Protein AF-A0A6L4AXH1-F1 (afdb_monomer)

Foldseek 3Di:
DDDDPPPPDPDDLVVQLLVLVVQQVVQVVPPPCRQDPPQPDCLQQPDPSLFQRAWDDFWQQWTAHSSRFIFREQCLVVQQQQAGPPDPLLVVLLVVCVVVPQADPDFDCLVVLLQVLLCVQAPFFPGKFKDQAQLLQVVLVQLLLCVVLVAQAEEEEDDRDCDLLVCLQDPPDPDHDCVSHRRYHYDDALCLVRVLVVCVVCQSHYSEYEYACDALDHHDPCRLVSRCVSCVVRPHFYEHEQQNQDLAQARNGPCVVVVPDTQKYKYHRLLLSPGRMIMIGGDPVSCVCSVVSPSDDSSRNRPSSSSSNSSSSVCSVPDRSNVLLLVLLVLLQVLLVVLLVVLVFAWHWTHRSQKIFIFGPAAAPDHRSSLSSLQQSQLRVQRYHDSRIGHGHSSCDPVNSVSSSVSNNRSSNLSSCVNVVNHQAGDDDDDLAKWKWFAWWDQDPQKTKTKIFIQGVLEAFPWKWKAWPVRDIWTWDWAFDVSQCVVCVVRPPSRRGITMTIGGGDADQQTKMWMFTHHPRDTRAIEIEGEHPDDDVTDHIGIGGGPYYHYD

Radius of gyration: 27.5 Å; Cα contacts (8 Å, |Δi|>4): 1139; chains: 1; bounding box: 61×65×76 Å

Mean predicted aligned error: 12.09 Å

Secondary structure (DSSP, 8-state):
------------HHHHHHHHHHHHHHHHHH-TT-SSSS-S-HHHH-STTSS--SEEEEEBTEEEETTS-EEEESSHHHHT-TT-BT-HHHHHHHHHHGGG-S--SS--HHHHHHHHHHHHH-TT-SEEEEESSHHHHHHHHHHHHHHHHT--EEEEES---SSHHHHTT-TT--S--GGGTTSEEE--TT-HHHHHHHHHHTTTTEEEEEE-S-SSSPPPTTHHHHHHHHHHHTTPEEEEE-TTTTTTTSTT-HHHHH----SEEEE-GGGGTTSS-EEEEE-HHHHGGGGGGT---TTTT-HHHHHHHHHHHHHHHHS-HHHHHHHHHHHHHHHHHHHHHHTT--EEEEEETTEEEEEEPPBTTB-HHHHHHHHHHHHHTTTEE-SSEE---TT--HHHHHHHHHHHHHHHHHHHHHHTT---SSPPS---S-EEEEEEEEEETTEEEEEEEEETTSS--SEEEEE-TT--EEEPEEE--HHHHHH-TTSTTGGGGEEEEEEEBPPPTT-EEEEEEEETTEEEEEEEEE--SS--SSPPPEE--TT-EEE-

Nearest PDB structures (foldseek):
  6hbv-assembly1_A  TM=9.194E-01  e=1.498E-34  Sphingopyxis macrogoltabida
  2yku-assembly1_C  TM=8.086E-01  e=1.899E-30  Mesorhizobium sp. LUK
  6iz9-assembly1_B  TM=7.970E-01  e=4.906E-28  Mesorhizobium sp. LUK
  6iz9-assembly1_A  TM=7.857E-01  e=1.750E-28  Mesorhizobium sp. LUK
  4aoa-assembly1_A  TM=7.931E-01  e=9.210E-28  Variovorax paradoxus

Sequence (552 aa):
MTDPEVQRADIDADQEVDAAARLVARSRKVLANGELAMSARPLLFGETGVYPQFICAAEGCRIRDTTGGEYVDWVVGWGTALLGYGRPEIDAAVRQQLSAAPTLSMPHALEVEVAERIVELVPNAEMVGFGKNGSDAVTAAVRLARAVTERDVVLQFGFHGFHDWFAAGDRGIRGLPSAFGGLVHPFRYNDLAGLEALFARYRGRVAAVVMEPFQCELPRDGFLADVKSLAHRHGALLVFDEMITGFRVARGGAQELTGVLPDLACFGKALSNGMPLSAYVGPRELMRSADSVGVDMGCRGETLSLAAARAALDIHAEEPVAERVAEIGRRVRAGLEEEAHREGVPLRLIGHPARLELEFADHGHLTRGAALGLFVQGCLERGVLTNGLVFPTLAHDEAAIDATLRAAREALRIVRRGAEGRSHTLPPPFGPAGLGFLDAAEVTDGQLRLSGWLLPLASPPDEVELLDARGRAYTAELGVREDVARAHPEIAGAERCAWVVAVPGAPEPGESWTLRARRAGRVVFRCRLVGGLRAYPRSMPRELRDGHVVEF

Structure (mmCIF, N/CA/C/O backbone):
data_AF-A0A6L4AXH1-F1
#
_entry.id   AF-A0A6L4AXH1-F1
#
loop_
_atom_site.group_PDB
_atom_site.id
_atom_site.type_symbol
_atom_site.label_atom_id
_atom_site.label_alt_id
_atom_site.label_comp_id
_atom_site.label_asym_id
_atom_site.label_entity_id
_atom_site.label_seq_id
_atom_site.pdbx_PDB_ins_code
_atom_site.Cartn_x
_atom_site.Cartn_y
_atom_site.Cartn_z
_atom_site.occupancy
_atom_site.B_iso_or_equiv
_atom_site.auth_seq_id
_atom_site.auth_comp_id
_atom_site.auth_asym_id
_atom_site.auth_atom_id
_atom_site.pdbx_PDB_model_num
ATOM 1 N N . MET A 1 1 ? -31.542 -24.261 16.317 1.00 32.06 1 MET A N 1
ATOM 2 C CA . MET A 1 1 ? -30.797 -24.674 17.528 1.00 32.06 1 MET A CA 1
ATOM 3 C C . MET A 1 1 ? -29.331 -24.427 17.223 1.00 32.06 1 MET A C 1
ATOM 5 O O . MET A 1 1 ? -28.822 -25.122 16.363 1.00 32.06 1 MET A O 1
ATOM 9 N N . THR A 1 2 ? -28.638 -23.423 17.740 1.00 27.14 2 THR A N 1
ATOM 10 C CA . THR A 1 2 ? -28.815 -22.570 18.927 1.00 27.14 2 THR A CA 1
ATOM 11 C C . THR A 1 2 ? -28.302 -21.163 18.608 1.00 27.14 2 THR A C 1
ATOM 13 O O . THR A 1 2 ? -27.341 -21.009 17.862 1.00 27.14 2 THR A O 1
ATOM 16 N N . ASP A 1 3 ? -28.991 -20.178 19.166 1.00 36.19 3 ASP A N 1
ATOM 17 C CA . ASP A 1 3 ? -28.690 -18.745 19.192 1.00 36.19 3 ASP A CA 1
ATOM 18 C C . ASP A 1 3 ? -27.350 -18.448 19.899 1.00 36.19 3 ASP A C 1
ATOM 20 O O . ASP A 1 3 ? -27.031 -19.146 20.870 1.00 36.19 3 ASP A O 1
ATOM 24 N N . PRO A 1 4 ? -26.584 -17.426 19.476 1.00 32.19 4 PRO A N 1
ATOM 25 C CA . PRO A 1 4 ? -25.759 -16.693 20.418 1.00 32.19 4 PRO A CA 1
ATOM 26 C C . PRO A 1 4 ? -25.973 -15.176 20.295 1.00 32.19 4 PRO A C 1
ATOM 28 O O . PRO A 1 4 ? -25.109 -14.446 19.807 1.00 32.19 4 PRO A O 1
ATOM 31 N N . GLU A 1 5 ? -27.077 -14.679 20.853 1.00 28.47 5 GLU A N 1
ATOM 32 C CA . GLU A 1 5 ? -27.046 -13.442 21.635 1.00 28.47 5 GLU A CA 1
ATOM 33 C C . GLU A 1 5 ? -25.974 -13.584 22.729 1.00 28.47 5 GLU A C 1
ATOM 35 O O . GLU A 1 5 ? -26.205 -14.102 23.824 1.00 28.47 5 GLU A O 1
ATOM 40 N N . VAL A 1 6 ? -24.757 -13.130 22.427 1.00 31.03 6 VAL A N 1
ATOM 41 C CA . VAL A 1 6 ? -23.783 -12.810 23.468 1.00 31.03 6 VAL A CA 1
ATOM 42 C C . VAL A 1 6 ? -24.341 -11.602 24.208 1.00 31.03 6 VAL A C 1
ATOM 44 O O . VAL A 1 6 ? -24.275 -10.472 23.724 1.00 31.03 6 VAL A O 1
ATOM 47 N N . GLN A 1 7 ? -24.935 -11.868 25.371 1.00 27.53 7 GLN A N 1
ATOM 48 C CA . GLN A 1 7 ? -25.269 -10.863 26.370 1.00 27.53 7 GLN A CA 1
ATOM 49 C C . GLN A 1 7 ? -24.066 -9.932 26.550 1.00 27.53 7 GLN A C 1
ATOM 51 O O . GLN A 1 7 ? -23.009 -10.353 27.025 1.00 27.53 7 GLN A O 1
ATOM 56 N N . ARG A 1 8 ? -24.230 -8.664 26.156 1.00 34.38 8 ARG A N 1
ATOM 57 C CA . ARG A 1 8 ? -23.354 -7.573 26.581 1.00 34.38 8 ARG A CA 1
ATOM 58 C C . ARG A 1 8 ? -23.430 -7.516 28.102 1.00 34.38 8 ARG A C 1
ATOM 60 O O . ARG A 1 8 ? -24.405 -7.019 28.655 1.00 34.38 8 ARG A O 1
ATOM 67 N N . ALA A 1 9 ? -22.427 -8.068 28.774 1.00 32.16 9 ALA A N 1
ATOM 68 C CA . ALA A 1 9 ? -22.092 -7.576 30.094 1.00 32.16 9 ALA A CA 1
ATOM 69 C C . ALA A 1 9 ? -21.625 -6.128 29.901 1.00 32.16 9 ALA A C 1
ATOM 71 O O . ALA A 1 9 ? -20.805 -5.876 29.016 1.00 32.16 9 ALA A O 1
ATOM 72 N N . ASP A 1 10 ? -22.174 -5.194 30.674 1.00 34.62 10 ASP A N 1
ATOM 73 C CA . ASP A 1 10 ? -21.629 -3.844 30.809 1.00 34.62 10 ASP A CA 1
ATOM 74 C C . ASP A 1 10 ? -20.214 -3.972 31.394 1.00 34.62 10 ASP A C 1
ATOM 76 O O . ASP A 1 10 ? -20.020 -4.034 32.609 1.00 34.62 10 ASP A O 1
ATOM 80 N N . ILE A 1 11 ? -19.228 -4.131 30.513 1.00 35.22 11 ILE A N 1
ATOM 81 C CA . ILE A 1 11 ? -17.811 -4.094 30.851 1.00 35.22 11 ILE A CA 1
ATOM 82 C C . ILE A 1 11 ? -17.414 -2.623 30.819 1.00 35.22 11 ILE A C 1
ATOM 84 O O . ILE A 1 11 ? -17.660 -1.912 29.846 1.00 35.22 11 ILE A O 1
ATOM 88 N N . ASP A 1 12 ? -16.859 -2.161 31.930 1.00 40.50 12 ASP A N 1
ATOM 89 C CA . ASP A 1 12 ? -16.423 -0.785 32.111 1.00 40.50 12 ASP A CA 1
ATOM 90 C C . ASP A 1 12 ? -15.289 -0.438 31.129 1.00 40.50 12 ASP A C 1
ATOM 92 O O . ASP A 1 12 ? -14.353 -1.219 30.947 1.00 40.50 12 ASP A O 1
ATOM 96 N N . ALA A 1 13 ? -15.341 0.742 30.513 1.00 38.44 13 ALA A N 1
ATOM 97 C CA . ALA A 1 13 ? -14.350 1.173 29.524 1.00 38.44 13 ALA A CA 1
ATOM 98 C C . ALA A 1 13 ? -12.944 1.341 30.127 1.00 38.44 13 ALA A C 1
ATOM 100 O O . ALA A 1 13 ? -11.944 1.189 29.422 1.00 38.44 13 ALA A O 1
ATOM 101 N N . ASP A 1 14 ? -12.859 1.566 31.441 1.00 34.81 14 ASP A N 1
ATOM 102 C CA . ASP A 1 14 ? -11.594 1.588 32.179 1.00 34.81 14 ASP A CA 1
ATOM 103 C C . ASP A 1 14 ? -10.897 0.214 32.159 1.00 34.81 14 ASP A C 1
ATOM 105 O O . ASP A 1 14 ? -9.667 0.135 32.111 1.00 34.81 14 ASP A O 1
ATOM 109 N N . GLN A 1 15 ? -11.660 -0.887 32.107 1.00 38.12 15 GLN A N 1
ATOM 110 C CA . GLN A 1 15 ? -11.104 -2.238 31.963 1.00 38.12 15 GLN A CA 1
ATOM 111 C C . GLN A 1 15 ? -10.577 -2.506 30.543 1.00 38.12 15 GLN A C 1
ATOM 113 O O . GLN A 1 15 ? -9.644 -3.296 30.374 1.00 38.12 15 GLN A O 1
ATOM 118 N N . GLU A 1 16 ? -11.136 -1.848 29.525 1.00 44.25 16 GLU A N 1
ATOM 119 C CA . GLU A 1 16 ? -10.749 -2.020 28.120 1.00 44.25 16 GLU A CA 1
ATOM 120 C C . GLU A 1 16 ? -9.464 -1.248 27.765 1.00 44.25 16 GLU A C 1
ATOM 122 O O . GLU A 1 16 ? -8.559 -1.806 27.135 1.00 44.25 16 GLU A O 1
ATOM 127 N N . VAL A 1 17 ? -9.311 -0.006 28.241 1.00 47.16 17 VAL A N 1
ATOM 128 C CA . VAL A 1 17 ? -8.066 0.778 28.086 1.00 47.16 17 VAL A CA 1
ATOM 129 C C . VAL A 1 17 ? -6.894 0.099 28.808 1.00 47.16 17 VAL A C 1
ATOM 131 O O . VAL A 1 17 ? -5.802 -0.044 28.243 1.00 47.16 17 VAL A O 1
ATOM 134 N N . ASP A 1 18 ? -7.133 -0.412 30.019 1.00 47.97 18 ASP A N 1
ATOM 135 C CA . ASP A 1 18 ? -6.175 -1.235 30.764 1.00 47.97 18 ASP A CA 1
ATOM 136 C C . ASP A 1 18 ? -5.826 -2.529 29.992 1.00 47.97 18 ASP A C 1
ATOM 138 O O . ASP A 1 18 ? -4.665 -2.946 29.944 1.00 47.97 18 ASP A O 1
ATOM 142 N N . ALA A 1 19 ? -6.776 -3.141 29.273 1.00 56.34 19 ALA A N 1
ATOM 143 C CA . ALA A 1 19 ? -6.507 -4.310 28.432 1.00 56.34 19 ALA A CA 1
ATOM 144 C C . ALA A 1 19 ? -5.551 -4.010 27.259 1.00 56.34 19 ALA A C 1
ATOM 146 O O . ALA A 1 19 ? -4.622 -4.794 27.021 1.00 56.34 19 ALA A O 1
ATOM 147 N N . ALA A 1 20 ? -5.706 -2.879 26.562 1.00 60.47 20 ALA A N 1
ATOM 148 C CA . ALA A 1 20 ? -4.784 -2.476 25.496 1.00 60.47 20 ALA A CA 1
ATOM 149 C C . ALA A 1 20 ? -3.380 -2.167 26.041 1.00 60.47 20 ALA A C 1
ATOM 151 O O . ALA A 1 20 ? -2.394 -2.701 25.529 1.00 60.47 20 ALA A O 1
ATOM 152 N N . ALA A 1 21 ? -3.270 -1.402 27.132 1.00 59.47 21 ALA A N 1
ATOM 153 C CA . ALA A 1 21 ? -1.988 -1.120 27.788 1.00 59.47 21 ALA A CA 1
ATOM 154 C C . ALA A 1 21 ? -1.286 -2.399 28.298 1.00 59.47 21 ALA A C 1
ATOM 156 O O . ALA A 1 21 ? -0.059 -2.538 28.230 1.00 59.47 21 ALA A O 1
ATOM 157 N N . ARG A 1 22 ? -2.049 -3.403 28.743 1.00 64.06 22 ARG A N 1
ATOM 158 C CA . ARG A 1 22 ? -1.508 -4.730 29.079 1.00 64.06 22 ARG A CA 1
ATOM 159 C C . ARG A 1 22 ? -0.996 -5.477 27.846 1.00 64.06 22 ARG A C 1
ATOM 161 O O . ARG A 1 22 ? 0.024 -6.162 27.952 1.00 64.06 22 ARG A O 1
ATOM 168 N N . LEU A 1 23 ? -1.663 -5.378 26.693 1.00 66.12 23 LEU A N 1
ATOM 169 C CA . LEU A 1 23 ? -1.200 -5.990 25.438 1.00 66.12 23 LEU A CA 1
ATOM 170 C C . LEU A 1 23 ? 0.100 -5.349 24.937 1.00 66.12 23 LEU A C 1
ATOM 172 O O . LEU A 1 23 ? 1.029 -6.080 24.604 1.00 66.12 23 LEU A O 1
ATOM 176 N N . VAL A 1 24 ? 0.208 -4.022 24.997 1.00 68.00 24 VAL A N 1
ATOM 177 C CA . VAL A 1 24 ? 1.437 -3.233 24.771 1.00 68.00 24 VAL A CA 1
ATOM 178 C C . VAL A 1 24 ? 2.580 -3.788 25.620 1.00 68.00 24 VAL A C 1
ATOM 180 O O . VAL A 1 24 ? 3.571 -4.306 25.100 1.00 68.00 24 VAL A O 1
ATOM 183 N N . ALA A 1 25 ? 2.404 -3.802 26.944 1.00 64.88 25 ALA A N 1
ATOM 184 C CA . ALA A 1 25 ? 3.426 -4.267 27.877 1.00 64.88 25 ALA A CA 1
ATOM 185 C C . ALA A 1 25 ? 3.818 -5.739 27.656 1.00 64.88 25 ALA A C 1
ATOM 187 O O . ALA A 1 25 ? 4.986 -6.104 27.803 1.00 64.88 25 ALA A O 1
ATOM 188 N N . ARG A 1 26 ? 2.860 -6.602 27.295 1.00 69.44 26 ARG A N 1
ATOM 189 C CA . ARG A 1 26 ? 3.127 -8.006 26.942 1.00 69.44 26 ARG A CA 1
ATOM 190 C C . ARG A 1 26 ? 3.891 -8.119 25.628 1.00 69.44 26 ARG A C 1
ATOM 192 O O . ARG A 1 26 ? 4.842 -8.891 25.566 1.00 69.44 26 ARG A O 1
ATOM 199 N N . SER A 1 27 ? 3.510 -7.353 24.610 1.00 73.00 27 SER A N 1
ATOM 200 C CA . SER A 1 27 ? 4.124 -7.392 23.282 1.00 73.00 27 SER A CA 1
ATOM 201 C C . SER A 1 27 ? 5.603 -7.009 23.336 1.00 73.00 27 SER A C 1
ATOM 203 O O . SER A 1 27 ? 6.430 -7.733 22.794 1.00 73.00 27 SER A O 1
ATOM 205 N N . ARG A 1 28 ? 5.972 -5.983 24.114 1.00 70.88 28 ARG A N 1
ATOM 206 C CA . ARG A 1 28 ? 7.371 -5.564 24.328 1.00 70.88 28 ARG A CA 1
ATOM 207 C C . ARG A 1 28 ? 8.247 -6.648 24.953 1.00 70.88 28 ARG A C 1
ATOM 209 O O . ARG A 1 28 ? 9.461 -6.619 24.789 1.00 70.88 28 ARG A O 1
ATOM 216 N N . LYS A 1 29 ? 7.647 -7.602 25.672 1.00 74.44 29 LYS A N 1
ATOM 217 C CA . LYS A 1 29 ? 8.361 -8.740 26.268 1.00 74.44 29 LYS A CA 1
ATOM 218 C C . LYS A 1 29 ? 8.570 -9.895 25.291 1.00 74.44 29 LYS A C 1
ATOM 220 O O . LYS A 1 29 ? 9.479 -10.687 25.511 1.00 74.44 29 LYS A O 1
ATOM 225 N N . VAL A 1 30 ? 7.713 -10.037 24.275 1.00 80.44 30 VAL A N 1
ATOM 226 C CA . VAL A 1 30 ? 7.656 -11.253 23.439 1.00 80.44 30 VAL A CA 1
ATOM 227 C C . VAL A 1 30 ? 7.880 -11.009 21.945 1.00 80.44 30 VAL A C 1
ATOM 229 O O . VAL A 1 30 ? 8.194 -11.954 21.229 1.00 80.44 30 VAL A O 1
ATOM 232 N N . LEU A 1 31 ? 7.746 -9.772 21.457 1.00 75.88 31 LEU A N 1
ATOM 233 C CA . LEU A 1 31 ? 7.949 -9.398 20.057 1.00 75.88 31 LEU A CA 1
ATOM 234 C C . LEU A 1 31 ? 9.267 -8.637 19.899 1.00 75.88 31 LEU A C 1
ATOM 236 O O . LEU A 1 31 ? 9.481 -7.612 20.540 1.00 75.88 31 LEU A O 1
ATOM 240 N N . ALA A 1 32 ? 10.127 -9.101 18.987 1.00 72.75 32 ALA A N 1
ATOM 241 C CA . ALA A 1 32 ? 11.454 -8.520 18.745 1.00 72.75 32 ALA A CA 1
ATOM 242 C C . ALA A 1 32 ? 11.425 -7.039 18.311 1.00 72.75 32 ALA A C 1
ATOM 244 O O . ALA A 1 32 ? 12.394 -6.321 18.532 1.00 72.75 32 ALA A O 1
ATOM 245 N N . ASN A 1 33 ? 10.305 -6.587 17.735 1.00 64.88 33 ASN A N 1
ATOM 246 C CA . ASN A 1 33 ? 10.079 -5.202 17.312 1.00 64.88 33 ASN A CA 1
ATOM 247 C C . ASN A 1 33 ? 9.011 -4.477 18.162 1.00 64.88 33 ASN A C 1
ATOM 249 O O . ASN A 1 33 ? 8.572 -3.402 17.770 1.00 64.88 33 ASN A O 1
ATOM 253 N N . GLY A 1 34 ? 8.575 -5.049 19.295 1.00 61.81 34 GLY A N 1
ATOM 254 C CA . GLY A 1 34 ? 7.508 -4.477 20.130 1.00 61.81 34 GLY A CA 1
ATOM 255 C C . GLY A 1 34 ? 6.162 -4.337 19.400 1.00 61.81 34 GLY A C 1
ATOM 256 O O . GLY A 1 34 ? 5.722 -5.272 18.729 1.00 61.81 34 GLY A O 1
ATOM 257 N N . GLU A 1 35 ? 5.517 -3.174 19.545 1.00 56.28 35 GLU A N 1
ATOM 258 C CA . GLU A 1 35 ? 4.278 -2.777 18.854 1.00 56.28 35 GLU A CA 1
ATOM 259 C C . GLU A 1 35 ? 4.598 -2.224 17.456 1.00 56.28 35 GLU A C 1
ATOM 261 O O . GLU A 1 35 ? 5.183 -1.155 17.341 1.00 56.28 35 GLU A O 1
ATOM 266 N N . LEU A 1 36 ? 4.187 -2.952 16.409 1.00 52.25 36 LEU A N 1
ATOM 267 C CA . LEU A 1 36 ? 4.199 -2.573 14.985 1.00 52.25 36 LEU A CA 1
ATOM 268 C C . LEU A 1 36 ? 5.540 -2.104 14.364 1.00 52.25 36 LEU A C 1
ATOM 270 O O . LEU A 1 36 ? 6.203 -1.149 14.751 1.00 52.25 36 LEU A O 1
ATOM 274 N N . ALA A 1 37 ? 5.893 -2.779 13.268 1.00 44.47 37 ALA A N 1
ATOM 275 C CA . ALA A 1 37 ? 7.079 -2.555 12.450 1.00 44.47 37 ALA A CA 1
ATOM 276 C C . ALA A 1 37 ? 7.252 -1.094 11.997 1.00 44.47 37 ALA A C 1
ATOM 278 O O . ALA A 1 37 ? 6.402 -0.610 11.260 1.00 44.47 37 ALA A O 1
ATOM 279 N N . MET A 1 38 ? 8.372 -0.455 12.381 1.00 39.22 38 MET A N 1
ATOM 280 C CA . MET A 1 38 ? 9.102 0.712 11.809 1.00 39.22 38 MET A CA 1
ATOM 281 C C . MET A 1 38 ? 8.344 1.951 11.264 1.00 39.22 38 MET A C 1
ATOM 283 O O . MET A 1 38 ? 8.973 2.960 10.951 1.00 39.22 38 MET A O 1
ATOM 287 N N . SER A 1 39 ? 7.024 1.922 11.149 1.00 41.91 39 SER A N 1
ATOM 288 C CA . SER A 1 39 ? 6.204 2.805 10.313 1.00 41.91 39 SER A CA 1
ATOM 289 C C . SER A 1 39 ? 5.085 3.499 11.096 1.00 41.91 39 SER A C 1
ATOM 291 O O . SER A 1 39 ? 4.583 4.533 10.658 1.00 41.91 39 SER A O 1
ATOM 293 N N . ALA A 1 40 ? 4.775 3.022 12.306 1.00 48.44 40 ALA A N 1
ATOM 294 C CA . ALA A 1 40 ? 4.001 3.753 13.304 1.00 48.44 40 ALA A CA 1
ATOM 295 C C . ALA A 1 40 ? 4.926 4.751 14.018 1.00 48.44 40 ALA A C 1
ATOM 297 O O . ALA A 1 40 ? 5.398 4.526 15.130 1.00 48.44 40 ALA A O 1
ATOM 298 N N . ARG A 1 41 ? 5.287 5.837 13.323 1.00 53.69 41 ARG A N 1
ATOM 299 C CA . ARG A 1 41 ? 6.127 6.891 13.904 1.00 53.69 41 ARG A CA 1
ATOM 300 C C . ARG A 1 41 ? 5.459 7.439 15.176 1.00 53.69 41 ARG A C 1
ATOM 302 O O . ARG A 1 41 ? 4.331 7.920 15.072 1.00 53.69 41 ARG A O 1
ATOM 309 N N . PRO A 1 42 ? 6.182 7.542 16.305 1.00 43.09 42 PRO A N 1
ATOM 310 C CA . PRO A 1 42 ? 5.697 8.252 17.493 1.00 43.09 42 PRO A CA 1
ATOM 311 C C . PRO A 1 42 ? 5.306 9.712 17.203 1.00 43.09 42 PRO A C 1
ATOM 313 O O . PRO A 1 42 ? 4.414 10.261 17.833 1.00 43.09 42 PRO A O 1
ATOM 316 N N . LEU A 1 43 ? 5.930 10.336 16.191 1.00 45.28 43 LEU A N 1
ATOM 317 C CA . LEU A 1 43 ? 5.608 11.697 15.734 1.00 45.28 43 LEU A CA 1
ATOM 318 C C . LEU A 1 43 ? 4.184 11.850 15.181 1.00 45.28 43 LEU A C 1
ATOM 320 O O . LEU A 1 43 ? 3.639 12.949 15.222 1.00 45.28 43 LEU A O 1
ATOM 324 N N . LEU A 1 44 ? 3.618 10.787 14.605 1.00 56.03 44 LEU A N 1
ATOM 325 C CA . LEU A 1 44 ? 2.299 10.846 13.973 1.00 56.03 44 LEU A CA 1
ATOM 326 C C . LEU A 1 44 ? 1.184 10.541 14.971 1.00 56.03 44 LEU A C 1
ATOM 328 O O . LEU A 1 44 ? 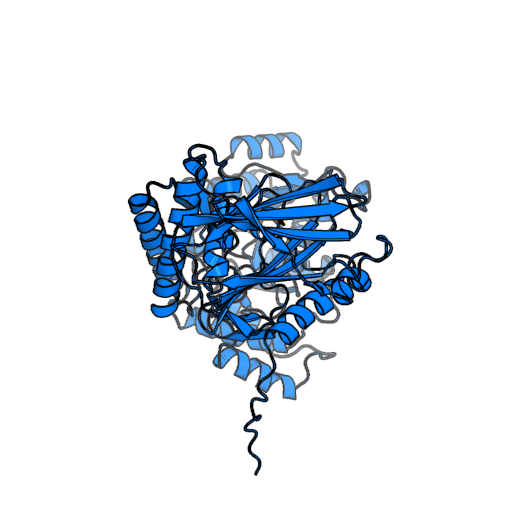0.103 11.098 14.838 1.00 56.03 44 LEU A O 1
ATOM 332 N N . PHE A 1 45 ? 1.456 9.697 15.967 1.00 55.62 45 PHE A N 1
ATOM 333 C CA . PHE A 1 45 ? 0.420 9.091 16.805 1.00 55.62 45 PHE A CA 1
ATOM 334 C C . PHE A 1 45 ? 0.579 9.332 18.317 1.00 55.62 45 PHE A C 1
ATOM 336 O O . PHE A 1 45 ? -0.333 8.998 19.065 1.00 55.62 45 PHE A O 1
ATOM 343 N N . GLY A 1 46 ? 1.686 9.931 18.774 1.00 49.72 46 GLY A N 1
ATOM 344 C CA . GLY A 1 46 ? 1.981 10.113 20.202 1.00 49.72 46 GLY A CA 1
ATOM 345 C C . GLY A 1 46 ? 2.532 8.849 20.883 1.00 49.72 46 GLY A C 1
ATOM 346 O O . GLY A 1 46 ? 2.792 7.838 20.226 1.00 49.72 46 GLY A O 1
ATOM 347 N N . GLU A 1 47 ? 2.758 8.911 22.202 1.00 44.75 47 GLU A N 1
ATOM 348 C CA . GLU A 1 47 ? 3.067 7.721 23.013 1.00 44.75 47 GLU A CA 1
ATOM 349 C C . GLU A 1 47 ? 1.790 6.950 23.400 1.00 44.75 47 GLU A C 1
ATOM 351 O O . GLU A 1 47 ? 0.677 7.454 23.285 1.00 44.75 47 GLU A O 1
ATOM 356 N N . THR A 1 48 ? 1.991 5.691 23.797 1.00 46.72 48 THR A N 1
ATOM 357 C CA . THR A 1 48 ? 1.025 4.667 24.244 1.00 46.72 48 THR A CA 1
ATOM 358 C C . THR A 1 48 ? -0.378 5.154 24.627 1.00 46.72 48 THR A C 1
ATOM 360 O O . THR A 1 48 ? -0.528 6.010 25.492 1.00 46.72 48 THR A O 1
ATOM 363 N N . GLY A 1 49 ? -1.411 4.513 24.074 1.00 45.12 49 GLY A N 1
ATOM 364 C CA . GLY A 1 49 ? -2.817 4.714 24.466 1.00 45.12 49 GLY A CA 1
ATOM 365 C C . GLY A 1 49 ? -3.579 5.777 23.673 1.00 45.12 49 GLY A C 1
ATOM 366 O O . GLY A 1 49 ? -4.795 5.839 23.784 1.00 45.12 49 GLY A O 1
ATOM 367 N N . VAL A 1 50 ? -2.894 6.578 22.850 1.00 50.28 50 VAL A N 1
ATOM 368 C CA . VAL A 1 50 ? -3.499 7.697 22.094 1.00 50.28 50 VAL A CA 1
ATOM 369 C C . VAL A 1 50 ? -3.969 7.286 20.687 1.00 50.28 50 VAL A C 1
ATOM 371 O O . VAL A 1 50 ? -4.693 8.021 20.019 1.00 50.28 50 VAL A O 1
ATOM 374 N N . TYR A 1 51 ? -3.597 6.089 20.234 1.00 61.72 51 TYR A N 1
ATOM 375 C CA . TYR A 1 51 ? -3.949 5.533 18.927 1.00 61.72 51 TYR A CA 1
ATOM 376 C C . TYR A 1 51 ? -4.390 4.071 19.055 1.00 61.72 51 TYR A C 1
ATOM 378 O O . TYR A 1 51 ? -4.043 3.440 20.053 1.00 61.72 51 TYR A O 1
ATOM 386 N N . PRO A 1 52 ? -5.127 3.499 18.082 1.00 65.88 52 PRO A N 1
ATOM 387 C CA . PRO A 1 52 ? -5.533 2.103 18.142 1.00 65.88 52 PRO A CA 1
ATOM 388 C C . PRO A 1 52 ? -4.290 1.208 18.076 1.00 65.88 52 PRO A C 1
ATOM 390 O O . PRO A 1 52 ? -3.679 1.030 17.023 1.00 65.88 52 PRO A O 1
ATOM 393 N N . GLN A 1 53 ? -3.885 0.671 19.230 1.00 70.00 53 GLN A N 1
ATOM 394 C CA . GLN A 1 53 ? -2.638 -0.098 19.363 1.00 70.00 53 GLN A CA 1
ATOM 395 C C . GLN A 1 53 ? -2.798 -1.535 18.860 1.00 70.00 53 GLN A C 1
ATOM 397 O O . GLN A 1 53 ? -1.857 -2.127 18.334 1.00 70.00 53 GLN A O 1
ATOM 402 N N . PHE A 1 54 ? -4.002 -2.092 18.998 1.00 76.75 54 PHE A N 1
ATOM 403 C CA . PHE A 1 54 ? -4.340 -3.439 18.557 1.00 76.75 54 PHE A CA 1
ATOM 404 C C . PHE A 1 54 ? -5.715 -3.428 17.903 1.00 76.75 54 PHE A C 1
ATOM 406 O O . PHE A 1 54 ? -6.691 -3.005 18.514 1.00 76.75 54 PHE A O 1
ATOM 413 N N . ILE A 1 55 ? -5.792 -3.921 16.670 1.00 85.69 55 ILE A N 1
ATOM 414 C CA . ILE A 1 55 ? -7.045 -4.064 15.925 1.00 85.69 55 ILE A CA 1
ATOM 415 C C . ILE A 1 55 ? -7.621 -5.454 16.184 1.00 85.69 55 ILE A C 1
ATOM 417 O O . ILE A 1 55 ? -6.895 -6.444 16.096 1.00 85.69 55 ILE A O 1
ATOM 421 N N . CYS A 1 56 ? -8.911 -5.532 16.510 1.00 87.06 56 CYS A N 1
ATOM 422 C CA . CYS A 1 56 ? -9.607 -6.797 16.757 1.00 87.06 56 CYS A CA 1
ATOM 423 C C . CYS A 1 56 ? -10.574 -7.189 15.632 1.00 87.06 56 CYS A C 1
ATOM 425 O O . CYS A 1 56 ? -10.869 -8.373 15.476 1.00 87.06 56 CYS A O 1
ATOM 427 N N . ALA A 1 57 ? -11.059 -6.225 14.846 1.00 92.50 57 ALA A N 1
ATOM 428 C CA . ALA A 1 57 ? -11.967 -6.474 13.731 1.00 92.50 57 ALA A CA 1
ATOM 429 C C . ALA A 1 57 ? -11.821 -5.412 12.636 1.00 92.50 57 ALA A C 1
ATOM 431 O O . ALA A 1 57 ? -11.400 -4.285 12.902 1.00 92.50 57 ALA A O 1
ATOM 432 N N . ALA A 1 58 ? -12.201 -5.772 11.412 1.00 95.19 58 ALA A N 1
ATOM 433 C CA . ALA A 1 58 ? -12.262 -4.866 10.276 1.00 95.19 58 ALA A CA 1
ATOM 434 C C . ALA A 1 58 ? -13.367 -5.306 9.306 1.00 95.19 58 ALA A C 1
ATOM 436 O O . ALA A 1 58 ? -13.512 -6.499 9.044 1.00 95.19 58 ALA A O 1
ATOM 437 N N . GLU A 1 59 ? -14.123 -4.352 8.770 1.00 96.25 59 GLU A N 1
ATOM 438 C CA . GLU A 1 59 ? -15.199 -4.584 7.802 1.00 96.25 59 GLU A CA 1
ATOM 439 C C . GLU A 1 59 ? -15.323 -3.374 6.871 1.00 96.25 59 GLU A C 1
ATOM 441 O O . GLU A 1 59 ? -15.343 -2.223 7.315 1.00 96.25 59 GLU A O 1
ATOM 446 N N . GLY A 1 60 ? -15.376 -3.616 5.560 1.00 97.06 60 GLY A N 1
ATOM 447 C CA . GLY A 1 60 ? -15.429 -2.556 4.561 1.00 97.06 60 GLY A CA 1
ATOM 448 C C . GLY A 1 60 ? -14.208 -1.635 4.641 1.00 97.06 60 GLY A C 1
ATOM 449 O O . GLY A 1 60 ? -13.091 -2.044 4.335 1.00 97.06 60 GLY A O 1
ATOM 450 N N . CYS A 1 61 ? -14.413 -0.377 5.028 1.00 97.12 61 CYS A N 1
ATOM 451 C CA . CYS A 1 61 ? -13.347 0.605 5.263 1.00 97.12 61 CYS A CA 1
ATOM 452 C C . CYS A 1 61 ? -13.165 0.953 6.748 1.00 97.12 61 CYS A C 1
ATOM 454 O O . CYS A 1 61 ? -12.532 1.955 7.074 1.00 97.12 61 CYS A O 1
ATOM 456 N N . ARG A 1 62 ? -13.755 0.172 7.658 1.00 97.31 62 ARG A N 1
ATOM 457 C CA . ARG A 1 62 ? -13.733 0.445 9.094 1.00 97.31 62 ARG A CA 1
ATOM 458 C C . ARG A 1 62 ? -12.938 -0.607 9.840 1.00 97.31 62 ARG A C 1
ATOM 460 O O . ARG A 1 62 ? -12.967 -1.786 9.493 1.00 97.31 62 ARG A O 1
ATOM 467 N N . ILE A 1 63 ? -12.265 -0.170 10.892 1.00 94.50 63 ILE A N 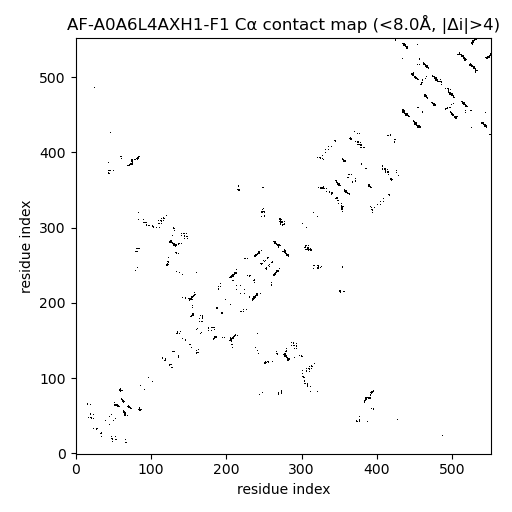1
ATOM 468 C CA . ILE A 1 63 ? -11.561 -1.035 11.835 1.00 94.50 63 ILE A CA 1
ATOM 469 C C . ILE A 1 63 ? -12.060 -0.762 13.247 1.00 94.50 63 ILE A C 1
ATOM 471 O O . ILE A 1 63 ? -12.458 0.361 13.566 1.00 94.50 63 ILE A O 1
ATOM 475 N N . ARG A 1 64 ? -12.005 -1.789 14.090 1.00 90.62 64 ARG A N 1
ATOM 476 C CA . ARG A 1 64 ? -12.287 -1.692 15.517 1.00 90.62 64 ARG A CA 1
ATOM 477 C C . ARG A 1 64 ? -11.092 -2.171 16.318 1.00 90.62 64 ARG A C 1
ATOM 479 O O . ARG A 1 64 ? -10.564 -3.259 16.066 1.00 90.62 64 ARG A O 1
ATOM 486 N N . ASP A 1 65 ? -10.668 -1.364 17.276 1.00 83.94 65 ASP A N 1
ATOM 487 C CA . ASP A 1 65 ? -9.575 -1.714 18.173 1.00 83.94 65 ASP A CA 1
ATOM 488 C C . ASP A 1 65 ? -10.034 -2.583 19.353 1.00 83.94 65 ASP A C 1
ATOM 490 O O . ASP A 1 65 ? -11.216 -2.882 19.522 1.00 83.94 65 ASP A O 1
ATOM 494 N N . THR A 1 66 ? -9.087 -3.056 20.159 1.00 75.00 66 THR A N 1
ATOM 495 C CA . THR A 1 66 ? -9.377 -3.864 21.355 1.00 75.00 66 THR A CA 1
ATOM 496 C C . THR A 1 66 ? -10.022 -3.079 22.502 1.00 75.00 66 THR A C 1
ATOM 498 O O . THR A 1 66 ? -10.350 -3.691 23.512 1.00 75.00 66 THR A O 1
ATOM 501 N N . THR A 1 67 ? -10.177 -1.759 22.370 1.00 71.31 67 THR A N 1
ATOM 502 C CA . THR A 1 67 ? -10.867 -0.872 23.324 1.00 71.31 67 THR A CA 1
ATOM 503 C C . THR A 1 67 ? -12.259 -0.449 22.851 1.00 71.31 67 THR A C 1
ATOM 505 O O . 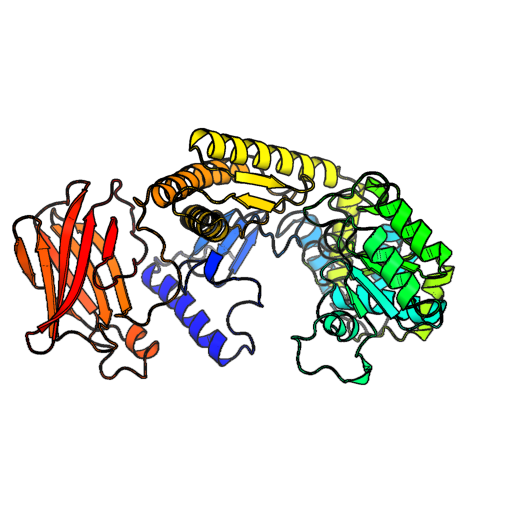THR A 1 67 ? -12.849 0.485 23.382 1.00 71.31 67 THR A O 1
ATOM 508 N N . GLY A 1 68 ? -12.767 -1.095 21.796 1.00 78.12 68 GLY A N 1
ATOM 509 C CA . GLY A 1 68 ? -14.070 -0.784 21.214 1.00 78.12 68 GLY A CA 1
ATOM 510 C C . GLY A 1 68 ? -14.094 0.473 20.337 1.00 78.12 68 GLY A C 1
ATOM 511 O O . GLY A 1 68 ? -15.148 0.797 19.790 1.00 78.12 68 GLY A O 1
ATOM 512 N N . GLY A 1 69 ? -12.960 1.154 20.150 1.00 82.56 69 GLY A N 1
ATOM 513 C CA . GLY A 1 69 ? -12.833 2.321 19.286 1.00 82.56 69 GLY A CA 1
ATOM 514 C C . GLY A 1 69 ? -13.016 1.940 17.821 1.00 82.56 69 GLY A C 1
ATOM 515 O O . GLY A 1 69 ? -12.399 0.987 17.343 1.00 82.56 69 GLY A O 1
ATOM 516 N N . GLU A 1 70 ? -13.859 2.681 17.102 1.00 89.56 70 GLU A N 1
ATOM 517 C CA . GLU A 1 70 ? -14.140 2.455 15.682 1.00 89.56 70 GLU A CA 1
ATOM 518 C C . GLU A 1 70 ? -13.588 3.590 14.821 1.00 89.56 70 GLU A C 1
ATOM 520 O O . GLU A 1 70 ? -13.789 4.772 15.109 1.00 89.56 70 GLU A O 1
ATOM 525 N N . TYR A 1 71 ? -12.922 3.222 13.727 1.00 93.75 71 TYR A N 1
ATOM 526 C CA . TYR A 1 71 ? -12.216 4.167 12.870 1.00 93.75 71 TYR A CA 1
ATOM 527 C C . TYR A 1 71 ? -12.526 3.920 11.399 1.00 93.75 71 TYR A C 1
ATOM 529 O O . TYR A 1 71 ? -12.507 2.776 10.948 1.00 93.75 71 TYR A O 1
ATOM 537 N N . VAL A 1 72 ? -12.758 4.990 10.634 1.00 98.12 72 VAL A N 1
ATOM 538 C CA . VAL A 1 72 ? -12.598 4.955 9.171 1.00 98.12 72 VAL A CA 1
ATOM 539 C C . VAL A 1 72 ? -11.104 4.841 8.882 1.00 98.12 72 VAL A C 1
ATOM 541 O O . VAL A 1 72 ? -10.332 5.690 9.322 1.00 98.12 72 VAL A O 1
ATOM 544 N N . ASP A 1 73 ? -10.692 3.794 8.179 1.00 96.69 73 ASP A N 1
ATOM 545 C CA . ASP A 1 73 ? -9.292 3.466 7.930 1.00 96.69 73 ASP A CA 1
ATOM 546 C C . ASP A 1 73 ? -8.871 3.855 6.511 1.00 96.69 73 ASP A C 1
ATOM 548 O O . ASP A 1 73 ? -9.191 3.164 5.548 1.00 96.69 73 ASP A O 1
ATOM 552 N N . TRP A 1 74 ? -8.086 4.928 6.392 1.00 97.19 74 TRP A N 1
ATOM 553 C CA . TRP A 1 74 ? -7.479 5.353 5.126 1.00 97.19 74 TRP A CA 1
ATOM 554 C C . TRP A 1 74 ? -6.079 4.770 4.892 1.00 97.19 74 TRP A C 1
ATOM 556 O O . TRP A 1 74 ? -5.490 5.000 3.834 1.00 97.19 74 TRP A O 1
ATOM 566 N N . VAL A 1 75 ? -5.526 4.022 5.854 1.00 93.19 75 VAL A N 1
ATOM 567 C CA . VAL A 1 75 ? -4.241 3.313 5.722 1.00 93.19 75 VAL A CA 1
ATOM 568 C C . VAL A 1 75 ? -4.454 1.950 5.063 1.00 93.19 75 VAL A C 1
ATOM 570 O O . VAL A 1 75 ? -3.634 1.523 4.245 1.00 93.19 75 VAL A O 1
ATOM 573 N N . VAL A 1 76 ? -5.562 1.282 5.393 1.00 93.38 76 VAL A N 1
ATOM 574 C CA . VAL A 1 76 ? -6.062 0.052 4.759 1.00 93.38 76 VAL A CA 1
ATOM 575 C C . VAL A 1 76 ? -4.987 -1.038 4.687 1.00 93.38 76 VAL A C 1
ATOM 577 O O . VAL A 1 76 ? -4.641 -1.542 3.612 1.00 93.38 76 VAL A O 1
ATOM 580 N N . GLY A 1 77 ? -4.346 -1.322 5.823 1.00 88.31 77 GLY A N 1
ATOM 581 C CA . GLY A 1 77 ? -3.260 -2.300 5.896 1.00 88.31 77 GLY A CA 1
ATOM 582 C C . GLY A 1 77 ? -2.132 -2.010 4.898 1.00 88.31 77 GLY A C 1
ATOM 583 O O . GLY A 1 77 ? -1.646 -2.934 4.249 1.00 88.31 77 GLY A O 1
ATOM 584 N N . TRP A 1 78 ? -1.767 -0.735 4.722 1.00 91.44 78 TRP A N 1
ATOM 585 C CA . TRP A 1 78 ? -0.813 -0.249 3.711 1.00 91.44 78 TRP A CA 1
ATOM 586 C C . TRP A 1 78 ? -1.279 -0.453 2.262 1.00 91.44 78 TRP A C 1
ATOM 588 O O . TRP A 1 78 ? -0.491 -0.796 1.374 1.00 91.44 78 TRP A O 1
ATOM 598 N N . GLY A 1 79 ? -2.575 -0.242 2.026 1.00 93.06 79 GLY A N 1
ATOM 599 C CA . GLY A 1 79 ? -3.216 -0.371 0.719 1.00 93.06 79 GLY A CA 1
ATOM 600 C C . GLY A 1 79 ? -3.397 -1.816 0.243 1.00 93.06 79 GLY A C 1
ATOM 601 O O . GLY A 1 79 ? -3.467 -2.041 -0.968 1.00 93.06 79 GLY A O 1
ATOM 602 N N . THR A 1 80 ? -3.443 -2.789 1.156 1.00 94.94 80 THR A N 1
ATOM 603 C CA . THR A 1 80 ? -3.611 -4.218 0.832 1.00 94.94 80 THR A CA 1
ATOM 604 C C . THR A 1 8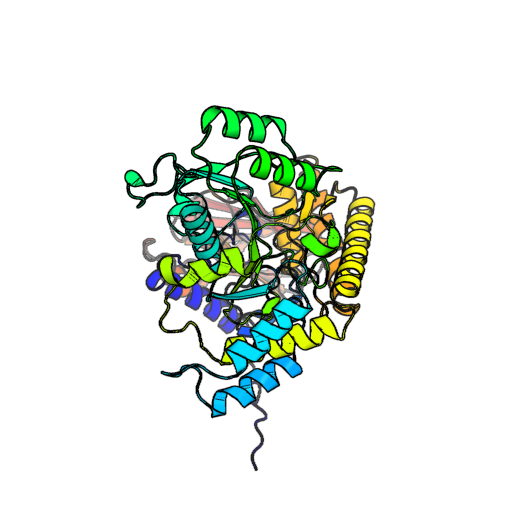0 ? -5.047 -4.575 0.462 1.00 94.94 80 THR A C 1
ATOM 606 O O . THR A 1 80 ? -5.251 -5.273 -0.528 1.00 94.94 80 THR A O 1
ATOM 609 N N . ALA A 1 81 ? -6.037 -4.056 1.192 1.00 96.31 81 ALA A N 1
ATOM 610 C CA . ALA A 1 81 ? -7.452 -4.360 0.969 1.00 96.31 81 ALA A CA 1
ATOM 611 C C . ALA A 1 81 ? -8.136 -3.335 0.037 1.00 96.31 81 ALA A C 1
ATOM 613 O O . ALA A 1 81 ? -9.019 -2.580 0.447 1.00 96.31 81 ALA A O 1
ATOM 614 N N . LEU A 1 82 ? -7.714 -3.272 -1.232 1.00 98.06 82 LEU A N 1
ATOM 615 C CA . LEU A 1 82 ? -8.260 -2.351 -2.249 1.00 98.06 82 LEU A CA 1
ATOM 616 C C . LEU A 1 82 ? -9.787 -2.469 -2.439 1.00 98.06 82 LEU A C 1
ATOM 618 O O . LEU A 1 82 ? -10.457 -1.478 -2.738 1.00 98.06 82 LEU A O 1
ATOM 622 N N . LEU A 1 83 ? -10.338 -3.664 -2.244 1.00 98.44 83 LEU A N 1
ATOM 623 C CA . LEU A 1 83 ? -11.763 -3.972 -2.367 1.00 98.44 83 LEU A CA 1
ATOM 624 C C . LEU A 1 83 ? -12.514 -3.839 -1.028 1.00 98.44 83 LEU A C 1
ATOM 626 O O . LEU A 1 83 ? -13.717 -4.078 -0.982 1.00 98.44 83 LEU A O 1
ATOM 630 N N . GLY A 1 84 ? -11.823 -3.433 0.045 1.00 97.69 84 GLY A N 1
ATOM 631 C CA . GLY A 1 84 ? -12.342 -3.383 1.412 1.00 97.69 84 GLY A CA 1
ATOM 632 C C .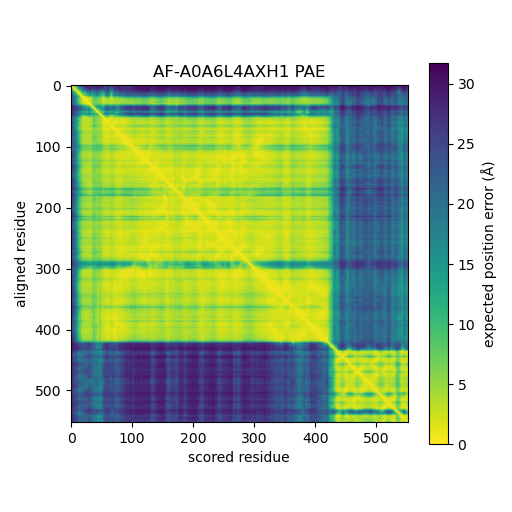 GLY A 1 84 ? -12.088 -4.665 2.208 1.00 97.69 84 GLY A C 1
ATOM 633 O O . GLY A 1 84 ? -11.814 -5.729 1.649 1.00 97.69 84 GLY A O 1
ATOM 634 N N . TYR A 1 85 ? -12.155 -4.551 3.532 1.00 97.62 85 TYR A N 1
ATOM 635 C CA . TYR A 1 85 ? -12.030 -5.658 4.475 1.00 97.62 85 TYR A CA 1
ATOM 636 C C . TYR A 1 85 ? -13.281 -6.544 4.475 1.00 97.62 85 TYR A C 1
ATOM 638 O O . TYR A 1 85 ? -14.400 -6.036 4.403 1.00 97.62 85 TYR A O 1
ATOM 646 N N . GLY A 1 86 ? -13.094 -7.862 4.601 1.00 94.94 86 GLY A N 1
ATOM 647 C CA . GLY A 1 86 ? -14.195 -8.819 4.775 1.00 94.94 86 GLY A CA 1
ATOM 648 C C . GLY A 1 86 ? -15.161 -8.890 3.591 1.00 94.94 86 GLY A C 1
ATOM 649 O O . GLY A 1 86 ? -16.355 -9.112 3.783 1.00 94.94 86 GLY A O 1
ATOM 650 N N . ARG A 1 87 ? -14.675 -8.648 2.365 1.00 95.88 87 ARG A N 1
ATOM 651 C CA . ARG A 1 87 ? -15.527 -8.668 1.173 1.00 95.88 87 ARG A CA 1
ATOM 652 C C . ARG A 1 87 ? -16.156 -10.070 0.988 1.00 95.88 87 ARG A C 1
ATOM 654 O O . ARG A 1 87 ? -15.396 -11.033 0.851 1.00 95.88 87 ARG A O 1
ATOM 661 N N . PRO A 1 88 ? -17.501 -10.207 0.947 1.00 97.19 88 PRO A N 1
ATOM 662 C CA . PRO A 1 88 ? -18.173 -11.508 1.029 1.00 97.19 88 PRO A CA 1
ATOM 663 C C . PRO A 1 88 ? -17.751 -12.530 -0.027 1.00 97.19 88 PRO A C 1
ATOM 665 O O . PRO A 1 88 ? -17.616 -13.710 0.288 1.00 97.19 88 PRO A O 1
ATOM 668 N N . GLU A 1 89 ? -17.525 -12.095 -1.266 1.00 98.06 89 GLU A N 1
ATOM 669 C CA . GLU A 1 89 ? -17.133 -12.963 -2.379 1.00 98.06 89 GLU A CA 1
ATOM 670 C C . GLU A 1 89 ? -15.751 -13.596 -2.144 1.00 98.06 89 GLU A C 1
ATOM 672 O O . GLU A 1 89 ? -15.539 -14.777 -2.424 1.00 98.06 89 GLU A O 1
ATOM 677 N N . ILE A 1 90 ? -14.829 -12.830 -1.558 1.00 98.19 90 ILE A N 1
ATOM 678 C CA . ILE A 1 90 ? -13.461 -13.268 -1.253 1.00 98.19 90 ILE A CA 1
ATOM 679 C C . ILE A 1 90 ? -13.467 -14.183 -0.027 1.00 98.19 90 ILE A C 1
ATOM 681 O O . ILE A 1 90 ? -12.887 -15.270 -0.056 1.00 98.19 90 ILE A O 1
ATOM 685 N N . ASP A 1 91 ? -14.180 -13.786 1.027 1.00 97.12 91 ASP A N 1
ATOM 686 C CA . ASP A 1 91 ? -14.376 -14.595 2.232 1.00 97.12 91 ASP A CA 1
ATOM 687 C C . ASP A 1 91 ? -14.990 -15.962 1.903 1.00 97.12 91 ASP A C 1
ATOM 689 O O . ASP A 1 91 ? -14.551 -16.990 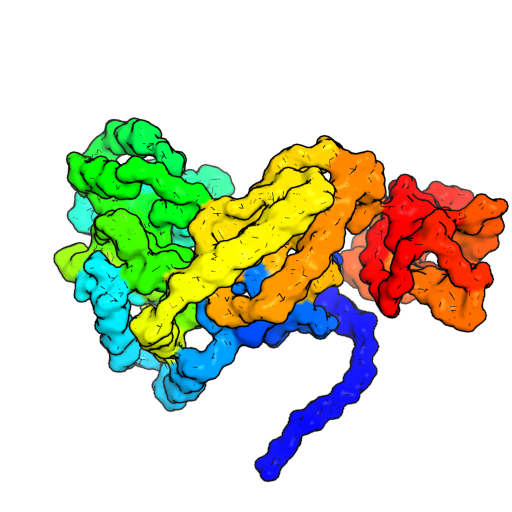2.425 1.00 97.12 91 ASP A O 1
ATOM 693 N N . ALA A 1 92 ? -15.997 -15.990 1.027 1.00 98.06 92 ALA A N 1
ATOM 694 C CA . ALA A 1 92 ? -16.643 -17.219 0.587 1.00 98.06 92 ALA A CA 1
ATOM 695 C C . ALA A 1 92 ? -15.666 -18.136 -0.163 1.00 98.06 92 ALA A C 1
ATOM 697 O O . ALA A 1 92 ? -15.608 -19.327 0.149 1.00 98.06 92 ALA A O 1
ATOM 698 N N . ALA A 1 93 ? -14.859 -17.589 -1.080 1.00 98.12 93 ALA A N 1
ATOM 699 C CA . ALA A 1 93 ? -13.850 -18.353 -1.814 1.00 98.12 93 ALA A CA 1
ATOM 700 C C . ALA A 1 93 ? -12.817 -18.991 -0.869 1.00 98.12 93 ALA A C 1
ATOM 702 O O . ALA A 1 93 ? -12.521 -20.184 -0.974 1.00 98.12 93 ALA A O 1
ATOM 703 N N . VAL A 1 94 ? -12.327 -18.232 0.116 1.00 98.06 94 VAL A N 1
ATOM 704 C CA . VAL A 1 94 ? -11.394 -18.741 1.135 1.00 98.06 94 VAL A CA 1
ATOM 705 C C . VAL A 1 94 ? -12.045 -19.831 1.989 1.00 98.06 94 VAL A 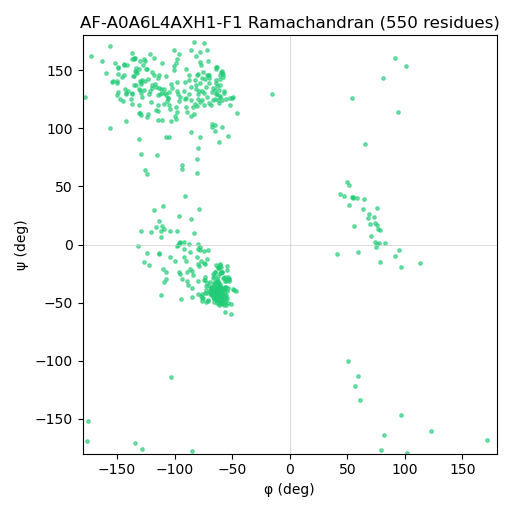C 1
ATOM 707 O O . VAL A 1 94 ? -11.461 -20.900 2.182 1.00 98.06 94 VAL A O 1
ATOM 710 N N . ARG A 1 95 ? -13.270 -19.603 2.484 1.00 97.31 95 ARG A N 1
ATOM 711 C CA . ARG A 1 95 ? -13.999 -20.581 3.312 1.00 97.31 95 ARG A CA 1
ATOM 712 C C . ARG A 1 95 ? -14.282 -21.875 2.561 1.00 97.31 95 ARG A C 1
ATOM 714 O O . ARG A 1 95 ? -14.168 -22.949 3.146 1.00 97.31 95 ARG A O 1
ATOM 721 N N . GLN A 1 96 ? -14.621 -21.784 1.280 1.00 96.75 96 GLN A N 1
ATOM 722 C CA . GLN A 1 96 ? -14.809 -22.954 0.433 1.00 96.75 96 GLN A CA 1
ATOM 723 C C . GLN A 1 96 ? -13.496 -23.735 0.280 1.00 96.75 96 GLN A C 1
ATOM 725 O O . GLN A 1 96 ? -13.486 -24.956 0.461 1.00 96.75 96 GLN A O 1
ATOM 730 N N . GLN A 1 97 ? -12.384 -23.041 0.020 1.00 97.31 97 GLN A N 1
ATOM 731 C CA . GLN A 1 97 ? -11.080 -23.675 -0.184 1.00 97.31 97 GLN A CA 1
ATOM 732 C C . GLN A 1 97 ? -10.529 -24.354 1.079 1.00 97.31 97 GLN A C 1
ATOM 734 O O . GLN A 1 97 ? -9.836 -25.366 0.968 1.00 97.31 97 GLN A O 1
ATOM 739 N N . LEU A 1 98 ? -10.880 -23.878 2.281 1.00 95.75 98 LEU A N 1
ATOM 740 C CA . LEU A 1 98 ? -10.472 -24.513 3.545 1.00 95.75 98 LEU A CA 1
ATOM 741 C C . LEU A 1 98 ? -10.822 -26.009 3.616 1.00 95.75 98 LEU A C 1
ATOM 743 O O . LEU A 1 98 ? -10.107 -26.765 4.273 1.00 95.75 98 LEU A O 1
ATOM 747 N N . SER A 1 99 ? -11.872 -26.452 2.917 1.00 92.88 99 SER A N 1
ATOM 748 C CA . SER A 1 99 ? -12.266 -27.866 2.866 1.00 92.88 99 SER A CA 1
ATOM 749 C C . SER A 1 99 ? -11.236 -28.786 2.189 1.00 92.88 99 SER A C 1
ATOM 751 O O . SER A 1 99 ? -11.205 -29.977 2.494 1.00 92.88 99 SER A O 1
ATOM 753 N N . ALA A 1 100 ? -10.372 -28.250 1.318 1.00 89.06 100 ALA A N 1
ATOM 754 C CA . ALA A 1 100 ? -9.352 -28.996 0.574 1.00 89.06 100 ALA A CA 1
ATOM 755 C C . ALA A 1 100 ? -7.948 -28.955 1.213 1.00 89.06 100 ALA A C 1
ATOM 757 O O . ALA A 1 100 ? -7.036 -29.601 0.705 1.00 89.06 100 ALA A O 1
ATOM 758 N N . ALA A 1 101 ? -7.802 -28.256 2.344 1.00 91.25 101 ALA A N 1
ATOM 759 C CA . ALA A 1 101 ? -6.564 -27.923 3.055 1.00 91.25 101 ALA A CA 1
ATOM 760 C C . ALA A 1 101 ? -5.777 -26.708 2.501 1.00 91.25 101 ALA A C 1
ATOM 762 O O . ALA A 1 101 ? -5.679 -26.518 1.286 1.00 91.25 101 ALA A O 1
ATOM 763 N N . PRO A 1 102 ? -5.158 -25.894 3.387 1.00 92.62 102 PRO A N 1
ATOM 764 C CA . PRO A 1 102 ? -4.379 -24.720 2.978 1.00 92.62 102 PRO A CA 1
ATOM 765 C C . PRO A 1 102 ? -3.102 -25.064 2.206 1.00 92.62 102 PRO A C 1
ATOM 767 O O . PRO A 1 102 ? -2.731 -24.354 1.278 1.00 92.62 102 PRO A O 1
ATOM 770 N N . THR A 1 103 ? -2.411 -26.143 2.574 1.00 93.25 103 THR A N 1
ATOM 771 C CA . THR A 1 103 ? -1.141 -26.552 1.962 1.00 93.25 103 THR A CA 1
ATOM 772 C C . THR A 1 103 ? -1.189 -28.008 1.532 1.00 93.25 103 THR A C 1
ATOM 774 O O . THR A 1 103 ? -1.755 -28.862 2.214 1.00 93.25 103 THR A O 1
ATOM 777 N N . LEU A 1 104 ? -0.581 -28.283 0.379 1.00 91.06 104 LEU A N 1
ATOM 778 C CA . LEU A 1 104 ? -0.595 -29.584 -0.279 1.00 91.06 104 LEU A CA 1
ATOM 779 C C . LEU A 1 104 ? 0.822 -29.949 -0.725 1.00 91.06 104 LEU A C 1
ATOM 781 O O . LEU A 1 104 ? 1.643 -29.078 -1.003 1.00 91.06 104 LEU A O 1
ATOM 785 N N . SER A 1 105 ? 1.111 -31.249 -0.809 1.00 90.81 105 SER A N 1
ATOM 786 C CA . SER A 1 105 ? 2.399 -31.744 -1.319 1.00 90.81 105 SER A CA 1
ATOM 787 C C . SER A 1 105 ? 2.505 -31.692 -2.846 1.00 90.81 105 SER A C 1
ATOM 789 O O . SER A 1 105 ? 3.597 -31.851 -3.379 1.00 90.81 105 SER A O 1
ATOM 791 N N . MET A 1 106 ? 1.378 -31.501 -3.538 1.00 91.88 106 MET A N 1
ATOM 792 C CA . MET A 1 106 ? 1.273 -31.414 -4.994 1.00 91.88 106 MET A CA 1
ATOM 793 C C . MET A 1 106 ? 0.516 -30.137 -5.384 1.00 91.88 106 MET A C 1
ATOM 795 O O . MET A 1 106 ? -0.294 -29.670 -4.578 1.00 91.88 106 MET A O 1
ATOM 799 N N . PRO A 1 107 ? 0.742 -29.597 -6.597 1.00 91.06 107 PRO A N 1
ATOM 800 C CA . PRO A 1 107 ? 0.085 -28.373 -7.041 1.00 91.06 107 PRO A CA 1
ATOM 801 C C . PRO A 1 107 ? -1.442 -28.464 -7.030 1.00 91.06 107 PRO A C 1
ATOM 803 O O . PRO A 1 107 ? -2.016 -29.517 -7.324 1.00 91.06 107 PRO A O 1
ATOM 806 N N . HIS A 1 108 ? -2.096 -27.342 -6.742 1.00 95.50 108 HIS A N 1
ATOM 807 C CA . HIS A 1 108 ? -3.550 -27.203 -6.845 1.00 95.50 108 HIS A CA 1
ATOM 808 C C . HIS A 1 108 ? -3.930 -26.483 -8.146 1.00 95.50 108 HIS A C 1
ATOM 810 O O . HIS A 1 108 ? -3.203 -25.608 -8.609 1.00 95.50 108 HIS A O 1
ATOM 816 N N . ALA A 1 109 ? -5.106 -26.783 -8.711 1.00 96.38 109 ALA A N 1
ATOM 817 C CA . ALA A 1 109 ? -5.578 -26.158 -9.956 1.00 96.38 109 ALA A CA 1
ATOM 818 C C . ALA A 1 109 ? -5.642 -24.618 -9.881 1.00 96.38 109 ALA A C 1
ATOM 820 O O . ALA A 1 109 ? -5.363 -23.941 -10.866 1.00 96.38 109 ALA A O 1
ATOM 821 N N . LEU A 1 110 ? -5.914 -24.075 -8.689 1.00 97.56 110 LEU A N 1
ATOM 822 C CA . LEU A 1 110 ? -5.911 -22.632 -8.410 1.00 97.56 110 LEU A CA 1
ATOM 823 C C . LEU A 1 110 ? -4.612 -21.924 -8.827 1.00 97.56 110 LEU A C 1
ATOM 825 O O . LEU A 1 110 ? -4.661 -20.749 -9.168 1.00 97.56 110 LEU A O 1
ATOM 829 N N . GLU A 1 111 ? -3.460 -22.601 -8.809 1.00 96.56 111 GLU A N 1
ATOM 830 C CA . GLU A 1 111 ? -2.203 -22.001 -9.279 1.00 96.56 111 GLU A CA 1
ATOM 831 C C . GLU A 1 111 ? -2.287 -21.624 -10.762 1.00 96.56 111 GLU A C 1
ATOM 833 O O . GLU A 1 111 ? -1.849 -20.543 -11.154 1.00 96.56 111 GLU A O 1
ATOM 838 N N . VAL A 1 112 ? -2.889 -22.497 -11.574 1.00 98.00 112 VAL A N 1
ATOM 839 C CA . VAL A 1 112 ? -3.086 -22.274 -13.010 1.00 98.00 112 VAL A CA 1
ATOM 840 C C . VAL A 1 112 ? -4.169 -21.228 -13.235 1.00 98.00 112 VAL A C 1
ATOM 842 O O . VAL A 1 112 ? -3.925 -20.256 -13.939 1.00 98.00 112 VAL A O 1
ATOM 845 N N . GLU A 1 113 ? -5.321 -21.373 -12.579 1.00 98.31 113 GLU A N 1
ATOM 846 C CA . GLU A 1 113 ? -6.465 -20.468 -12.756 1.00 98.31 113 GLU A CA 1
ATOM 847 C C . GLU A 1 113 ? -6.109 -19.013 -12.408 1.00 98.31 113 GLU A C 1
ATOM 849 O O . GLU A 1 113 ? -6.456 -18.084 -13.135 1.00 98.31 113 GLU A O 1
ATOM 854 N N . VAL A 1 114 ? -5.373 -18.797 -11.310 1.00 98.62 114 VAL A N 1
ATOM 855 C CA . VAL A 1 114 ? -4.909 -17.458 -10.919 1.00 98.62 114 VAL A CA 1
ATOM 856 C C . VAL A 1 114 ? -3.864 -16.934 -11.903 1.00 98.62 114 VAL A C 1
ATOM 858 O O . VAL A 1 114 ? -3.896 -15.754 -12.253 1.00 98.62 114 VAL A O 1
ATOM 861 N N . ALA A 1 115 ? -2.943 -17.782 -12.370 1.00 98.50 115 ALA A N 1
ATOM 862 C CA . ALA A 1 115 ? -1.936 -17.376 -13.346 1.00 98.50 115 ALA A CA 1
ATOM 863 C C . ALA A 1 115 ? -2.567 -16.961 -14.684 1.00 98.50 115 ALA A C 1
ATOM 865 O O . ALA A 1 115 ? -2.181 -15.933 -15.237 1.00 98.50 115 ALA A O 1
ATOM 866 N N . GLU A 1 116 ? -3.556 -17.711 -15.175 1.00 98.62 116 GLU A N 1
ATOM 867 C CA . GLU A 1 116 ? -4.321 -17.379 -16.382 1.00 98.62 116 GLU A CA 1
ATOM 868 C C . GLU A 1 116 ? -5.022 -16.029 -16.230 1.00 98.62 116 GLU A C 1
ATOM 870 O O . GLU A 1 116 ? -4.900 -15.170 -17.100 1.00 98.62 116 GLU A O 1
ATOM 875 N N . ARG A 1 117 ? -5.651 -15.779 -15.076 1.00 98.50 117 ARG A N 1
ATOM 876 C CA . ARG A 1 117 ? -6.324 -14.503 -14.810 1.00 98.50 117 ARG A CA 1
ATOM 877 C C . ARG A 1 117 ? -5.369 -13.311 -14.773 1.00 98.50 117 ARG A C 1
ATOM 879 O O . ARG A 1 117 ? -5.698 -12.235 -15.264 1.00 98.50 117 ARG A O 1
ATOM 886 N N . ILE A 1 118 ? -4.167 -13.494 -14.227 1.00 98.75 118 ILE A N 1
ATOM 887 C CA . ILE A 1 118 ? -3.118 -12.465 -14.257 1.00 98.75 118 ILE A CA 1
ATOM 888 C C . ILE A 1 118 ? -2.650 -12.211 -15.697 1.00 98.75 118 ILE A C 1
ATOM 890 O O . ILE A 1 118 ? -2.503 -11.052 -16.074 1.00 98.75 118 ILE A O 1
ATOM 894 N N . VAL A 1 119 ? -2.442 -13.259 -16.501 1.00 98.69 119 VAL A N 1
ATOM 895 C CA . VAL A 1 119 ? -2.056 -13.144 -17.923 1.00 98.69 119 VAL A CA 1
ATOM 896 C C . VAL A 1 119 ? -3.123 -12.413 -18.742 1.00 98.69 119 VAL A C 1
ATOM 898 O O . VAL A 1 119 ? -2.789 -11.623 -19.618 1.00 98.69 119 VAL A O 1
ATOM 901 N N . GLU A 1 120 ? -4.404 -12.629 -18.444 1.00 98.38 120 GLU A N 1
ATOM 902 C CA . GLU A 1 120 ? -5.508 -11.918 -19.101 1.00 98.38 120 GLU A CA 1
ATOM 903 C C . GLU A 1 120 ? -5.550 -10.422 -18.756 1.00 98.38 120 GLU A C 1
ATOM 905 O O . GLU A 1 120 ? -5.907 -9.605 -19.606 1.00 98.38 120 GLU A O 1
ATOM 910 N N . LEU A 1 121 ? -5.211 -10.055 -17.516 1.00 98.31 121 LEU A N 1
ATOM 911 C CA . LEU A 1 121 ? -5.361 -8.688 -17.007 1.00 98.31 121 LEU A CA 1
ATOM 912 C C . LEU A 1 121 ? -4.103 -7.824 -17.148 1.00 98.31 121 LEU A C 1
ATOM 914 O O . LEU A 1 121 ? -4.216 -6.603 -17.238 1.00 98.31 121 LEU A O 1
ATOM 918 N N . VAL A 1 122 ? -2.908 -8.418 -17.119 1.00 98.62 122 VAL A N 1
ATOM 919 C CA . VAL A 1 122 ? -1.639 -7.682 -17.041 1.00 98.62 122 VAL A CA 1
ATOM 920 C C . VAL A 1 122 ? -0.939 -7.653 -18.408 1.00 98.62 122 VAL A C 1
ATOM 922 O O . VAL A 1 122 ? -0.502 -8.700 -18.883 1.00 98.62 122 VAL A O 1
ATOM 925 N N . PRO A 1 123 ? -0.742 -6.469 -19.025 1.00 98.19 123 PRO A N 1
ATOM 926 C CA . PRO A 1 123 ? -0.301 -6.357 -20.418 1.00 98.19 123 PRO A CA 1
ATOM 927 C C . PRO A 1 123 ? 1.005 -7.075 -20.787 1.00 98.19 123 PRO A C 1
ATOM 929 O O . PRO A 1 123 ? 1.125 -7.573 -21.904 1.00 98.19 123 PRO A O 1
ATOM 932 N N . ASN A 1 124 ? 2.001 -7.109 -19.895 1.00 97.31 124 ASN A N 1
ATOM 933 C CA . ASN A 1 124 ? 3.296 -7.746 -20.162 1.00 97.31 124 ASN A CA 1
ATOM 934 C C . ASN A 1 124 ? 3.409 -9.200 -19.660 1.00 97.31 124 ASN A C 1
ATOM 936 O O . ASN A 1 124 ? 4.490 -9.790 -19.748 1.00 97.31 124 ASN A O 1
ATOM 940 N N . ALA A 1 125 ? 2.345 -9.769 -19.088 1.00 98.31 125 ALA A N 1
ATOM 941 C CA . ALA A 1 125 ? 2.387 -11.083 -18.462 1.00 98.31 125 ALA A CA 1
ATOM 942 C C . ALA A 1 125 ? 2.084 -12.200 -19.473 1.00 98.31 125 ALA A C 1
ATOM 944 O O . ALA A 1 125 ? 0.962 -12.341 -19.936 1.00 98.31 125 ALA A O 1
ATOM 945 N N . GLU A 1 126 ? 3.064 -13.060 -19.760 1.00 98.50 126 GLU A N 1
ATOM 946 C CA . GLU A 1 126 ? 2.846 -14.317 -20.505 1.00 98.50 126 GLU A CA 1
ATOM 947 C C . GLU A 1 126 ? 3.013 -15.564 -19.624 1.00 98.50 126 GLU A C 1
ATOM 949 O O . GLU A 1 126 ? 2.568 -16.667 -19.965 1.00 98.50 126 GLU A O 1
ATOM 954 N N . MET A 1 127 ? 3.722 -15.401 -18.507 1.00 97.75 127 MET A N 1
ATOM 955 C CA . MET A 1 127 ? 3.935 -16.394 -17.463 1.00 97.75 127 MET A CA 1
ATOM 956 C C . MET A 1 127 ? 3.970 -15.701 -16.104 1.00 97.75 127 MET A C 1
ATOM 958 O O . MET A 1 127 ? 4.339 -14.529 -15.996 1.00 97.75 127 MET A O 1
ATOM 962 N N . VAL A 1 128 ? 3.636 -16.463 -15.065 1.00 97.19 128 VAL A N 1
ATOM 963 C CA . VAL A 1 128 ? 3.547 -15.997 -13.682 1.00 97.19 128 VAL A CA 1
ATOM 964 C C . VAL A 1 128 ? 4.348 -16.934 -12.788 1.00 97.19 128 VAL A C 1
ATOM 966 O O . VAL A 1 128 ? 4.282 -18.152 -12.943 1.00 97.19 128 VAL A O 1
ATOM 969 N N . GLY A 1 129 ? 5.090 -16.367 -11.844 1.00 95.25 129 GLY A N 1
ATOM 970 C CA . GLY A 1 129 ? 5.587 -17.085 -10.677 1.00 95.25 129 GLY A CA 1
ATOM 971 C C . GLY A 1 129 ? 5.051 -16.453 -9.398 1.00 95.25 129 GLY A C 1
ATOM 972 O O . GLY A 1 129 ? 4.815 -15.247 -9.351 1.00 95.25 129 GLY A O 1
ATOM 973 N N . PHE A 1 130 ? 4.851 -17.265 -8.360 1.00 95.44 130 PHE A N 1
ATOM 974 C CA . PHE A 1 130 ? 4.239 -16.833 -7.102 1.00 95.44 130 PHE A CA 1
ATOM 975 C C . PHE A 1 130 ? 5.250 -16.730 -5.957 1.00 95.44 130 PHE A C 1
ATOM 977 O O . PHE A 1 130 ? 6.164 -17.547 -5.830 1.00 95.44 130 PHE A O 1
ATOM 984 N N . GLY A 1 131 ? 5.030 -15.745 -5.091 1.00 94.19 131 GLY A N 1
ATOM 985 C CA . GLY A 1 131 ? 5.641 -15.594 -3.774 1.00 94.19 131 GLY A CA 1
ATOM 986 C C . GLY A 1 131 ? 4.564 -15.387 -2.706 1.00 94.19 131 GLY A C 1
ATOM 987 O O . GLY A 1 131 ? 3.365 -15.454 -2.994 1.00 94.19 131 GLY A O 1
ATOM 988 N N . LYS A 1 132 ? 4.966 -15.142 -1.456 1.00 92.75 132 LYS A N 1
ATOM 989 C CA . LYS A 1 132 ? 4.013 -14.855 -0.369 1.00 92.75 132 LYS A CA 1
ATOM 990 C C . LYS A 1 132 ? 4.032 -13.402 0.061 1.00 92.75 132 LYS A C 1
ATOM 992 O O . LYS A 1 132 ? 2.990 -12.853 0.416 1.00 92.75 132 LYS A O 1
ATOM 997 N N . ASN A 1 133 ? 5.180 -12.753 -0.076 1.00 91.44 133 ASN A N 1
ATOM 998 C CA . ASN A 1 133 ? 5.364 -11.353 0.248 1.00 91.44 133 ASN A CA 1
ATOM 999 C C . ASN A 1 133 ? 5.955 -10.608 -0.953 1.00 91.44 133 ASN A C 1
ATOM 1001 O O . ASN A 1 133 ? 6.573 -11.202 -1.838 1.00 91.44 133 ASN A O 1
ATOM 1005 N N . GLY A 1 134 ? 5.803 -9.282 -0.981 1.00 93.81 134 GLY A N 1
ATOM 1006 C CA . GLY A 1 134 ? 6.339 -8.474 -2.079 1.00 93.81 134 GLY A CA 1
ATOM 1007 C C . GLY A 1 134 ? 7.855 -8.611 -2.252 1.00 93.81 134 GLY A C 1
ATOM 1008 O O . GLY A 1 134 ? 8.333 -8.748 -3.375 1.00 93.81 134 GLY A O 1
ATOM 1009 N N . SER A 1 135 ? 8.592 -8.697 -1.137 1.00 93.62 135 SER A N 1
ATOM 1010 C CA . SER A 1 135 ? 10.039 -8.946 -1.131 1.00 93.62 135 SER A CA 1
ATOM 1011 C C . SER A 1 135 ? 10.425 -10.204 -1.920 1.00 93.62 135 SER A C 1
ATOM 1013 O O . SER A 1 135 ? 11.452 -10.198 -2.593 1.00 93.62 135 SER A O 1
ATOM 1015 N N . ASP A 1 136 ? 9.613 -11.268 -1.868 1.00 93.00 136 ASP A N 1
ATOM 1016 C CA . ASP A 1 136 ? 9.888 -12.532 -2.563 1.00 93.00 136 ASP A CA 1
ATOM 1017 C C . ASP A 1 136 ? 9.837 -12.337 -4.078 1.00 93.00 136 ASP A C 1
ATOM 1019 O O . ASP A 1 136 ? 10.774 -12.705 -4.786 1.00 93.00 136 ASP A O 1
ATOM 1023 N N . ALA A 1 137 ? 8.762 -11.707 -4.565 1.00 95.69 137 ALA A N 1
ATOM 1024 C CA . ALA A 1 137 ? 8.536 -11.481 -5.988 1.00 95.69 137 ALA A CA 1
ATOM 1025 C C . ALA A 1 137 ? 9.607 -10.564 -6.589 1.00 95.69 137 ALA A C 1
ATOM 1027 O O . ALA A 1 137 ? 10.178 -10.888 -7.630 1.00 95.69 137 ALA A O 1
ATOM 1028 N N . VAL A 1 138 ? 9.958 -9.467 -5.908 1.00 97.38 138 VAL A N 1
ATOM 1029 C CA . VAL A 1 138 ? 10.998 -8.563 -6.421 1.00 97.38 138 VAL A CA 1
ATOM 1030 C C . VAL A 1 138 ? 12.382 -9.212 -6.339 1.00 97.38 138 VAL A C 1
ATOM 1032 O O . VAL A 1 138 ? 13.185 -9.063 -7.257 1.00 97.38 138 VAL A O 1
ATOM 1035 N N . THR A 1 139 ? 12.671 -10.009 -5.302 1.00 95.94 139 THR A N 1
ATOM 1036 C CA . THR A 1 139 ? 13.904 -10.815 -5.267 1.00 95.94 139 THR A CA 1
ATOM 1037 C C . THR A 1 139 ? 13.961 -11.820 -6.415 1.00 95.94 139 THR A C 1
ATOM 1039 O O . THR A 1 139 ? 15.015 -11.948 -7.040 1.00 95.94 139 THR A O 1
ATOM 1042 N N . ALA A 1 140 ? 12.857 -12.502 -6.728 1.00 95.69 140 ALA A N 1
ATOM 1043 C CA . ALA A 1 140 ? 12.775 -13.407 -7.869 1.00 95.69 140 ALA A CA 1
ATOM 1044 C C . ALA A 1 140 ? 13.048 -12.670 -9.188 1.00 95.69 140 ALA A C 1
ATOM 1046 O O . ALA A 1 140 ? 13.907 -13.103 -9.956 1.00 95.69 140 ALA A O 1
ATOM 1047 N N . ALA A 1 141 ? 12.414 -11.514 -9.406 1.00 97.38 141 ALA A N 1
ATOM 1048 C CA . ALA A 1 141 ? 12.630 -10.693 -10.596 1.00 97.38 141 ALA A CA 1
ATOM 1049 C C . ALA A 1 141 ? 14.081 -10.195 -10.717 1.00 97.38 141 ALA A C 1
ATOM 1051 O O . ALA A 1 141 ? 14.670 -10.256 -11.795 1.00 97.38 141 ALA A O 1
ATOM 1052 N N . VAL A 1 142 ? 14.706 -9.776 -9.610 1.00 97.38 142 VAL A N 1
ATOM 1053 C CA . VAL A 1 142 ? 16.127 -9.389 -9.588 1.00 97.38 142 VAL A CA 1
ATOM 1054 C C . VAL A 1 142 ? 17.028 -10.572 -9.930 1.00 97.38 142 VAL A C 1
ATOM 1056 O O . VAL A 1 142 ? 17.941 -10.425 -10.741 1.00 97.38 142 VAL A O 1
ATOM 1059 N N . ARG A 1 143 ? 16.793 -11.754 -9.347 1.00 96.06 143 ARG A N 1
ATOM 1060 C CA . ARG A 1 143 ? 17.581 -12.955 -9.670 1.00 96.06 143 ARG A CA 1
ATOM 1061 C C . ARG A 1 143 ? 17.419 -13.345 -11.135 1.00 96.06 143 ARG A C 1
ATOM 1063 O O . ARG A 1 143 ? 18.418 -13.665 -11.772 1.00 96.06 143 ARG A O 1
ATOM 1070 N N . LEU A 1 144 ? 16.202 -13.258 -11.668 1.00 96.38 144 LEU A N 1
ATOM 1071 C CA . LEU A 1 144 ? 15.915 -13.523 -13.073 1.00 96.38 144 LEU A CA 1
ATOM 1072 C C . LEU A 1 144 ? 16.666 -12.555 -13.987 1.00 96.38 144 LEU A C 1
ATOM 1074 O O . LEU A 1 144 ? 17.347 -12.989 -14.912 1.00 96.38 144 LEU A O 1
ATOM 1078 N N . ALA A 1 145 ? 16.629 -11.258 -13.680 1.00 97.62 145 ALA A N 1
ATOM 1079 C CA . ALA A 1 145 ? 17.357 -10.259 -14.449 1.00 97.62 145 ALA A CA 1
ATOM 1080 C C . ALA A 1 145 ? 18.871 -10.497 -14.431 1.00 97.62 145 ALA A C 1
ATOM 1082 O O . ALA A 1 145 ? 19.517 -10.405 -15.474 1.00 97.62 145 ALA A O 1
ATOM 1083 N N . ARG A 1 146 ? 19.446 -10.862 -13.279 1.00 96.88 146 ARG A N 1
ATOM 1084 C CA . ARG A 1 146 ? 20.868 -11.227 -13.177 1.00 96.88 146 ARG A CA 1
ATOM 1085 C C . ARG A 1 146 ? 21.205 -12.482 -13.977 1.00 96.88 146 ARG A C 1
ATOM 1087 O O . ARG A 1 146 ? 22.229 -12.498 -14.647 1.00 96.88 146 ARG A O 1
ATOM 1094 N N . ALA A 1 147 ? 20.351 -13.503 -13.934 1.00 95.44 147 ALA A N 1
ATOM 1095 C CA . ALA A 1 147 ? 20.558 -14.743 -14.679 1.00 95.44 147 ALA A CA 1
ATOM 1096 C C . ALA A 1 147 ? 20.481 -14.533 -16.197 1.00 95.44 147 ALA A C 1
ATOM 1098 O O . ALA A 1 147 ? 21.297 -15.081 -16.925 1.00 95.44 147 ALA A O 1
ATOM 1099 N N . VAL A 1 148 ? 19.539 -13.713 -16.670 1.00 95.44 148 VAL A N 1
ATOM 1100 C CA . VAL A 1 148 ? 19.371 -13.422 -18.102 1.00 95.44 148 VAL A CA 1
ATOM 1101 C C . VAL A 1 148 ? 20.497 -12.536 -18.633 1.00 95.44 148 VAL A C 1
ATOM 1103 O O . VAL A 1 148 ? 20.979 -12.741 -19.742 1.00 95.44 148 VAL A O 1
ATOM 1106 N N . THR A 1 149 ? 20.903 -11.526 -17.862 1.00 97.06 149 THR A N 1
ATOM 1107 C CA . THR A 1 149 ? 21.900 -10.540 -18.313 1.00 97.06 149 THR A CA 1
ATOM 1108 C C . THR A 1 149 ? 23.341 -10.918 -17.983 1.00 97.06 149 THR A C 1
ATOM 1110 O O . THR A 1 149 ? 24.252 -10.279 -18.510 1.00 97.06 149 THR A O 1
ATOM 1113 N N . GLU A 1 150 ? 23.544 -11.906 -17.106 1.00 96.50 150 GLU A N 1
ATOM 1114 C CA . GLU A 1 150 ? 24.837 -12.315 -16.534 1.00 96.50 150 GLU A CA 1
ATOM 1115 C C . GLU A 1 150 ? 25.592 -11.151 -15.867 1.00 96.50 150 GLU A C 1
ATOM 1117 O O . GLU A 1 150 ? 26.803 -10.971 -16.012 1.00 96.50 150 GLU A O 1
ATOM 1122 N N . ARG A 1 151 ? 24.849 -10.307 -15.144 1.00 98.00 151 ARG A N 1
ATOM 1123 C CA . ARG A 1 151 ? 25.344 -9.078 -14.506 1.00 98.00 151 ARG A CA 1
ATOM 1124 C C . ARG A 1 151 ? 24.842 -8.958 -13.075 1.00 98.00 151 ARG A C 1
ATOM 1126 O O . ARG A 1 151 ? 23.821 -9.536 -12.724 1.00 98.00 151 ARG A O 1
ATOM 1133 N N . ASP A 1 152 ? 25.513 -8.141 -12.263 1.00 97.06 152 ASP A N 1
ATOM 1134 C CA . ASP A 1 152 ? 25.239 -8.083 -10.819 1.00 97.06 152 ASP A CA 1
ATOM 1135 C C . ASP A 1 152 ? 24.554 -6.797 -10.345 1.00 97.06 152 ASP A C 1
ATOM 1137 O O . ASP A 1 152 ? 23.808 -6.824 -9.357 1.00 97.06 152 ASP A O 1
ATOM 1141 N N . VAL A 1 153 ? 24.830 -5.661 -10.997 1.00 98.50 153 VAL A N 1
ATOM 1142 C CA . VAL A 1 153 ? 24.461 -4.342 -10.469 1.00 98.50 153 VAL A CA 1
ATOM 1143 C C . VAL A 1 153 ? 22.982 -4.052 -10.712 1.00 98.50 153 VAL A C 1
ATOM 1145 O O . VAL A 1 153 ? 22.495 -4.194 -11.831 1.00 98.50 153 VAL A O 1
ATOM 1148 N N . VAL A 1 154 ? 22.284 -3.590 -9.678 1.00 98.69 154 VAL A N 1
ATOM 1149 C CA . VAL A 1 154 ? 20.895 -3.126 -9.753 1.00 98.69 154 VAL A CA 1
ATOM 1150 C C . VAL A 1 154 ? 20.848 -1.631 -9.458 1.00 98.69 154 VAL A C 1
ATOM 1152 O O . VAL A 1 154 ? 21.390 -1.167 -8.454 1.00 98.69 154 VAL A O 1
ATOM 1155 N N . LEU A 1 155 ? 20.201 -0.870 -10.334 1.00 98.69 155 LEU A N 1
ATOM 1156 C CA . LEU A 1 155 ? 19.864 0.530 -10.085 1.00 98.69 155 LEU A CA 1
ATOM 1157 C C . LEU A 1 155 ? 18.420 0.566 -9.592 1.00 98.69 155 LEU A C 1
ATOM 1159 O O . LEU A 1 155 ? 17.576 -0.074 -10.213 1.00 98.69 155 LEU A O 1
ATOM 1163 N N . GLN A 1 156 ? 18.134 1.246 -8.480 1.00 97.88 156 GLN A N 1
ATOM 1164 C CA . GLN A 1 156 ? 16.806 1.149 -7.866 1.00 97.88 156 GLN A CA 1
ATOM 1165 C C . GLN A 1 156 ? 16.166 2.485 -7.484 1.00 97.88 156 GLN A C 1
ATOM 1167 O O . GLN A 1 156 ? 16.866 3.425 -7.104 1.00 97.88 156 GLN A O 1
ATOM 1172 N N . PHE A 1 157 ? 14.837 2.546 -7.571 1.00 97.69 157 PHE A N 1
ATOM 1173 C CA . PHE A 1 157 ? 14.030 3.618 -6.996 1.00 97.69 157 PHE A CA 1
ATOM 1174 C C . PHE A 1 157 ? 12.774 3.062 -6.311 1.00 97.69 157 PHE A C 1
ATOM 1176 O O . PHE A 1 157 ? 11.903 2.494 -6.966 1.00 97.69 157 PHE A O 1
ATOM 1183 N N . GLY A 1 158 ? 12.634 3.335 -5.014 1.00 95.38 158 GLY A N 1
ATOM 1184 C CA . GLY A 1 158 ? 11.446 2.998 -4.232 1.00 95.38 158 GLY A CA 1
ATOM 1185 C C . GLY A 1 158 ? 11.768 2.115 -3.030 1.00 95.38 158 GLY A C 1
ATOM 1186 O O . GLY A 1 158 ? 12.904 2.073 -2.549 1.00 95.38 158 GLY A O 1
ATOM 1187 N N . PHE A 1 159 ? 10.744 1.441 -2.516 1.00 94.88 159 PHE A N 1
ATOM 1188 C CA . PHE A 1 159 ? 10.829 0.470 -1.435 1.00 94.88 159 PHE A CA 1
ATOM 1189 C C . PHE A 1 159 ? 10.462 -0.928 -1.936 1.00 94.88 159 PHE A C 1
ATOM 1191 O O . PHE A 1 159 ? 9.309 -1.195 -2.261 1.00 94.88 159 PHE A O 1
ATOM 1198 N N . HIS A 1 160 ? 11.434 -1.842 -1.909 1.00 96.56 160 HIS A N 1
ATOM 1199 C CA . HIS A 1 160 ? 11.296 -3.188 -2.477 1.00 96.56 160 HIS A CA 1
ATOM 1200 C C . HIS A 1 160 ? 11.436 -4.303 -1.427 1.00 96.56 160 HIS A C 1
ATOM 1202 O O . HIS A 1 160 ? 11.908 -5.406 -1.717 1.00 96.56 160 HIS A O 1
ATOM 1208 N N . GLY A 1 161 ? 11.048 -4.013 -0.180 1.00 91.94 161 GLY A N 1
ATOM 1209 C CA . GLY A 1 161 ? 11.093 -4.963 0.930 1.00 91.94 161 GLY A CA 1
ATOM 1210 C C . GLY A 1 161 ? 12.347 -4.841 1.796 1.00 91.94 161 GLY A C 1
ATOM 1211 O O . GLY A 1 161 ? 12.846 -3.746 2.027 1.00 91.94 161 GLY A O 1
ATOM 1212 N N . PHE A 1 162 ? 12.829 -5.966 2.331 1.00 90.44 162 PHE A N 1
ATOM 1213 C CA . PHE A 1 162 ? 13.933 -5.985 3.308 1.00 90.44 162 PHE A CA 1
ATOM 1214 C C . PHE A 1 162 ? 15.048 -6.995 2.994 1.00 90.44 162 PHE A C 1
ATOM 1216 O O . PHE A 1 162 ? 16.015 -7.079 3.746 1.00 90.44 162 PHE A O 1
ATOM 1223 N N . HIS A 1 163 ? 14.925 -7.775 1.914 1.00 93.38 163 HIS A N 1
ATOM 1224 C CA . HIS A 1 163 ? 15.920 -8.787 1.555 1.00 93.38 163 HIS A CA 1
ATOM 1225 C C . HIS A 1 163 ? 17.282 -8.162 1.227 1.00 93.38 163 HIS A C 1
ATOM 1227 O O . HIS A 1 163 ? 17.351 -7.037 0.728 1.00 93.38 163 HIS A O 1
ATOM 1233 N N . ASP A 1 164 ? 18.354 -8.931 1.439 1.00 93.75 164 ASP A N 1
ATOM 1234 C CA . ASP A 1 164 ? 19.749 -8.478 1.361 1.00 93.75 164 ASP A CA 1
ATOM 1235 C C . ASP A 1 164 ? 20.085 -7.692 0.093 1.00 93.75 164 ASP A C 1
ATOM 1237 O O . ASP A 1 164 ? 20.813 -6.704 0.160 1.00 93.75 164 ASP A O 1
ATOM 1241 N N . TRP A 1 165 ? 19.531 -8.088 -1.062 1.00 93.75 165 TRP A N 1
ATOM 1242 C CA . TRP A 1 165 ? 19.767 -7.369 -2.315 1.00 93.75 165 TRP A CA 1
ATOM 1243 C C . TRP A 1 165 ? 19.318 -5.903 -2.211 1.00 93.75 165 TRP A C 1
ATOM 1245 O O . TRP A 1 165 ? 20.078 -5.022 -2.587 1.00 93.75 165 TRP A O 1
ATOM 1255 N N . PHE A 1 166 ? 18.125 -5.629 -1.675 1.00 95.19 166 PHE A N 1
ATOM 1256 C CA . PHE A 1 166 ? 17.591 -4.273 -1.558 1.00 95.19 166 PHE A CA 1
ATOM 1257 C C . PHE A 1 166 ? 18.257 -3.529 -0.403 1.00 95.19 166 PHE A C 1
ATOM 1259 O O . PHE A 1 166 ? 18.698 -2.391 -0.566 1.00 95.19 166 PHE A O 1
ATOM 1266 N N . ALA A 1 167 ? 18.399 -4.206 0.740 1.00 92.88 167 ALA A N 1
ATOM 1267 C CA . ALA A 1 167 ? 19.028 -3.654 1.933 1.00 92.88 167 ALA A CA 1
ATOM 1268 C C . ALA A 1 167 ? 20.476 -3.191 1.675 1.00 92.88 167 ALA A C 1
ATOM 1270 O O . ALA A 1 167 ? 20.923 -2.216 2.271 1.00 92.88 167 ALA A O 1
ATOM 1271 N N . ALA A 1 168 ? 21.187 -3.811 0.725 1.00 92.38 168 ALA A N 1
ATOM 1272 C CA . ALA A 1 168 ? 22.524 -3.394 0.295 1.00 92.38 168 ALA A CA 1
ATOM 1273 C C . ALA A 1 168 ? 22.600 -1.971 -0.294 1.00 92.38 168 ALA A C 1
ATOM 1275 O O . ALA A 1 168 ? 23.696 -1.413 -0.398 1.00 92.38 168 ALA A O 1
ATOM 1276 N N . GLY A 1 169 ? 21.463 -1.379 -0.676 1.00 87.94 169 GLY A N 1
ATOM 1277 C CA . GLY A 1 169 ? 21.372 0.018 -1.098 1.00 87.94 169 GLY A CA 1
ATOM 1278 C C . GLY A 1 169 ? 21.471 1.029 0.054 1.00 87.94 169 GLY A C 1
ATOM 1279 O O . GLY A 1 169 ? 21.738 2.203 -0.207 1.00 87.94 169 GLY A O 1
ATOM 1280 N N . ASP A 1 170 ? 21.301 0.596 1.309 1.00 85.88 170 ASP A N 1
ATOM 1281 C CA . ASP A 1 170 ? 21.360 1.441 2.505 1.00 85.88 170 ASP A CA 1
ATOM 1282 C C . ASP A 1 170 ? 22.531 1.045 3.420 1.00 85.88 170 ASP A C 1
ATOM 1284 O O . ASP A 1 170 ? 22.580 -0.034 4.010 1.00 85.88 170 ASP A O 1
ATOM 1288 N N . ARG A 1 171 ? 23.485 1.969 3.587 1.00 79.44 171 ARG A N 1
ATOM 1289 C CA . ARG A 1 171 ? 24.677 1.768 4.429 1.00 79.44 171 ARG A CA 1
ATOM 1290 C C . ARG A 1 171 ? 24.381 1.779 5.932 1.00 79.44 171 ARG A C 1
ATOM 1292 O O . ARG A 1 171 ? 25.267 1.434 6.710 1.00 79.44 171 ARG A O 1
ATOM 1299 N N . GLY A 1 172 ? 23.190 2.210 6.345 1.00 84.56 172 GLY A N 1
ATOM 1300 C CA . GLY A 1 172 ? 22.750 2.201 7.739 1.00 84.56 172 GLY A CA 1
ATOM 1301 C C . GLY A 1 172 ? 22.290 0.827 8.232 1.00 84.56 172 GLY A C 1
ATOM 1302 O O . GLY A 1 172 ? 22.250 0.598 9.443 1.00 84.56 172 GLY A O 1
ATOM 1303 N N . ILE A 1 173 ? 21.972 -0.102 7.324 1.00 85.81 173 ILE A N 1
ATOM 1304 C CA . ILE A 1 173 ? 21.487 -1.439 7.677 1.00 85.81 173 ILE A CA 1
ATOM 1305 C C . ILE A 1 173 ? 22.663 -2.341 8.077 1.00 85.81 173 ILE A C 1
ATOM 1307 O O . ILE A 1 173 ? 23.665 -2.463 7.373 1.00 85.81 173 ILE A O 1
ATOM 1311 N N . ARG A 1 174 ? 22.538 -2.997 9.235 1.00 88.19 174 ARG A N 1
ATOM 1312 C CA . ARG A 1 174 ? 23.526 -3.953 9.767 1.00 88.19 174 ARG A CA 1
ATOM 1313 C C . ARG A 1 174 ? 23.114 -5.394 9.459 1.00 88.19 174 ARG A C 1
ATOM 1315 O O . ARG A 1 174 ? 21.940 -5.667 9.253 1.00 88.19 174 ARG A O 1
ATOM 1322 N N . GLY A 1 175 ? 24.078 -6.316 9.499 1.00 90.12 175 GLY A N 1
ATOM 1323 C CA . GLY A 1 175 ? 23.848 -7.755 9.292 1.00 90.12 175 GLY A CA 1
ATOM 1324 C C . GLY A 1 175 ? 24.066 -8.239 7.856 1.00 90.12 175 GLY A C 1
ATOM 1325 O O . GLY A 1 175 ? 24.039 -9.441 7.619 1.00 90.12 175 GLY A O 1
ATOM 1326 N N . LEU A 1 176 ? 24.348 -7.327 6.921 1.00 91.56 176 LEU A N 1
ATOM 1327 C CA . LEU A 1 176 ? 24.625 -7.657 5.525 1.00 91.56 176 LEU A CA 1
ATOM 1328 C C . LEU A 1 176 ? 26.082 -8.109 5.329 1.00 91.56 176 LEU A C 1
ATOM 1330 O O . LEU A 1 176 ? 27.001 -7.423 5.793 1.00 91.56 176 LEU A O 1
ATOM 1334 N N . PRO A 1 177 ? 26.331 -9.210 4.598 1.00 90.12 177 PRO A N 1
ATOM 1335 C CA . PRO A 1 177 ? 27.678 -9.578 4.182 1.00 90.12 177 PRO A CA 1
ATOM 1336 C C . PRO A 1 177 ? 28.316 -8.500 3.297 1.00 90.12 177 PRO A C 1
ATOM 1338 O O . PRO A 1 177 ? 27.672 -7.939 2.410 1.00 90.12 177 PRO A O 1
ATOM 1341 N N . SER A 1 178 ? 29.622 -8.267 3.461 1.00 88.25 178 SER A N 1
ATOM 1342 C CA . SER A 1 178 ? 30.372 -7.290 2.652 1.00 88.25 178 SER A CA 1
ATOM 1343 C C . SER A 1 178 ? 30.331 -7.582 1.148 1.00 88.25 178 SER A C 1
ATOM 1345 O O . SER A 1 178 ? 30.467 -6.660 0.347 1.00 88.25 178 SER A O 1
ATOM 1347 N N . ALA A 1 179 ? 30.088 -8.841 0.766 1.00 89.94 179 ALA A N 1
ATOM 1348 C CA . ALA A 1 179 ? 29.924 -9.281 -0.617 1.00 89.94 179 ALA A CA 1
ATOM 1349 C C . ALA A 1 179 ? 28.760 -8.591 -1.353 1.00 89.94 179 ALA A C 1
ATOM 1351 O O . ALA A 1 179 ? 28.808 -8.467 -2.573 1.00 89.94 179 ALA A O 1
ATOM 1352 N N . PHE A 1 180 ? 27.742 -8.099 -0.638 1.00 88.81 180 PHE A N 1
ATOM 1353 C CA . PHE A 1 180 ? 26.651 -7.327 -1.241 1.00 88.81 180 PHE A CA 1
ATOM 1354 C C . PHE A 1 180 ? 27.017 -5.854 -1.493 1.00 88.81 180 PHE A C 1
ATOM 1356 O O . PHE A 1 180 ? 26.293 -5.131 -2.185 1.00 88.81 180 PHE A O 1
ATOM 1363 N N . GLY A 1 181 ? 28.148 -5.393 -0.953 1.00 86.00 181 GLY A N 1
ATOM 1364 C CA . GLY A 1 181 ? 28.593 -4.011 -1.048 1.00 86.00 181 GLY A CA 1
ATOM 1365 C C . GLY A 1 181 ? 28.773 -3.548 -2.494 1.00 86.00 181 GLY A C 1
ATOM 1366 O O . GLY A 1 181 ? 29.537 -4.122 -3.265 1.00 86.00 181 GLY A O 1
ATOM 1367 N N . GLY A 1 182 ? 28.093 -2.459 -2.859 1.00 89.56 182 GLY A N 1
ATOM 1368 C CA . GLY A 1 182 ? 28.224 -1.843 -4.180 1.00 89.56 182 GLY A CA 1
ATOM 1369 C C . GLY A 1 182 ? 27.495 -2.575 -5.310 1.00 89.56 182 GLY A C 1
ATOM 1370 O O . GLY A 1 182 ? 27.733 -2.245 -6.474 1.00 89.56 182 GLY A O 1
ATOM 1371 N N . LEU A 1 183 ? 26.608 -3.523 -4.993 1.00 95.75 183 LEU A N 1
ATOM 1372 C CA . LEU A 1 183 ? 25.757 -4.189 -5.982 1.00 95.75 183 LEU A CA 1
ATOM 1373 C C . LEU A 1 183 ? 24.451 -3.442 -6.259 1.00 95.75 183 LEU A C 1
ATOM 1375 O O . LEU A 1 183 ? 23.861 -3.655 -7.313 1.00 95.75 183 LEU A O 1
ATOM 1379 N N . VAL A 1 184 ? 23.999 -2.572 -5.355 1.00 97.19 184 VAL A N 1
ATOM 1380 C CA . VAL A 1 184 ? 22.729 -1.848 -5.500 1.00 97.19 184 VAL A CA 1
ATOM 1381 C C . VAL A 1 184 ? 22.935 -0.359 -5.287 1.00 97.19 184 VAL A C 1
ATOM 1383 O O . VAL A 1 184 ? 23.570 0.044 -4.313 1.00 97.19 184 VAL A O 1
ATOM 1386 N N . HIS A 1 185 ? 22.417 0.455 -6.212 1.00 97.19 185 HIS A N 1
ATOM 1387 C CA . HIS A 1 185 ? 22.590 1.910 -6.197 1.00 97.19 185 HIS A CA 1
ATOM 1388 C C . HIS A 1 185 ? 21.249 2.619 -6.380 1.00 97.19 185 HIS A C 1
ATOM 1390 O O . HIS A 1 185 ? 20.606 2.425 -7.414 1.00 97.19 185 HIS A O 1
ATOM 1396 N N . PRO A 1 186 ? 20.816 3.447 -5.413 1.00 96.44 186 PRO A N 1
ATOM 1397 C CA . PRO A 1 186 ? 19.613 4.243 -5.576 1.00 96.44 186 PRO A CA 1
ATOM 1398 C C . PRO A 1 186 ? 19.821 5.358 -6.608 1.00 96.44 186 PRO A C 1
ATOM 1400 O O . PRO A 1 186 ? 20.899 5.956 -6.677 1.00 96.44 186 PRO A O 1
ATOM 1403 N N . PHE A 1 187 ? 18.772 5.686 -7.358 1.00 96.88 187 PHE A N 1
ATOM 1404 C CA . PHE A 1 187 ? 18.695 6.901 -8.173 1.00 96.88 187 PHE A CA 1
ATOM 1405 C C . PHE A 1 187 ? 17.494 7.758 -7.756 1.00 96.88 187 PHE A C 1
ATOM 1407 O O . PHE A 1 187 ? 16.612 7.312 -7.021 1.00 96.88 187 PHE A O 1
ATOM 1414 N N . ARG A 1 188 ? 17.484 9.027 -8.173 1.00 97.00 188 ARG A N 1
ATOM 1415 C CA . ARG A 1 188 ? 16.381 9.949 -7.877 1.00 97.00 188 ARG A CA 1
ATOM 1416 C C . ARG A 1 188 ? 15.281 9.794 -8.924 1.00 97.00 188 ARG A C 1
ATOM 1418 O O . ARG A 1 188 ? 15.563 9.737 -10.117 1.00 97.00 188 ARG A O 1
ATOM 1425 N N . TYR A 1 189 ? 14.030 9.750 -8.479 1.00 97.44 189 TYR A N 1
ATOM 1426 C CA . TYR A 1 189 ? 12.886 9.747 -9.389 1.00 97.44 189 TYR A CA 1
ATOM 1427 C C . TYR A 1 189 ? 12.867 11.008 -10.255 1.00 97.44 189 TYR A C 1
ATOM 1429 O O . TYR A 1 189 ? 13.330 12.061 -9.816 1.00 97.44 189 TYR A O 1
ATOM 1437 N N . ASN A 1 190 ? 12.352 10.903 -11.482 1.00 97.25 190 ASN A N 1
ATOM 1438 C CA . ASN A 1 190 ? 12.317 11.999 -12.457 1.00 97.25 190 ASN A CA 1
ATOM 1439 C C . ASN A 1 190 ? 13.694 12.641 -12.784 1.00 97.25 190 ASN A C 1
ATOM 1441 O O . ASN A 1 190 ? 13.740 13.721 -13.381 1.00 97.25 190 ASN A O 1
ATOM 1445 N N . ASP A 1 191 ? 14.812 11.986 -12.438 1.00 97.31 191 ASP A N 1
ATOM 1446 C CA . ASP A 1 191 ? 16.189 12.421 -12.716 1.00 97.31 191 ASP A CA 1
ATOM 1447 C C . ASP A 1 191 ? 16.889 11.447 -13.677 1.00 97.31 191 ASP A C 1
ATOM 1449 O O . ASP A 1 191 ? 17.702 10.600 -13.289 1.00 97.31 191 ASP A O 1
ATOM 1453 N N . LEU A 1 192 ? 16.549 11.562 -14.964 1.00 97.94 192 LEU A N 1
ATOM 1454 C CA . LEU A 1 192 ? 17.127 10.718 -16.012 1.00 97.94 192 LEU A CA 1
ATOM 1455 C C . LEU A 1 192 ? 18.648 10.910 -16.131 1.00 97.94 192 LEU A C 1
ATOM 1457 O O . LEU A 1 192 ? 19.370 9.932 -16.290 1.00 97.94 192 LEU A O 1
ATOM 1461 N N . ALA A 1 193 ? 19.149 12.139 -15.981 1.00 98.19 193 ALA A N 1
ATOM 1462 C CA . ALA A 1 193 ? 20.582 12.432 -16.047 1.00 98.19 193 ALA A CA 1
ATOM 1463 C C . ALA A 1 193 ? 21.362 11.742 -14.913 1.00 98.19 193 ALA A C 1
ATOM 1465 O O . ALA A 1 193 ? 22.446 11.194 -15.132 1.00 98.19 193 ALA A O 1
ATOM 1466 N N . GLY A 1 194 ? 20.796 11.715 -13.701 1.00 98.31 194 GLY A N 1
ATOM 1467 C CA . GLY A 1 194 ? 21.341 10.948 -12.583 1.00 98.31 194 GLY A CA 1
ATOM 1468 C C . GLY A 1 194 ? 21.402 9.446 -12.875 1.00 98.31 194 GLY A C 1
ATOM 1469 O O . GLY A 1 194 ? 22.411 8.798 -12.578 1.00 98.31 194 GLY A O 1
ATOM 1470 N N . LEU A 1 195 ? 20.364 8.893 -13.511 1.00 98.56 195 LEU A N 1
ATOM 1471 C CA . LEU A 1 195 ? 20.345 7.491 -13.933 1.00 98.56 195 LEU A CA 1
ATOM 1472 C C . LEU A 1 195 ? 21.386 7.201 -15.033 1.00 98.56 195 LEU A C 1
ATOM 1474 O O . LEU A 1 195 ? 22.117 6.213 -14.942 1.00 98.56 195 LEU A O 1
ATOM 1478 N N . GLU A 1 196 ? 21.526 8.078 -16.029 1.00 98.62 196 GLU A N 1
ATOM 1479 C CA . GLU A 1 196 ? 22.552 7.980 -17.079 1.00 98.62 196 GLU A CA 1
ATOM 1480 C C . GLU A 1 196 ? 23.973 7.973 -16.499 1.00 98.62 196 GLU A C 1
ATOM 1482 O O . GLU A 1 196 ? 24.811 7.154 -16.892 1.00 98.62 196 GLU A O 1
ATOM 1487 N N . ALA A 1 197 ? 24.241 8.826 -15.508 1.00 98.69 197 ALA A N 1
ATOM 1488 C CA . ALA A 1 197 ? 25.529 8.861 -14.821 1.00 98.69 197 ALA A CA 1
ATOM 1489 C C . ALA A 1 197 ? 25.847 7.535 -14.103 1.00 98.69 197 ALA A C 1
ATOM 1491 O O . ALA A 1 197 ? 27.002 7.093 -14.091 1.00 98.69 197 ALA A O 1
ATOM 1492 N N . LEU A 1 198 ? 24.839 6.861 -13.537 1.00 98.62 198 LEU A N 1
ATOM 1493 C CA . LEU A 1 198 ? 25.007 5.539 -12.926 1.00 98.62 198 LEU A CA 1
ATOM 1494 C C . LEU A 1 198 ? 25.301 4.460 -13.974 1.00 98.62 198 LEU A C 1
ATOM 1496 O O . LEU A 1 198 ? 26.217 3.660 -13.771 1.00 98.62 198 LEU A O 1
ATOM 1500 N N . PHE A 1 199 ? 24.610 4.465 -15.115 1.00 98.69 199 PHE A N 1
ATOM 1501 C CA . PHE A 1 199 ? 24.932 3.559 -16.223 1.00 98.69 199 PHE A CA 1
ATOM 1502 C C . PHE A 1 199 ? 26.354 3.763 -16.752 1.00 98.69 199 PHE A C 1
ATOM 1504 O O . PHE A 1 199 ? 27.051 2.783 -17.024 1.00 98.69 199 PHE A O 1
ATOM 1511 N N . ALA A 1 200 ? 26.820 5.011 -16.850 1.00 98.44 200 ALA A N 1
ATOM 1512 C CA . ALA A 1 200 ? 28.198 5.312 -17.228 1.00 98.44 200 ALA A CA 1
ATOM 1513 C C . ALA A 1 200 ? 29.201 4.775 -16.193 1.00 98.44 200 ALA A C 1
ATOM 1515 O O . ALA A 1 200 ? 30.200 4.150 -16.557 1.00 98.44 200 ALA A O 1
ATOM 1516 N N . ARG A 1 201 ? 28.914 4.959 -14.899 1.00 98.38 201 ARG A N 1
ATOM 1517 C CA . ARG A 1 201 ? 29.756 4.483 -13.792 1.00 98.38 201 ARG A CA 1
ATOM 1518 C C . ARG A 1 201 ? 29.845 2.956 -13.716 1.00 98.38 201 ARG A C 1
ATOM 1520 O O . ARG A 1 201 ? 30.910 2.429 -13.403 1.00 98.38 201 ARG A O 1
ATOM 1527 N N . TYR A 1 202 ? 28.750 2.252 -13.993 1.00 98.12 202 TYR A N 1
ATOM 1528 C CA . TYR A 1 202 ? 28.644 0.789 -13.913 1.00 98.12 202 TYR A CA 1
ATOM 1529 C C . TYR A 1 202 ? 28.515 0.135 -15.296 1.00 98.12 202 TYR A C 1
ATOM 1531 O O . TYR A 1 202 ? 27.844 -0.888 -15.454 1.00 98.12 202 TYR A O 1
ATOM 1539 N N . ARG A 1 203 ? 29.159 0.723 -16.311 1.00 97.81 203 ARG A N 1
ATOM 1540 C CA . ARG A 1 203 ? 29.049 0.305 -17.715 1.00 97.81 203 ARG A CA 1
ATOM 1541 C C . ARG A 1 203 ? 29.268 -1.200 -17.886 1.00 97.81 203 ARG A C 1
ATOM 1543 O O . ARG A 1 203 ? 30.285 -1.739 -17.459 1.00 97.81 203 ARG A O 1
ATOM 1550 N N . GLY A 1 204 ? 28.310 -1.865 -18.534 1.00 97.31 204 GLY A N 1
ATOM 1551 C CA . GLY A 1 204 ? 28.354 -3.305 -18.816 1.00 97.31 204 GLY A CA 1
ATOM 1552 C C . GLY A 1 204 ? 28.107 -4.212 -17.606 1.00 97.31 204 GLY A C 1
ATOM 1553 O O . GLY A 1 204 ? 28.157 -5.424 -17.758 1.00 97.31 204 GLY A O 1
ATOM 1554 N N . ARG A 1 205 ? 27.831 -3.652 -16.420 1.00 98.44 205 ARG A N 1
ATOM 1555 C CA . ARG A 1 205 ? 27.613 -4.411 -15.176 1.00 98.44 205 ARG A CA 1
ATOM 1556 C C . ARG A 1 205 ? 26.190 -4.328 -14.633 1.00 98.44 205 ARG A C 1
ATOM 1558 O O . ARG A 1 205 ? 25.889 -5.021 -13.667 1.00 98.44 205 ARG A O 1
ATOM 1565 N N . VAL A 1 206 ? 25.343 -3.470 -15.205 1.00 98.81 206 VAL A N 1
ATOM 1566 C CA . VAL A 1 206 ? 23.953 -3.283 -14.767 1.00 98.81 206 VAL A CA 1
ATOM 1567 C C . VAL A 1 206 ? 23.076 -4.391 -15.338 1.00 98.81 206 VAL A C 1
ATOM 1569 O O . VAL A 1 206 ? 22.978 -4.532 -16.557 1.00 98.81 206 VAL A O 1
ATOM 1572 N N . ALA A 1 207 ? 22.460 -5.157 -14.442 1.00 98.75 207 ALA A N 1
ATOM 1573 C CA . ALA A 1 207 ? 21.495 -6.204 -14.746 1.00 98.75 207 ALA A CA 1
ATOM 1574 C C . ALA A 1 207 ? 20.085 -5.641 -14.912 1.00 98.75 207 ALA A C 1
ATOM 1576 O O . ALA A 1 207 ? 19.383 -5.990 -15.856 1.00 98.75 207 ALA A O 1
ATOM 1577 N N . ALA A 1 208 ? 19.678 -4.753 -14.001 1.00 98.81 208 ALA A N 1
ATOM 1578 C CA . ALA A 1 208 ? 18.332 -4.204 -14.000 1.00 98.81 208 ALA A CA 1
ATOM 1579 C C . ALA A 1 208 ? 18.250 -2.781 -13.448 1.00 98.81 208 ALA A C 1
ATOM 1581 O O . ALA A 1 208 ? 19.022 -2.388 -12.567 1.00 98.81 208 ALA A O 1
ATOM 1582 N N . VAL A 1 209 ? 17.248 -2.056 -13.938 1.00 98.88 209 VAL A N 1
ATOM 1583 C CA . VAL A 1 209 ? 16.623 -0.929 -13.250 1.00 98.88 209 VAL A CA 1
ATOM 1584 C C . VAL A 1 209 ? 15.356 -1.462 -12.588 1.00 98.88 209 VAL A C 1
ATOM 1586 O O . VAL A 1 209 ? 14.444 -1.898 -13.283 1.00 98.88 209 VAL A O 1
ATOM 1589 N N . VAL A 1 210 ? 15.307 -1.466 -11.258 1.00 98.88 210 VAL A N 1
ATOM 1590 C CA . VAL A 1 210 ? 14.135 -1.894 -10.480 1.00 98.88 210 VAL A CA 1
ATOM 1591 C C . VAL A 1 210 ? 13.478 -0.657 -9.900 1.00 98.88 210 VAL A C 1
ATOM 1593 O O . VAL A 1 210 ? 14.145 0.117 -9.219 1.00 98.88 210 VAL A O 1
ATOM 1596 N N . MET A 1 211 ? 12.199 -0.429 -10.168 1.00 98.62 211 MET A N 1
ATOM 1597 C CA . MET A 1 211 ? 11.550 0.768 -9.649 1.00 98.62 211 MET A CA 1
ATOM 1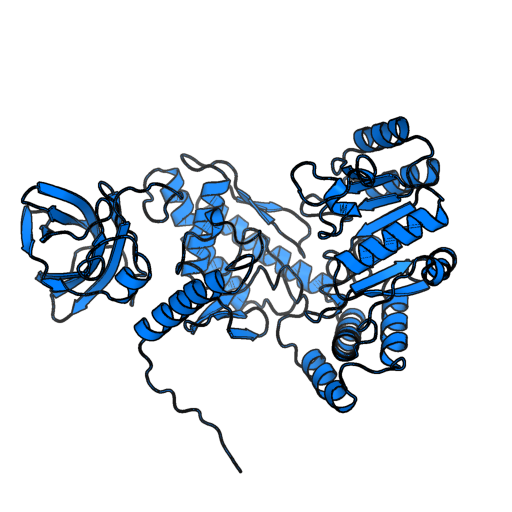598 C C . MET A 1 211 ? 10.068 0.590 -9.375 1.00 98.62 211 MET A C 1
ATOM 1600 O O . MET A 1 211 ? 9.370 -0.094 -10.118 1.00 98.62 211 MET A O 1
ATOM 1604 N N . GLU A 1 212 ? 9.571 1.277 -8.350 1.00 98.44 212 GLU A N 1
ATOM 1605 C CA . GLU A 1 212 ? 8.150 1.610 -8.299 1.00 98.44 212 GLU A CA 1
ATOM 1606 C C . GLU A 1 212 ? 7.844 2.528 -9.499 1.00 98.44 212 GLU A C 1
ATOM 1608 O O . GLU A 1 212 ? 8.557 3.524 -9.681 1.00 98.44 212 GLU A O 1
ATOM 1613 N N . PRO A 1 213 ? 6.813 2.243 -10.323 1.00 97.44 213 PRO A N 1
ATOM 1614 C CA . PRO A 1 213 ? 6.476 3.081 -11.472 1.00 97.44 213 PRO A CA 1
ATOM 1615 C C . PRO A 1 213 ? 6.263 4.534 -11.072 1.00 97.44 213 PRO A C 1
ATOM 1617 O O . PRO A 1 213 ? 6.706 5.431 -11.780 1.00 97.44 213 PRO A O 1
ATOM 1620 N N . PHE A 1 214 ? 5.615 4.755 -9.927 1.00 96.12 214 PHE A N 1
ATOM 1621 C CA . PHE A 1 214 ? 5.520 6.030 -9.229 1.00 96.12 214 PHE A CA 1
ATOM 1622 C C . PHE A 1 214 ? 5.075 5.820 -7.783 1.00 96.12 214 PHE A C 1
ATOM 1624 O O . PHE A 1 214 ? 4.417 4.834 -7.451 1.00 96.12 214 PHE A O 1
ATOM 1631 N N . GLN A 1 215 ? 5.391 6.800 -6.938 1.00 92.50 215 GLN A N 1
ATOM 1632 C CA . GLN A 1 215 ? 4.871 6.900 -5.579 1.00 92.50 215 GLN A CA 1
ATOM 1633 C C . GLN A 1 215 ? 3.761 7.965 -5.526 1.00 92.50 215 GLN A C 1
ATOM 1635 O O . GLN A 1 215 ? 2.674 7.758 -6.061 1.00 92.50 215 GLN A O 1
ATOM 1640 N N . CYS A 1 216 ? 3.976 9.072 -4.810 1.00 88.62 216 CYS A N 1
ATOM 1641 C CA . CYS A 1 216 ? 3.056 10.215 -4.785 1.00 88.62 216 CYS A CA 1
ATOM 1642 C C . CYS A 1 216 ? 3.488 11.301 -5.777 1.00 88.62 216 CYS A C 1
ATOM 1644 O O . CYS A 1 216 ? 2.668 12.080 -6.255 1.00 88.62 216 CYS A O 1
ATOM 1646 N N . GLU A 1 217 ? 4.772 11.341 -6.129 1.00 92.69 217 GLU A N 1
ATOM 1647 C CA . GLU A 1 217 ? 5.237 12.085 -7.291 1.00 92.69 217 GLU A CA 1
ATOM 1648 C C . GLU A 1 217 ? 4.929 11.269 -8.553 1.00 92.69 217 GLU A C 1
ATOM 1650 O O . GLU A 1 217 ? 5.333 10.111 -8.658 1.00 92.69 217 GLU A O 1
ATOM 1655 N N . LEU A 1 218 ? 4.178 11.862 -9.483 1.00 92.81 218 LEU A N 1
ATOM 1656 C CA . LEU A 1 218 ? 3.854 11.257 -10.776 1.00 92.81 218 LEU A CA 1
ATOM 1657 C C . LEU A 1 218 ? 5.054 11.356 -11.738 1.00 92.81 218 LEU A C 1
ATOM 1659 O O . LEU A 1 218 ? 5.881 12.266 -11.592 1.00 92.81 218 LEU A O 1
ATOM 1663 N N . PRO A 1 219 ? 5.171 10.449 -12.726 1.00 94.00 219 PRO A N 1
ATOM 1664 C CA . PRO A 1 219 ? 6.244 10.530 -13.706 1.00 94.00 219 PRO A CA 1
ATOM 1665 C C . PRO A 1 219 ? 6.091 11.807 -14.533 1.00 94.00 219 PRO A C 1
ATOM 1667 O O . PRO A 1 219 ? 4.986 12.159 -14.947 1.00 94.00 219 PRO A O 1
ATOM 1670 N N . ARG A 1 220 ? 7.207 12.487 -14.807 1.00 95.12 220 ARG A N 1
ATOM 1671 C CA . ARG A 1 220 ? 7.237 13.518 -15.851 1.00 95.12 220 ARG A CA 1
ATOM 1672 C C . ARG A 1 220 ? 6.975 12.879 -17.210 1.00 95.12 220 ARG A C 1
ATOM 1674 O O . ARG A 1 220 ? 7.309 11.712 -17.422 1.00 95.12 220 ARG A O 1
ATOM 1681 N N . ASP A 1 221 ? 6.430 13.662 -18.133 1.00 93.19 221 ASP A N 1
ATOM 1682 C CA . ASP A 1 221 ? 6.163 13.218 -19.500 1.00 93.19 221 ASP A CA 1
ATOM 1683 C C . ASP A 1 221 ? 7.401 12.540 -20.106 1.00 93.19 221 ASP A C 1
ATOM 1685 O O . ASP A 1 221 ? 8.507 13.078 -20.064 1.00 93.19 221 ASP A O 1
ATOM 1689 N N . GLY A 1 222 ? 7.216 11.324 -20.624 1.00 94.94 222 GLY A N 1
ATOM 1690 C CA . GLY A 1 222 ? 8.279 10.523 -21.238 1.00 94.94 222 GLY A CA 1
ATOM 1691 C C . GLY A 1 222 ? 9.226 9.804 -20.269 1.00 94.94 222 GLY A C 1
ATOM 1692 O O . GLY A 1 222 ? 9.868 8.845 -20.686 1.00 94.94 222 GLY A O 1
ATOM 1693 N N . PHE A 1 223 ? 9.261 10.154 -18.977 1.00 98.31 223 PHE A N 1
ATOM 1694 C CA . PHE A 1 223 ? 10.274 9.651 -18.037 1.00 98.31 223 PHE A CA 1
ATOM 1695 C C . PHE A 1 223 ? 10.372 8.118 -17.992 1.00 98.31 223 PHE A C 1
ATOM 1697 O O . PHE A 1 223 ? 11.460 7.567 -18.141 1.00 98.31 223 PHE A O 1
ATOM 1704 N N . LEU A 1 224 ? 9.251 7.406 -17.833 1.00 98.50 224 LEU A N 1
ATOM 1705 C CA . LEU A 1 224 ? 9.265 5.936 -17.765 1.00 98.50 224 LEU A CA 1
ATOM 1706 C C . LEU A 1 224 ? 9.694 5.289 -19.091 1.00 98.50 224 LEU A C 1
ATOM 1708 O O . LEU A 1 224 ? 10.411 4.286 -19.088 1.00 98.50 224 LEU A O 1
ATOM 1712 N N . ALA A 1 225 ? 9.299 5.875 -20.225 1.00 98.56 225 ALA A N 1
ATOM 1713 C CA . ALA A 1 225 ? 9.703 5.406 -21.548 1.00 98.56 225 ALA A CA 1
ATOM 1714 C C . ALA A 1 225 ? 11.206 5.633 -21.789 1.00 98.56 225 ALA A C 1
ATOM 1716 O O . ALA A 1 225 ? 11.888 4.772 -22.355 1.00 98.56 225 ALA A O 1
ATOM 1717 N N . ASP A 1 226 ? 11.739 6.754 -21.302 1.00 98.69 226 ASP A N 1
ATOM 1718 C CA . ASP A 1 226 ? 13.161 7.074 -21.358 1.00 98.69 226 ASP A CA 1
ATOM 1719 C C . ASP A 1 226 ? 13.989 6.154 -20.459 1.00 98.69 226 ASP A C 1
ATOM 1721 O O . ASP A 1 226 ? 15.036 5.669 -20.892 1.00 98.69 226 ASP A O 1
ATOM 1725 N N . VAL A 1 227 ? 13.508 5.839 -19.250 1.00 98.75 227 VAL A N 1
ATOM 1726 C CA . VAL A 1 227 ? 14.138 4.852 -18.355 1.00 98.75 227 VAL A CA 1
ATOM 1727 C C . VAL A 1 227 ? 14.213 3.484 -19.031 1.00 98.75 227 VAL A C 1
ATOM 1729 O O . VAL A 1 227 ? 15.289 2.883 -19.059 1.00 98.75 227 VAL A O 1
ATOM 1732 N N . LYS A 1 228 ? 13.107 3.010 -19.625 1.00 98.69 228 LYS A N 1
ATOM 1733 C CA . LYS A 1 228 ? 13.086 1.747 -20.381 1.00 98.69 228 LYS A CA 1
ATOM 1734 C C . LYS A 1 228 ? 14.111 1.766 -21.513 1.00 98.69 228 LYS A C 1
ATOM 1736 O O . LYS A 1 228 ? 14.954 0.876 -21.614 1.00 98.69 228 LYS A O 1
ATOM 1741 N N . SER A 1 229 ? 14.067 2.811 -22.335 1.00 98.75 229 SER A N 1
ATOM 1742 C CA . SER A 1 229 ? 14.969 2.970 -23.475 1.00 98.75 229 SER A CA 1
ATOM 1743 C C . SER A 1 229 ? 16.432 3.000 -23.035 1.00 98.75 229 SER A C 1
ATOM 1745 O O . SER A 1 229 ? 17.286 2.390 -23.675 1.00 98.75 229 SER A O 1
ATOM 1747 N N . LEU A 1 230 ? 16.738 3.685 -21.932 1.00 98.69 230 LEU A N 1
ATOM 1748 C CA . LEU A 1 230 ? 18.078 3.750 -21.364 1.00 98.69 230 LEU A CA 1
ATOM 1749 C C . LEU A 1 230 ? 18.544 2.382 -20.852 1.00 98.69 230 LEU A C 1
ATOM 1751 O O . LEU A 1 230 ? 19.649 1.964 -21.195 1.00 98.69 230 LEU A O 1
ATOM 1755 N N . ALA A 1 231 ? 17.707 1.663 -20.099 1.00 98.75 231 ALA A N 1
ATOM 1756 C CA . ALA A 1 231 ? 18.023 0.316 -19.627 1.00 98.75 231 ALA A CA 1
ATOM 1757 C C . ALA A 1 231 ? 18.367 -0.616 -20.800 1.00 98.75 231 ALA A C 1
ATOM 1759 O O . ALA A 1 231 ? 19.448 -1.214 -20.824 1.00 98.75 231 ALA A O 1
ATOM 1760 N N . HIS A 1 232 ? 17.519 -0.637 -21.832 1.00 98.62 232 HIS A N 1
ATOM 1761 C CA . HIS A 1 232 ? 17.702 -1.470 -23.023 1.00 98.62 232 HIS A CA 1
ATOM 1762 C C . HIS A 1 232 ? 18.949 -1.095 -23.829 1.00 98.62 232 HIS A C 1
ATOM 1764 O O . HIS A 1 232 ? 19.703 -1.985 -24.221 1.00 98.62 232 HIS A O 1
ATOM 1770 N N . ARG A 1 233 ? 19.252 0.203 -24.006 1.00 98.50 233 ARG A N 1
ATOM 1771 C CA . ARG A 1 233 ? 20.503 0.654 -24.659 1.00 98.50 233 ARG A CA 1
ATOM 1772 C C . ARG A 1 233 ? 21.758 0.120 -23.969 1.00 98.50 233 ARG A C 1
ATOM 1774 O O . ARG A 1 233 ? 22.788 -0.056 -24.619 1.00 98.50 233 ARG A O 1
ATOM 1781 N N . HIS A 1 234 ? 21.685 -0.131 -22.666 1.00 98.56 234 HIS A N 1
ATOM 1782 C CA . HIS A 1 234 ? 22.778 -0.702 -21.890 1.00 98.56 234 HIS A CA 1
ATOM 1783 C C . HIS A 1 234 ? 22.671 -2.223 -21.707 1.00 98.56 234 HIS A C 1
ATOM 1785 O O . HIS A 1 234 ? 23.560 -2.807 -21.088 1.00 98.56 234 HIS A O 1
ATOM 1791 N N . GLY A 1 235 ? 21.649 -2.886 -22.259 1.00 98.25 235 GLY A N 1
ATOM 1792 C CA . GLY A 1 235 ? 21.401 -4.323 -22.106 1.00 98.25 235 GLY A CA 1
ATOM 1793 C C . GLY A 1 235 ? 20.988 -4.731 -20.688 1.00 98.25 235 GLY A C 1
ATOM 1794 O O . GLY A 1 235 ? 21.307 -5.837 -20.264 1.00 98.25 235 GLY A O 1
ATOM 1795 N N . ALA A 1 236 ? 20.384 -3.813 -19.933 1.00 98.81 236 ALA A N 1
ATOM 1796 C CA . ALA A 1 236 ? 19.757 -4.079 -18.643 1.00 98.81 236 ALA A CA 1
ATOM 1797 C C . ALA A 1 236 ? 18.240 -4.228 -18.820 1.00 98.81 236 ALA A C 1
ATOM 1799 O O . ALA A 1 236 ? 17.673 -3.672 -19.761 1.00 98.81 236 ALA A O 1
ATOM 1800 N N . LEU A 1 237 ? 17.591 -4.931 -17.893 1.00 98.75 237 LEU A N 1
ATOM 1801 C CA . LEU A 1 237 ? 16.135 -5.065 -17.860 1.00 98.75 237 LEU A CA 1
ATOM 1802 C C . LEU A 1 237 ? 15.481 -3.953 -17.031 1.00 98.75 237 LEU A C 1
ATOM 1804 O O . LEU A 1 237 ? 16.061 -3.466 -16.061 1.00 98.75 237 LEU A O 1
ATOM 1808 N N . LEU A 1 238 ? 14.255 -3.581 -17.372 1.00 98.88 238 LEU A N 1
ATOM 1809 C CA . LEU A 1 238 ? 13.377 -2.762 -16.547 1.00 98.88 238 LEU A CA 1
ATOM 1810 C C . LEU A 1 238 ? 12.422 -3.663 -15.760 1.00 98.88 238 LEU A C 1
ATOM 1812 O O . LEU A 1 238 ? 11.657 -4.429 -16.345 1.00 98.88 238 LEU A O 1
ATOM 1816 N N . VAL A 1 239 ? 12.434 -3.530 -14.437 1.00 98.88 239 VAL A N 1
ATOM 1817 C CA . VAL A 1 239 ? 11.517 -4.222 -13.529 1.00 98.88 239 VAL A CA 1
ATOM 1818 C C . VAL A 1 239 ? 10.624 -3.198 -12.843 1.00 98.88 239 VAL A C 1
ATOM 1820 O O . VAL A 1 239 ? 11.125 -2.332 -12.123 1.00 98.88 239 VAL A O 1
ATOM 1823 N N . PHE A 1 240 ? 9.310 -3.313 -13.027 1.00 98.88 240 PHE A N 1
ATOM 1824 C CA . PHE A 1 240 ? 8.355 -2.539 -12.239 1.00 98.88 240 PHE A CA 1
ATOM 1825 C C . PHE A 1 240 ? 7.939 -3.284 -10.975 1.00 98.88 240 PHE A C 1
ATOM 1827 O O . PHE A 1 240 ? 7.450 -4.412 -11.015 1.00 98.88 240 PHE A O 1
ATOM 1834 N N . ASP A 1 241 ? 8.101 -2.616 -9.840 1.00 98.75 241 ASP A N 1
ATOM 1835 C CA . ASP A 1 241 ? 7.460 -2.988 -8.589 1.00 98.75 241 ASP A CA 1
ATOM 1836 C C . ASP A 1 241 ? 6.058 -2.365 -8.551 1.00 98.75 241 ASP A C 1
ATOM 1838 O O . ASP A 1 241 ? 5.872 -1.198 -8.209 1.00 98.75 241 ASP A O 1
ATOM 1842 N N . GLU A 1 242 ? 5.061 -3.158 -8.931 1.00 98.56 242 GLU A N 1
ATOM 1843 C CA . GLU A 1 242 ? 3.651 -2.780 -8.974 1.00 98.56 242 GLU A CA 1
ATOM 1844 C C . GLU A 1 242 ? 2.901 -3.212 -7.701 1.00 98.56 242 GLU A C 1
ATOM 1846 O O . GLU A 1 242 ? 1.677 -3.355 -7.704 1.00 98.56 242 GLU A O 1
ATOM 1851 N N . MET A 1 243 ? 3.598 -3.377 -6.568 1.00 97.75 243 MET A N 1
ATOM 1852 C CA . MET A 1 243 ? 2.986 -3.810 -5.304 1.00 97.75 243 MET A CA 1
ATOM 1853 C C . MET A 1 243 ? 1.918 -2.851 -4.774 1.00 97.75 243 MET A C 1
ATOM 1855 O O . MET A 1 243 ? 1.160 -3.229 -3.884 1.00 97.75 243 MET A O 1
ATOM 1859 N N . ILE A 1 244 ? 1.899 -1.588 -5.203 1.00 97.25 244 ILE A N 1
ATOM 1860 C CA . ILE A 1 244 ? 0.826 -0.638 -4.871 1.00 97.25 244 ILE A CA 1
ATOM 1861 C C . ILE A 1 244 ? 0.000 -0.286 -6.106 1.00 97.25 244 ILE A C 1
ATOM 1863 O O . ILE A 1 244 ? -1.219 -0.187 -5.999 1.00 97.25 244 ILE A O 1
ATOM 1867 N N . THR A 1 245 ? 0.650 -0.037 -7.244 1.00 98.31 245 THR A N 1
ATOM 1868 C CA . THR A 1 245 ? -0.008 0.456 -8.459 1.00 98.31 245 THR A CA 1
ATOM 1869 C C . THR A 1 245 ? -0.836 -0.620 -9.162 1.00 98.31 245 THR A C 1
ATOM 1871 O O . THR A 1 245 ? -1.879 -0.292 -9.733 1.00 98.31 245 THR A O 1
ATOM 1874 N N . GLY A 1 246 ? -0.434 -1.889 -9.065 1.00 98.12 246 GLY A N 1
ATOM 1875 C CA . GLY A 1 246 ? -1.111 -3.025 -9.686 1.00 98.12 246 GLY A CA 1
ATOM 1876 C C . GLY A 1 246 ? -2.573 -3.145 -9.264 1.00 98.12 246 GLY A C 1
ATOM 1877 O O . GLY A 1 246 ? -2.887 -3.037 -8.077 1.00 98.12 246 GLY A O 1
ATOM 1878 N N . PHE A 1 247 ? -3.466 -3.321 -10.243 1.00 98.38 247 PHE A N 1
ATOM 1879 C CA . PHE A 1 247 ? -4.932 -3.387 -10.097 1.00 98.38 247 PHE A CA 1
ATOM 1880 C C . PHE A 1 247 ? -5.608 -2.144 -9.475 1.00 98.38 247 PHE A C 1
ATOM 1882 O O . PHE A 1 247 ? -6.835 -2.053 -9.428 1.00 98.38 247 PHE A O 1
ATOM 1889 N N . ARG A 1 248 ? -4.822 -1.173 -8.991 1.00 98.12 248 ARG A N 1
ATOM 1890 C CA . ARG A 1 248 ? -5.275 0.020 -8.264 1.00 98.12 248 ARG A CA 1
ATOM 1891 C C . ARG A 1 248 ? -5.454 1.223 -9.172 1.00 98.12 248 ARG A C 1
ATOM 1893 O O . ARG A 1 248 ? -6.427 1.957 -9.025 1.00 98.12 248 ARG A O 1
ATOM 1900 N N . VAL A 1 249 ? -4.468 1.488 -10.027 1.00 98.12 249 VAL A N 1
ATOM 1901 C CA . VAL A 1 249 ? -4.440 2.708 -10.857 1.00 98.12 249 VAL A CA 1
ATOM 1902 C C . VAL A 1 249 ? -5.019 2.475 -12.251 1.00 98.12 249 VAL A C 1
ATOM 1904 O O . VAL A 1 249 ? -5.545 3.402 -12.853 1.00 98.12 249 VAL A O 1
ATOM 1907 N N . ALA A 1 250 ? -4.960 1.228 -12.709 1.00 98.00 250 ALA A N 1
ATOM 1908 C CA . ALA A 1 250 ? -5.671 0.648 -13.842 1.00 98.00 250 ALA A CA 1
ATOM 1909 C C . ALA A 1 250 ? -5.750 -0.872 -13.605 1.00 98.00 250 ALA A C 1
ATOM 1911 O O . ALA A 1 250 ? -5.087 -1.381 -12.689 1.00 98.00 250 ALA A O 1
ATOM 1912 N N . ARG A 1 251 ? -6.527 -1.601 -14.414 1.00 95.81 251 ARG A N 1
ATOM 1913 C CA . ARG A 1 251 ? -6.695 -3.060 -14.264 1.00 95.81 251 ARG A CA 1
ATOM 1914 C C . ARG A 1 251 ? -5.354 -3.789 -14.373 1.00 95.81 251 ARG A C 1
ATOM 1916 O O . ARG A 1 251 ? -4.976 -4.506 -13.455 1.00 95.81 251 ARG A O 1
ATOM 1923 N N . GLY A 1 252 ? -4.586 -3.492 -15.411 1.00 97.50 252 GLY A N 1
ATOM 1924 C CA . GLY A 1 252 ? -3.234 -3.987 -15.651 1.00 97.50 252 GLY A CA 1
ATOM 1925 C C . GLY A 1 252 ? -2.125 -3.225 -14.922 1.00 97.50 252 GLY A C 1
ATOM 1926 O O . GLY A 1 252 ? -0.953 -3.446 -15.213 1.00 97.50 252 GLY A O 1
ATOM 1927 N N . GLY A 1 253 ? -2.457 -2.326 -13.988 1.00 98.12 253 GLY A N 1
ATOM 1928 C CA . GLY A 1 253 ? -1.484 -1.537 -13.227 1.00 98.12 253 GLY A CA 1
ATOM 1929 C C . GLY A 1 253 ? -0.949 -0.299 -13.955 1.00 98.12 253 GLY A C 1
ATOM 1930 O O . GLY A 1 253 ? -1.520 0.197 -14.926 1.00 98.12 253 GLY A O 1
ATOM 1931 N N . ALA A 1 254 ? 0.159 0.245 -13.461 1.00 97.88 254 ALA A N 1
ATOM 1932 C CA . ALA A 1 254 ? 0.804 1.434 -14.005 1.00 97.88 254 ALA A CA 1
ATOM 1933 C C . ALA A 1 254 ? 1.280 1.233 -15.446 1.00 97.88 254 ALA A C 1
ATOM 1935 O O . ALA A 1 254 ? 1.277 2.193 -16.215 1.00 97.88 254 ALA A O 1
ATOM 1936 N N . GLN A 1 255 ? 1.666 0.016 -15.834 1.00 97.94 255 GLN A N 1
ATOM 1937 C CA . GLN A 1 255 ? 2.027 -0.275 -17.223 1.00 97.94 255 GLN A CA 1
ATOM 1938 C C . GLN A 1 255 ? 0.860 -0.062 -18.204 1.00 97.94 255 GLN A C 1
ATOM 1940 O O . GLN A 1 255 ? 1.082 0.459 -19.295 1.00 97.94 255 GLN A O 1
ATOM 1945 N N . GLU A 1 256 ? -0.381 -0.372 -17.809 1.00 98.12 256 GLU A N 1
ATOM 1946 C CA . GLU A 1 256 ? -1.574 -0.056 -18.607 1.00 98.12 256 GLU A CA 1
ATOM 1947 C C . GLU A 1 256 ? -1.838 1.453 -18.595 1.00 98.12 256 GLU A C 1
ATOM 1949 O O . GLU A 1 256 ? -1.986 2.062 -19.651 1.00 98.12 256 GLU A O 1
ATOM 1954 N N . LEU A 1 257 ? -1.816 2.071 -17.407 1.00 97.56 257 LEU A N 1
ATOM 1955 C CA . LEU A 1 257 ? -2.071 3.506 -17.243 1.00 97.56 257 LEU A CA 1
ATOM 1956 C C . LEU A 1 257 ? -1.113 4.379 -18.071 1.00 97.56 257 LEU A C 1
ATOM 1958 O O . LEU A 1 257 ? -1.510 5.413 -18.601 1.00 97.56 257 LEU A O 1
ATOM 1962 N N . THR A 1 258 ? 0.162 3.995 -18.130 1.00 97.00 258 THR A N 1
ATOM 1963 C CA . THR A 1 258 ? 1.234 4.799 -18.740 1.00 97.00 258 THR A CA 1
ATOM 1964 C C . THR A 1 258 ? 1.595 4.353 -20.154 1.00 97.00 258 THR A C 1
ATOM 1966 O O . THR A 1 258 ? 2.306 5.073 -20.854 1.00 97.00 258 THR A O 1
ATOM 1969 N N . GLY A 1 259 ? 1.152 3.166 -20.577 1.00 97.62 259 GLY A N 1
ATOM 1970 C CA . GLY A 1 259 ? 1.545 2.545 -21.844 1.00 97.62 259 GLY A CA 1
ATOM 1971 C C . GLY A 1 259 ? 2.999 2.053 -21.892 1.00 97.62 259 GLY A C 1
ATOM 1972 O O . GLY A 1 259 ? 3.469 1.646 -22.955 1.00 97.62 259 GLY A O 1
ATOM 1973 N N . VAL A 1 260 ? 3.737 2.083 -20.774 1.00 98.44 260 VAL A N 1
ATOM 1974 C CA . VAL A 1 260 ? 5.127 1.609 -20.701 1.00 98.44 260 VAL A CA 1
ATOM 1975 C C . VAL A 1 260 ? 5.163 0.201 -20.123 1.00 98.44 260 VAL A C 1
ATOM 1977 O O . VAL A 1 260 ? 4.981 0.001 -18.927 1.00 98.44 260 VAL A O 1
ATOM 1980 N N . LEU A 1 261 ? 5.455 -0.780 -20.977 1.00 98.38 261 LEU A N 1
ATOM 1981 C CA . LEU A 1 261 ? 5.602 -2.178 -20.566 1.00 98.38 261 LEU A CA 1
ATOM 1982 C C . LEU A 1 261 ? 7.012 -2.434 -20.004 1.00 98.38 261 LEU A C 1
ATOM 1984 O O . LEU A 1 261 ? 7.975 -2.227 -20.749 1.00 98.38 261 LEU A O 1
ATOM 1988 N N . PRO A 1 262 ? 7.181 -2.890 -18.753 1.00 98.69 262 PRO A N 1
ATOM 1989 C CA . PRO A 1 262 ? 8.478 -3.319 -18.237 1.00 98.69 262 PRO A CA 1
ATOM 1990 C C . PRO A 1 262 ? 8.826 -4.728 -18.751 1.00 98.69 262 PRO A C 1
ATOM 1992 O O . PRO A 1 262 ? 7.957 -5.452 -19.243 1.00 98.69 262 PRO A O 1
ATOM 1995 N N . ASP A 1 263 ? 10.086 -5.141 -18.616 1.00 98.75 263 ASP A N 1
ATOM 1996 C CA . ASP A 1 263 ? 10.507 -6.507 -18.964 1.00 98.75 263 ASP A CA 1
ATOM 1997 C C . ASP A 1 263 ? 9.992 -7.519 -17.932 1.00 98.75 263 ASP A C 1
ATOM 1999 O O . ASP A 1 263 ? 9.601 -8.627 -18.283 1.00 98.75 263 ASP A O 1
ATOM 2003 N N . LEU A 1 264 ? 9.945 -7.122 -16.657 1.00 98.75 264 LEU A N 1
ATOM 2004 C CA . LEU A 1 264 ? 9.319 -7.881 -15.574 1.00 98.75 264 LEU A CA 1
ATOM 2005 C C . LEU A 1 264 ? 8.463 -6.950 -14.714 1.00 98.75 264 LEU A C 1
ATOM 2007 O O . LEU A 1 264 ? 8.794 -5.779 -14.534 1.00 98.75 264 LEU A O 1
ATOM 2011 N N . ALA A 1 265 ? 7.386 -7.468 -14.136 1.00 98.81 265 ALA A N 1
ATOM 2012 C CA . ALA A 1 265 ? 6.570 -6.731 -13.175 1.00 98.81 265 ALA A CA 1
ATOM 2013 C C . ALA A 1 265 ? 6.257 -7.585 -11.943 1.00 98.81 265 ALA A C 1
ATOM 2015 O O . ALA A 1 265 ? 6.155 -8.806 -12.038 1.00 98.81 265 ALA A O 1
ATOM 2016 N N . CYS A 1 266 ? 6.128 -6.948 -10.780 1.00 98.75 266 CYS A N 1
ATOM 2017 C CA . CYS A 1 266 ? 5.847 -7.621 -9.512 1.00 98.75 266 CYS A CA 1
ATOM 2018 C C . CYS A 1 266 ? 4.554 -7.091 -8.887 1.00 98.75 266 CYS A C 1
ATOM 2020 O O . CYS A 1 266 ? 4.393 -5.886 -8.742 1.00 98.75 266 CYS A O 1
ATOM 2022 N N . PHE A 1 267 ? 3.671 -7.986 -8.456 1.00 98.62 267 PHE A N 1
ATOM 2023 C CA . PHE A 1 267 ? 2.344 -7.689 -7.920 1.00 98.62 267 PHE A CA 1
ATOM 2024 C C . PHE A 1 267 ? 2.148 -8.318 -6.539 1.00 98.62 267 PHE A C 1
ATOM 2026 O O . PHE A 1 267 ? 2.801 -9.294 -6.176 1.00 98.62 267 PHE A O 1
ATOM 2033 N N . GLY A 1 268 ? 1.208 -7.777 -5.774 1.00 97.62 268 GLY A N 1
ATOM 2034 C CA . GLY A 1 268 ? 0.798 -8.272 -4.462 1.00 97.62 268 GLY A CA 1
ATOM 2035 C C . GLY A 1 268 ? -0.380 -7.441 -3.968 1.00 97.62 268 GLY A C 1
ATOM 2036 O O . GLY A 1 268 ? -1.097 -6.866 -4.786 1.00 97.62 268 GLY A O 1
ATOM 2037 N N . LYS A 1 269 ? -0.550 -7.316 -2.648 1.00 96.81 269 LYS A N 1
ATOM 2038 C CA . LYS A 1 269 ? -1.548 -6.424 -2.025 1.00 96.81 269 LYS A CA 1
ATOM 2039 C C . LYS A 1 269 ? -2.959 -6.617 -2.602 1.00 96.81 269 LYS A C 1
ATOM 2041 O O . LYS A 1 269 ? -3.621 -7.584 -2.242 1.00 96.81 269 LYS A O 1
ATOM 2046 N N . ALA A 1 270 ? -3.380 -5.729 -3.508 1.00 97.44 270 ALA A N 1
ATOM 2047 C CA . ALA A 1 270 ? -4.654 -5.794 -4.215 1.00 97.44 270 ALA A CA 1
ATOM 2048 C C . ALA A 1 270 ? -4.887 -7.146 -4.908 1.00 97.44 270 ALA A C 1
ATOM 2050 O O . ALA A 1 270 ? -6.021 -7.605 -4.930 1.00 97.44 270 ALA A O 1
ATOM 2051 N N . LEU A 1 271 ? -3.815 -7.811 -5.368 1.00 98.44 271 LEU A N 1
ATOM 2052 C CA . LEU A 1 271 ? -3.852 -9.133 -6.005 1.00 98.44 271 LEU A CA 1
ATOM 2053 C C . LEU A 1 271 ? -4.714 -10.152 -5.244 1.00 98.44 271 LEU A C 1
ATOM 2055 O O . LEU A 1 271 ? -5.401 -10.951 -5.861 1.00 98.44 271 LEU A O 1
ATOM 2059 N N . SER A 1 272 ? -4.655 -10.140 -3.915 1.00 97.50 272 SER A N 1
ATOM 2060 C CA . SER A 1 272 ? -5.321 -11.103 -3.028 1.00 97.50 272 SER A CA 1
ATOM 2061 C C . SER A 1 272 ? -6.130 -10.419 -1.922 1.00 97.50 272 SER A C 1
ATOM 2063 O O . SER A 1 272 ? -6.529 -11.065 -0.952 1.00 97.50 272 SER A O 1
ATOM 2065 N N . ASN A 1 273 ? -6.330 -9.102 -2.046 1.00 97.19 273 ASN A N 1
ATOM 2066 C CA . ASN A 1 273 ? -7.098 -8.241 -1.147 1.00 97.19 273 ASN A CA 1
ATOM 2067 C C . ASN A 1 273 ? -6.857 -8.492 0.361 1.00 97.19 273 ASN A C 1
ATOM 2069 O O . ASN A 1 273 ? -7.797 -8.537 1.152 1.00 97.19 273 ASN A O 1
ATOM 2073 N N . GLY A 1 274 ? -5.594 -8.666 0.763 1.00 91.06 274 GLY A N 1
ATOM 2074 C CA . GLY A 1 274 ? -5.195 -8.832 2.169 1.00 91.06 274 GLY A CA 1
ATOM 2075 C C . GLY A 1 274 ? -4.625 -10.204 2.545 1.00 91.06 274 GLY A C 1
ATOM 2076 O O . GLY A 1 274 ? -3.954 -10.300 3.572 1.00 91.06 274 GLY A O 1
ATOM 2077 N N . MET A 1 275 ? -4.802 -11.244 1.721 1.00 95.69 275 MET A N 1
ATOM 2078 C CA . MET A 1 275 ? -4.155 -12.548 1.954 1.00 95.69 275 MET A CA 1
ATOM 2079 C C . MET A 1 275 ? -2.684 -12.547 1.489 1.00 95.69 275 MET A C 1
ATOM 2081 O O . MET A 1 275 ? -2.378 -11.892 0.492 1.00 95.69 275 MET A O 1
ATOM 2085 N N . PRO A 1 276 ? -1.750 -13.272 2.138 1.00 95.81 276 PRO A N 1
ATOM 2086 C CA . PRO A 1 276 ? -0.344 -13.312 1.721 1.00 95.81 276 PRO A CA 1
ATOM 2087 C C . PRO A 1 276 ? -0.138 -13.961 0.341 1.00 95.81 276 PRO A C 1
ATOM 2089 O O . PRO A 1 276 ? -0.064 -15.184 0.196 1.00 95.81 276 PRO A O 1
ATOM 2092 N N . LEU A 1 277 ? -0.023 -13.131 -0.692 1.00 97.12 277 LEU A N 1
ATOM 2093 C CA . LEU A 1 277 ? 0.338 -13.552 -2.037 1.00 97.12 277 LEU A CA 1
ATOM 2094 C C . LEU A 1 277 ? 1.074 -12.426 -2.757 1.00 97.12 277 LEU A C 1
ATOM 2096 O O . LEU A 1 277 ? 0.710 -11.250 -2.670 1.00 97.12 277 LEU A O 1
ATOM 2100 N N . SER A 1 278 ? 2.090 -12.807 -3.514 1.00 97.31 278 SER A N 1
ATOM 2101 C CA . SER A 1 278 ? 2.724 -11.953 -4.505 1.00 97.31 278 SER A CA 1
ATOM 2102 C C . SER A 1 278 ? 2.946 -12.731 -5.794 1.00 97.31 278 SER A C 1
ATOM 2104 O O . SER A 1 278 ? 2.937 -13.962 -5.807 1.00 97.31 278 SER A O 1
ATOM 2106 N N . ALA A 1 279 ? 3.138 -12.010 -6.889 1.00 97.62 279 ALA A N 1
ATOM 2107 C CA . ALA A 1 279 ? 3.433 -12.581 -8.190 1.00 97.62 279 ALA A CA 1
ATOM 2108 C C . ALA A 1 279 ? 4.547 -11.786 -8.868 1.00 97.62 279 ALA A C 1
ATOM 2110 O O . ALA A 1 279 ? 4.616 -10.568 -8.722 1.00 97.62 279 ALA A O 1
ATOM 2111 N N . TYR A 1 280 ? 5.406 -12.459 -9.623 1.00 97.81 280 TYR A N 1
ATOM 2112 C CA . TYR A 1 280 ? 6.285 -11.834 -10.604 1.00 97.81 280 TYR A CA 1
ATOM 2113 C C . TYR A 1 280 ? 5.911 -12.363 -11.985 1.00 97.81 280 TYR A C 1
ATOM 2115 O O . TYR A 1 280 ? 5.605 -13.546 -12.149 1.00 97.81 280 TYR A O 1
ATOM 2123 N N . VAL A 1 281 ? 5.883 -11.471 -12.966 1.00 98.44 281 VAL A N 1
ATOM 2124 C CA . VAL A 1 281 ? 5.371 -11.753 -14.306 1.00 98.44 281 VAL A CA 1
ATOM 2125 C C . VAL A 1 281 ? 6.288 -11.167 -15.362 1.00 98.44 281 VAL A C 1
ATOM 2127 O O . VAL A 1 281 ? 7.042 -10.226 -15.100 1.00 98.44 281 VAL A O 1
ATOM 2130 N N . GLY A 1 282 ? 6.173 -11.696 -16.571 1.00 98.19 282 GLY A N 1
ATOM 2131 C CA . GLY A 1 282 ? 6.806 -11.133 -17.751 1.00 98.19 282 GLY A CA 1
ATOM 2132 C C . GLY A 1 282 ? 6.688 -12.055 -18.961 1.00 98.19 282 GLY A C 1
ATOM 2133 O O . GLY A 1 282 ? 5.955 -13.055 -18.913 1.00 98.19 282 GLY A O 1
ATOM 2134 N N . PRO A 1 283 ? 7.439 -11.751 -20.030 1.00 97.81 283 PRO A N 1
ATOM 2135 C CA . PRO A 1 283 ? 7.526 -12.575 -21.223 1.00 97.81 283 PRO A CA 1
ATOM 2136 C C . PRO A 1 283 ? 8.012 -13.992 -20.917 1.00 97.81 283 PRO A C 1
ATOM 2138 O O . PRO A 1 283 ? 8.903 -14.215 -20.087 1.00 97.81 283 PRO A O 1
ATOM 2141 N N . ARG A 1 284 ? 7.472 -14.968 -21.647 1.00 96.50 284 ARG A N 1
ATOM 2142 C CA . ARG A 1 284 ? 7.775 -16.396 -21.497 1.00 96.50 284 ARG A CA 1
ATOM 2143 C C . ARG A 1 284 ? 9.262 -16.697 -21.647 1.00 96.50 284 ARG A C 1
ATOM 2145 O O . ARG A 1 284 ? 9.775 -17.579 -20.963 1.00 96.50 284 ARG A O 1
ATOM 2152 N N . GLU A 1 285 ? 9.951 -15.985 -22.535 1.00 94.69 285 GLU A N 1
ATOM 2153 C CA . GLU A 1 285 ? 11.387 -16.161 -22.772 1.00 94.69 285 GLU A CA 1
ATOM 2154 C C . GLU A 1 285 ? 12.241 -15.828 -21.542 1.00 94.69 285 GLU A C 1
ATOM 2156 O O . GLU A 1 285 ? 13.188 -16.555 -21.246 1.00 94.69 285 GLU A O 1
ATOM 2161 N N . LEU A 1 286 ? 11.860 -14.800 -20.776 1.00 94.31 286 LEU A N 1
ATOM 2162 C CA . LEU A 1 286 ? 12.533 -14.441 -19.531 1.00 94.31 286 LEU A CA 1
ATOM 2163 C C . LEU A 1 286 ? 12.126 -15.415 -18.427 1.00 94.31 286 LEU A C 1
ATOM 2165 O O . LEU A 1 286 ? 12.975 -16.000 -17.759 1.00 94.31 286 LEU A O 1
ATOM 2169 N N . MET A 1 287 ? 10.821 -15.646 -18.282 1.00 94.44 287 MET A N 1
ATOM 2170 C CA . MET A 1 287 ? 10.242 -16.419 -17.183 1.00 94.44 287 MET A CA 1
ATOM 2171 C C . MET A 1 287 ? 10.621 -17.904 -17.198 1.00 94.44 287 MET A C 1
ATOM 2173 O O . MET A 1 287 ? 10.670 -18.521 -16.140 1.00 94.44 287 MET A O 1
ATOM 2177 N N . ARG A 1 288 ? 10.963 -18.493 -18.353 1.00 89.75 288 ARG A N 1
ATOM 2178 C CA . ARG A 1 288 ? 11.477 -19.878 -18.430 1.00 89.75 288 ARG A CA 1
ATOM 2179 C C . ARG A 1 288 ? 12.793 -20.093 -17.682 1.00 89.75 288 ARG A C 1
ATOM 2181 O O . ARG A 1 288 ? 13.106 -21.226 -17.334 1.00 89.75 288 ARG A O 1
ATOM 2188 N N . SER A 1 289 ? 13.535 -19.027 -17.394 1.00 83.81 289 SER A N 1
ATOM 2189 C CA . SER A 1 289 ? 14.726 -19.095 -16.542 1.00 83.81 289 SER A CA 1
ATOM 2190 C C . SER A 1 289 ? 14.387 -19.124 -15.042 1.00 83.81 289 SER A C 1
ATOM 2192 O O . SER A 1 289 ? 15.293 -19.191 -14.219 1.00 83.81 289 SER A O 1
ATOM 2194 N N . ALA A 1 290 ? 13.105 -19.097 -14.649 1.00 81.25 290 ALA A N 1
ATOM 2195 C CA . ALA A 1 290 ? 12.688 -19.150 -13.245 1.00 81.25 290 ALA A CA 1
ATOM 2196 C C . ALA A 1 290 ? 13.213 -20.400 -12.509 1.00 81.25 290 ALA A C 1
ATOM 2198 O O . ALA A 1 290 ? 13.639 -20.302 -11.356 1.00 81.25 290 ALA A O 1
ATOM 2199 N N . ASP A 1 291 ? 13.256 -21.550 -13.187 1.00 76.69 291 ASP A N 1
ATOM 2200 C CA . ASP A 1 291 ? 13.723 -22.812 -12.600 1.00 76.69 291 ASP A CA 1
ATOM 2201 C C . ASP A 1 291 ? 15.212 -22.760 -12.221 1.00 76.69 291 ASP A C 1
ATOM 2203 O O . ASP A 1 291 ? 15.628 -23.343 -11.218 1.00 76.69 291 ASP A O 1
ATOM 2207 N N . SER A 1 292 ? 16.028 -22.015 -12.976 1.00 77.69 292 SER A N 1
ATOM 2208 C CA . SER A 1 292 ? 17.466 -21.885 -12.707 1.00 77.69 292 SER A CA 1
ATOM 2209 C C . SER A 1 292 ? 17.778 -20.887 -11.591 1.00 77.69 292 SER A C 1
ATOM 2211 O O . SER A 1 292 ? 18.864 -20.925 -11.009 1.00 77.69 292 SER A O 1
ATOM 2213 N N . VAL A 1 293 ? 16.822 -20.022 -11.241 1.00 80.69 293 VAL A N 1
ATOM 2214 C CA . VAL A 1 293 ? 16.973 -19.025 -10.176 1.00 80.69 293 VAL A CA 1
ATOM 2215 C C . VAL A 1 293 ? 16.370 -19.466 -8.848 1.00 80.69 293 VAL A C 1
ATOM 2217 O O . VAL A 1 293 ? 16.297 -18.650 -7.941 1.00 80.69 293 VAL A O 1
ATOM 2220 N N . GLY A 1 294 ? 15.995 -20.740 -8.683 1.00 71.81 294 GLY A N 1
ATOM 2221 C CA . GLY A 1 294 ? 15.752 -21.367 -7.376 1.00 71.81 294 GLY A CA 1
ATOM 2222 C C . GLY A 1 294 ? 14.838 -20.564 -6.445 1.00 71.81 294 GLY A C 1
ATOM 2223 O O . GLY A 1 294 ? 15.236 -20.236 -5.323 1.00 71.81 294 GLY A O 1
ATOM 2224 N N . VAL A 1 295 ? 13.651 -20.200 -6.935 1.00 75.19 295 VAL A N 1
ATOM 2225 C CA . VAL A 1 295 ? 12.586 -19.527 -6.170 1.00 75.19 295 VAL A CA 1
ATOM 2226 C C . VAL A 1 295 ? 11.642 -20.608 -5.631 1.00 75.19 295 VAL A C 1
ATOM 2228 O O . VAL A 1 295 ? 10.513 -20.775 -6.095 1.00 75.19 295 VAL A O 1
ATOM 2231 N N . ASP A 1 296 ? 12.148 -21.415 -4.692 1.00 78.62 296 ASP A N 1
ATOM 2232 C CA . ASP A 1 296 ? 11.381 -22.493 -4.063 1.00 78.62 296 ASP A CA 1
ATOM 2233 C C . ASP A 1 296 ? 11.013 -22.170 -2.617 1.00 78.62 296 ASP A C 1
ATOM 2235 O O . ASP A 1 296 ? 11.855 -21.742 -1.830 1.00 78.62 296 ASP A O 1
ATOM 2239 N N . MET A 1 297 ? 9.734 -22.348 -2.283 1.00 81.25 297 MET A N 1
ATOM 2240 C CA . MET A 1 297 ? 9.170 -22.010 -0.977 1.00 81.25 297 MET A CA 1
ATOM 2241 C C . MET A 1 297 ? 8.180 -23.094 -0.556 1.00 81.25 297 MET A C 1
ATOM 2243 O O . MET A 1 297 ? 7.273 -23.432 -1.317 1.00 81.25 297 MET A O 1
ATOM 2247 N N . GLY A 1 298 ? 8.286 -23.574 0.687 1.00 82.19 298 GLY A N 1
ATOM 2248 C CA . GLY A 1 298 ? 7.439 -24.663 1.198 1.00 82.19 298 GLY A CA 1
ATOM 2249 C C . GLY A 1 298 ? 5.932 -24.374 1.168 1.00 82.19 298 GLY A C 1
ATOM 2250 O O . GLY A 1 298 ? 5.136 -25.302 1.100 1.00 82.19 298 GLY A O 1
ATOM 2251 N N . CYS A 1 299 ? 5.538 -23.096 1.163 1.00 85.06 299 CYS A N 1
ATOM 2252 C CA . CYS A 1 299 ? 4.140 -22.667 1.090 1.00 85.06 299 CYS A CA 1
ATOM 2253 C C . CYS A 1 299 ? 3.778 -21.985 -0.240 1.00 85.06 299 CYS A C 1
ATOM 2255 O O . CYS A 1 299 ? 2.757 -21.307 -0.284 1.00 85.06 299 CYS A O 1
ATOM 2257 N N . ARG A 1 300 ? 4.582 -22.103 -1.312 1.00 84.31 300 ARG A N 1
ATOM 2258 C CA . ARG A 1 300 ? 4.339 -21.389 -2.588 1.00 84.31 300 ARG A CA 1
ATOM 2259 C C . ARG A 1 300 ? 2.907 -21.589 -3.103 1.00 84.31 300 ARG A C 1
ATOM 2261 O O . ARG A 1 300 ? 2.216 -20.606 -3.343 1.00 84.31 300 ARG A O 1
ATOM 2268 N N . GLY A 1 301 ? 2.464 -22.843 -3.183 1.00 87.06 301 GLY A N 1
ATOM 2269 C CA . GLY A 1 301 ? 1.127 -23.235 -3.647 1.00 87.06 301 GLY A CA 1
ATOM 2270 C C . GLY A 1 301 ? 0.040 -23.219 -2.565 1.00 87.06 301 GLY A C 1
ATOM 2271 O O . GLY A 1 301 ? -0.945 -23.939 -2.691 1.00 87.06 301 GLY A O 1
ATOM 2272 N N . GLU A 1 302 ? 0.216 -22.474 -1.464 1.00 95.38 302 GLU A N 1
ATOM 2273 C CA . GLU A 1 302 ? -0.820 -22.377 -0.424 1.00 95.38 302 GLU A CA 1
ATOM 2274 C C . GLU A 1 302 ? -2.111 -21.784 -1.015 1.00 95.38 302 GLU A C 1
ATOM 2276 O O . GLU A 1 302 ? -2.095 -20.738 -1.672 1.00 95.38 302 GLU A O 1
ATOM 2281 N N . THR A 1 303 ? -3.211 -22.507 -0.809 1.00 97.00 303 THR A N 1
ATOM 2282 C CA . THR A 1 303 ? -4.409 -22.442 -1.648 1.00 97.00 303 THR A CA 1
ATOM 2283 C C . THR A 1 303 ? -5.415 -21.386 -1.207 1.00 97.00 303 THR A C 1
ATOM 2285 O O . THR A 1 303 ? -6.167 -20.905 -2.050 1.00 97.00 303 THR A O 1
ATOM 2288 N N . LEU A 1 304 ? -5.427 -20.961 0.060 1.00 97.69 304 LEU A N 1
ATOM 2289 C CA . LEU A 1 304 ? -6.366 -19.944 0.543 1.00 97.69 304 LEU A CA 1
ATOM 2290 C C . LEU A 1 304 ? -6.054 -18.583 -0.067 1.00 97.69 304 LEU A C 1
ATOM 2292 O O . LEU A 1 304 ? -6.962 -17.879 -0.502 1.00 97.69 304 LEU A O 1
ATOM 2296 N N . SER A 1 305 ? -4.771 -18.223 -0.153 1.00 97.56 305 SER A N 1
ATOM 2297 C CA . SER A 1 305 ? -4.380 -16.954 -0.772 1.00 97.56 305 SER A CA 1
ATOM 2298 C C . SER A 1 305 ? -4.618 -16.957 -2.284 1.00 97.56 305 SER A C 1
ATOM 2300 O O . SER A 1 305 ? -4.972 -15.923 -2.843 1.00 97.56 305 SER A O 1
ATOM 2302 N N . LEU A 1 306 ? -4.480 -18.115 -2.941 1.00 98.19 306 LEU A N 1
ATOM 2303 C CA . LEU A 1 306 ? -4.824 -18.276 -4.357 1.00 98.19 306 LEU A CA 1
ATOM 2304 C C . LEU A 1 306 ? -6.341 -18.200 -4.588 1.00 98.19 306 LEU A C 1
ATOM 2306 O O . LEU A 1 306 ? -6.777 -17.546 -5.528 1.00 98.19 306 LEU A O 1
ATOM 2310 N N . ALA A 1 307 ? -7.155 -18.796 -3.713 1.00 98.50 307 ALA A N 1
ATOM 2311 C CA . ALA A 1 307 ? -8.612 -18.674 -3.777 1.00 98.50 307 ALA A CA 1
ATOM 2312 C C . ALA A 1 307 ? -9.067 -17.217 -3.598 1.00 98.50 307 ALA A C 1
ATOM 2314 O O . ALA A 1 307 ? -9.896 -16.729 -4.367 1.00 98.50 307 ALA A O 1
ATOM 2315 N N . ALA A 1 308 ? -8.474 -16.501 -2.636 1.00 98.56 308 ALA A N 1
ATOM 2316 C CA . ALA A 1 308 ? -8.718 -15.073 -2.453 1.00 98.56 308 ALA A CA 1
ATOM 2317 C C . ALA A 1 308 ? -8.308 -14.257 -3.688 1.00 98.56 308 ALA A C 1
ATOM 2319 O O . ALA A 1 308 ? -9.050 -13.375 -4.114 1.00 98.56 308 ALA A O 1
ATOM 2320 N N . ALA A 1 309 ? -7.152 -14.571 -4.280 1.00 98.62 309 ALA A N 1
ATOM 2321 C CA . ALA A 1 309 ? -6.670 -13.893 -5.476 1.00 98.62 309 ALA A CA 1
ATOM 2322 C C . ALA A 1 309 ? -7.561 -14.138 -6.690 1.00 98.62 309 ALA A C 1
ATOM 2324 O O . ALA A 1 309 ? -7.879 -13.192 -7.400 1.00 98.62 309 ALA A O 1
ATOM 2325 N N . ARG A 1 310 ? -8.029 -15.372 -6.900 1.00 98.62 310 ARG A N 1
ATOM 2326 C CA . ARG A 1 310 ? -8.980 -15.687 -7.971 1.00 98.62 310 ARG A CA 1
ATOM 2327 C C . ARG A 1 310 ? -10.231 -14.809 -7.865 1.00 98.62 310 ARG A C 1
ATOM 2329 O O . ARG A 1 310 ? -10.558 -14.111 -8.818 1.00 98.62 310 ARG A O 1
ATOM 2336 N N . ALA A 1 311 ? -10.859 -14.770 -6.688 1.00 98.75 311 ALA A N 1
ATOM 2337 C CA . ALA A 1 311 ? -12.048 -13.950 -6.452 1.00 98.75 311 ALA A CA 1
ATOM 2338 C C . ALA A 1 311 ? -11.777 -12.441 -6.622 1.00 98.75 311 ALA A C 1
ATOM 2340 O O . ALA A 1 311 ? -12.579 -11.729 -7.223 1.00 98.75 311 ALA A O 1
ATOM 2341 N N . ALA A 1 312 ? -10.639 -11.941 -6.129 1.00 98.69 312 ALA A N 1
ATOM 2342 C CA . ALA A 1 312 ? -10.249 -10.542 -6.301 1.00 98.69 312 ALA A CA 1
ATOM 2343 C C . ALA A 1 312 ? -9.996 -10.178 -7.776 1.00 98.69 312 ALA A C 1
ATOM 2345 O O . ALA A 1 312 ? -10.418 -9.115 -8.228 1.00 98.69 312 ALA A O 1
ATOM 2346 N N . LEU A 1 313 ? -9.338 -11.051 -8.541 1.00 98.75 313 LEU A N 1
ATOM 2347 C CA . LEU A 1 313 ? -9.058 -10.838 -9.962 1.00 98.75 313 LEU A CA 1
ATOM 2348 C C . LEU A 1 313 ? -10.336 -10.878 -10.809 1.00 98.75 313 LEU A C 1
ATOM 2350 O O . LEU A 1 313 ? -10.472 -10.060 -11.716 1.00 98.75 313 LEU A O 1
ATOM 2354 N N . ASP A 1 314 ? -11.292 -11.751 -10.481 1.00 98.50 314 ASP A N 1
ATOM 2355 C CA . ASP A 1 314 ? -12.616 -11.767 -11.120 1.00 98.50 314 ASP A CA 1
ATOM 2356 C C . ASP A 1 314 ? -13.343 -10.428 -10.921 1.00 98.50 314 ASP A C 1
ATOM 2358 O O . ASP A 1 314 ? -13.804 -9.812 -11.880 1.00 98.50 314 ASP A O 1
ATOM 2362 N N . ILE A 1 315 ? -13.326 -9.899 -9.696 1.00 98.44 315 ILE A N 1
ATOM 2363 C CA . ILE A 1 315 ? -13.857 -8.566 -9.384 1.00 98.44 315 ILE A CA 1
ATOM 2364 C C . ILE A 1 315 ? -13.138 -7.472 -10.187 1.00 98.44 315 ILE A C 1
ATOM 2366 O O . ILE A 1 315 ? -13.785 -6.581 -10.736 1.00 98.44 315 ILE A O 1
ATOM 2370 N N . HIS A 1 316 ? -11.805 -7.517 -10.273 1.00 97.81 316 HIS A N 1
ATOM 2371 C CA . HIS A 1 316 ? -11.034 -6.548 -11.058 1.00 97.81 316 HIS A CA 1
ATOM 2372 C C . HIS A 1 316 ? -11.361 -6.595 -12.557 1.00 97.81 316 HIS A C 1
ATOM 2374 O O . HIS A 1 316 ? -11.322 -5.553 -13.219 1.00 97.81 316 HIS A O 1
ATOM 2380 N N . ALA A 1 317 ? -11.691 -7.774 -13.084 1.00 97.31 317 ALA A N 1
ATOM 2381 C CA . ALA A 1 317 ? -12.090 -7.959 -14.473 1.00 97.31 317 ALA A CA 1
ATOM 2382 C C . ALA A 1 317 ? -13.507 -7.422 -14.748 1.00 97.31 317 ALA A C 1
ATOM 2384 O O . ALA A 1 317 ? -13.745 -6.777 -15.775 1.00 97.31 317 ALA A O 1
ATOM 2385 N N . GLU A 1 318 ? -14.443 -7.671 -13.833 1.00 97.19 318 GLU A N 1
ATOM 2386 C CA . GLU A 1 318 ? -15.872 -7.406 -14.029 1.00 97.19 318 GLU A CA 1
ATOM 2387 C C . GLU A 1 318 ? -16.284 -5.984 -13.626 1.00 97.19 318 GLU A C 1
ATOM 2389 O O . GLU A 1 318 ? -17.125 -5.368 -14.285 1.00 97.19 318 GLU A O 1
ATOM 2394 N N . GLU A 1 319 ? -15.668 -5.419 -12.587 1.00 97.06 319 GLU A N 1
ATOM 2395 C CA . GLU A 1 319 ? -16.017 -4.104 -12.052 1.00 97.06 319 GLU A CA 1
ATOM 2396 C C . GLU A 1 319 ? -15.048 -2.995 -12.524 1.00 97.06 319 GLU A C 1
ATOM 2398 O O . GLU A 1 319 ? -13.873 -3.248 -12.820 1.00 97.06 319 GLU A O 1
ATOM 2403 N N . PRO A 1 320 ? -15.491 -1.723 -12.580 1.00 96.94 320 PRO A N 1
ATOM 2404 C CA . PRO A 1 320 ? -14.621 -0.570 -12.835 1.00 96.94 320 PRO A CA 1
ATOM 2405 C C . PRO A 1 320 ? -13.892 -0.144 -11.547 1.00 96.94 320 PRO A C 1
ATOM 2407 O O . PRO A 1 320 ? -14.127 0.933 -10.987 1.00 96.94 320 PRO A O 1
ATOM 2410 N N . VAL A 1 321 ? -13.073 -1.048 -10.996 1.00 98.31 321 VAL A N 1
ATOM 2411 C CA . VAL A 1 321 ? -12.464 -0.877 -9.667 1.00 98.31 321 VAL A CA 1
ATOM 2412 C C . VAL A 1 321 ? -11.563 0.357 -9.615 1.00 98.31 321 VAL A C 1
ATOM 2414 O O . VAL A 1 321 ? -11.726 1.202 -8.734 1.00 98.31 321 VAL A O 1
ATOM 2417 N N . ALA A 1 322 ? -10.625 0.476 -10.558 1.00 98.12 322 ALA A N 1
ATOM 2418 C CA . ALA A 1 322 ? -9.644 1.558 -10.580 1.00 98.12 322 ALA A CA 1
ATOM 2419 C C . ALA A 1 322 ? -10.318 2.931 -10.745 1.00 98.12 322 ALA A C 1
ATOM 2421 O O . ALA A 1 322 ? -9.963 3.890 -10.054 1.00 98.12 322 ALA A O 1
ATOM 2422 N N . GLU A 1 323 ? -11.338 3.020 -11.601 1.00 98.31 323 GLU A N 1
ATOM 2423 C CA . GLU A 1 323 ? -12.089 4.247 -11.852 1.00 98.31 323 GLU A CA 1
ATOM 2424 C C . GLU A 1 323 ? -12.861 4.702 -10.612 1.00 98.31 323 GLU A C 1
ATOM 2426 O O . GLU A 1 323 ? -12.772 5.875 -10.236 1.00 98.31 323 GLU A O 1
ATOM 2431 N N . ARG A 1 324 ? -13.570 3.778 -9.948 1.00 98.50 324 ARG A N 1
ATOM 2432 C CA . ARG A 1 324 ? -14.349 4.071 -8.732 1.00 98.50 324 ARG A CA 1
ATOM 2433 C C . ARG A 1 324 ? -13.452 4.455 -7.559 1.00 98.50 324 ARG A C 1
ATOM 2435 O O . ARG A 1 324 ? -13.732 5.423 -6.857 1.00 98.50 324 ARG A O 1
ATOM 2442 N N . VAL A 1 325 ? -12.336 3.753 -7.370 1.00 98.56 325 VAL A N 1
ATOM 2443 C CA . VAL A 1 325 ? -11.337 4.093 -6.343 1.00 98.56 325 VAL A CA 1
ATOM 2444 C C . VAL A 1 325 ? -10.739 5.479 -6.608 1.00 98.56 325 VAL A C 1
ATOM 2446 O O . VAL A 1 325 ? -10.602 6.285 -5.686 1.00 98.56 325 VAL A O 1
ATOM 2449 N N . ALA A 1 326 ? -10.429 5.801 -7.867 1.00 98.50 326 ALA A N 1
ATOM 2450 C CA . ALA A 1 326 ? -9.951 7.126 -8.244 1.00 98.50 326 ALA A CA 1
ATOM 2451 C C . ALA A 1 326 ? -11.016 8.219 -8.043 1.00 98.50 326 ALA A C 1
ATOM 2453 O O . ALA A 1 326 ? -10.676 9.342 -7.672 1.00 98.50 326 ALA A O 1
ATOM 2454 N N . GLU A 1 327 ? -12.296 7.917 -8.264 1.00 98.69 327 GLU A N 1
ATOM 2455 C CA . GLU A 1 327 ? -13.403 8.834 -7.985 1.00 98.69 327 GLU A CA 1
ATOM 2456 C C . GLU A 1 327 ? -13.510 9.159 -6.494 1.00 98.69 327 GLU A C 1
ATOM 2458 O O . GLU A 1 327 ? -13.489 10.336 -6.132 1.00 98.69 327 GLU A O 1
ATOM 2463 N N . ILE A 1 328 ? -13.523 8.144 -5.628 1.00 98.75 328 ILE A N 1
ATOM 2464 C CA . ILE A 1 328 ? -13.502 8.313 -4.166 1.00 98.75 328 ILE A CA 1
ATOM 2465 C C . ILE A 1 328 ? -12.299 9.170 -3.753 1.00 98.75 328 ILE A C 1
ATOM 2467 O O . ILE A 1 328 ? -12.437 10.139 -3.005 1.00 98.75 328 ILE A O 1
ATOM 2471 N N . GLY A 1 329 ? -11.125 8.869 -4.313 1.00 98.50 329 GLY A N 1
ATOM 2472 C CA . GLY A 1 329 ? -9.904 9.640 -4.113 1.00 98.50 329 GLY A CA 1
ATOM 2473 C C . GLY A 1 329 ? -10.015 11.116 -4.493 1.00 98.50 329 GLY A C 1
ATOM 2474 O O . GLY A 1 329 ? -9.600 11.991 -3.734 1.00 98.50 329 GLY A O 1
ATOM 2475 N N . ARG A 1 330 ? -10.609 11.425 -5.653 1.00 98.69 330 ARG A N 1
ATOM 2476 C CA . ARG A 1 330 ? -10.845 12.815 -6.084 1.00 98.69 330 ARG A CA 1
ATOM 2477 C C . ARG A 1 330 ? -11.752 13.558 -5.109 1.00 98.69 330 ARG A C 1
ATOM 2479 O O . ARG A 1 330 ? -11.508 14.729 -4.831 1.00 98.69 330 ARG A O 1
ATOM 2486 N N . ARG A 1 331 ? -12.768 12.882 -4.576 1.00 98.56 331 ARG A N 1
ATOM 2487 C CA . ARG A 1 331 ? -13.743 13.482 -3.661 1.00 98.56 331 ARG A CA 1
ATOM 2488 C C . ARG A 1 331 ? -13.152 13.782 -2.294 1.00 98.56 331 ARG A C 1
ATOM 2490 O O . ARG A 1 331 ? -13.290 14.906 -1.821 1.00 98.56 331 ARG A O 1
ATOM 2497 N N . VAL A 1 332 ? -12.444 12.821 -1.695 1.00 98.44 332 VAL A N 1
ATOM 2498 C CA . VAL A 1 332 ? -11.775 13.054 -0.406 1.00 98.44 332 VAL A CA 1
ATOM 2499 C C . VAL A 1 332 ? -10.680 14.116 -0.537 1.00 98.44 332 VAL A C 1
ATOM 2501 O O . VAL A 1 332 ? -10.580 14.979 0.330 1.00 98.44 332 VAL A O 1
ATOM 2504 N N . ARG A 1 333 ? -9.932 14.138 -1.654 1.00 98.56 333 ARG A N 1
ATOM 2505 C CA . ARG A 1 333 ? -8.987 15.222 -1.968 1.00 98.56 333 ARG A CA 1
ATOM 2506 C C . ARG A 1 333 ? -9.678 16.581 -1.971 1.00 98.56 333 ARG A C 1
ATOM 2508 O O . ARG A 1 333 ? -9.274 17.452 -1.210 1.00 98.56 333 ARG A O 1
ATOM 2515 N N . ALA A 1 334 ? -10.702 16.744 -2.808 1.00 98.62 334 ALA A N 1
ATOM 2516 C CA . ALA A 1 334 ? -11.387 18.022 -2.967 1.00 98.62 334 ALA A CA 1
ATOM 2517 C C . ALA A 1 334 ? -11.966 18.520 -1.635 1.00 98.62 334 ALA A C 1
ATOM 2519 O O . ALA A 1 334 ? -11.781 19.681 -1.284 1.00 98.62 334 ALA A O 1
ATOM 2520 N N . GLY A 1 335 ? -12.596 17.629 -0.862 1.00 98.44 335 GLY A N 1
ATOM 2521 C CA . GLY A 1 335 ? -13.147 17.981 0.443 1.00 98.44 335 GLY A CA 1
ATOM 2522 C C . GLY A 1 335 ? -12.075 18.384 1.460 1.00 98.44 335 GLY A C 1
ATOM 2523 O O . GLY A 1 335 ? -12.231 19.396 2.135 1.00 98.44 335 GLY A O 1
ATOM 2524 N N . LEU A 1 336 ? -10.970 17.638 1.567 1.00 98.44 336 LEU A N 1
ATOM 2525 C CA . LEU A 1 336 ? -9.895 17.961 2.514 1.00 98.44 336 LEU A CA 1
ATOM 2526 C C . LEU A 1 336 ? -9.191 19.279 2.170 1.00 98.44 336 LEU A C 1
ATOM 2528 O O . LEU A 1 336 ? -8.922 20.075 3.069 1.00 98.44 336 LEU A O 1
ATOM 2532 N N . GLU A 1 337 ? -8.919 19.526 0.887 1.00 98.56 337 GLU A N 1
ATOM 2533 C CA . GLU A 1 337 ? -8.323 20.786 0.426 1.00 98.56 337 GLU A CA 1
ATOM 2534 C C . GLU A 1 337 ? -9.274 21.972 0.643 1.00 98.56 337 GLU A C 1
ATOM 2536 O O . GLU A 1 337 ? -8.834 23.049 1.047 1.00 98.56 337 GLU A O 1
ATOM 2541 N N . GLU A 1 338 ? -10.583 21.778 0.456 1.00 98.50 338 GLU A N 1
ATOM 2542 C CA . GLU A 1 338 ? -11.580 22.811 0.738 1.00 98.50 338 GLU A CA 1
ATOM 2543 C C . GLU A 1 338 ? -11.661 23.147 2.237 1.00 98.50 338 GLU A C 1
ATOM 2545 O O . GLU A 1 338 ? -11.662 24.326 2.603 1.00 98.50 338 GLU A O 1
ATOM 2550 N N . GLU A 1 339 ? -11.694 22.145 3.123 1.00 98.19 339 GLU A N 1
ATOM 2551 C CA . GLU A 1 339 ? -11.679 22.386 4.573 1.00 98.19 339 GLU A CA 1
ATOM 2552 C C . GLU A 1 339 ? -10.378 23.069 5.018 1.00 98.19 339 GLU A C 1
ATOM 2554 O O . GLU A 1 339 ? -10.411 23.998 5.828 1.00 98.19 339 GLU A O 1
ATOM 2559 N N . ALA A 1 340 ? -9.234 22.669 4.455 1.00 98.00 340 ALA A N 1
ATOM 2560 C CA . ALA A 1 340 ? -7.950 23.299 4.744 1.00 98.00 340 ALA A CA 1
ATOM 2561 C C . ALA A 1 340 ? -7.927 24.769 4.314 1.00 98.00 340 ALA A C 1
ATOM 2563 O O . ALA A 1 340 ? -7.518 25.633 5.093 1.00 98.00 340 ALA A O 1
ATOM 2564 N N . HIS A 1 341 ? -8.445 25.065 3.120 1.00 98.06 341 HIS A N 1
ATOM 2565 C CA . HIS A 1 341 ? -8.580 26.429 2.622 1.00 98.06 341 HIS A CA 1
ATOM 2566 C C . HIS A 1 341 ? -9.477 27.285 3.531 1.00 98.06 341 HIS A C 1
ATOM 2568 O O . HIS A 1 341 ? -9.106 28.408 3.872 1.00 98.06 341 HIS A O 1
ATOM 2574 N N . ARG A 1 342 ? -10.625 26.759 3.984 1.00 96.88 342 ARG A N 1
ATOM 2575 C CA . ARG A 1 342 ? -11.529 27.469 4.914 1.00 96.88 342 ARG A CA 1
ATOM 2576 C C . ARG A 1 342 ? -10.865 27.798 6.250 1.00 96.88 342 ARG A C 1
ATOM 2578 O O . ARG A 1 342 ? -11.117 28.864 6.807 1.00 96.88 342 ARG A O 1
ATOM 2585 N N . GLU A 1 343 ? -10.029 26.900 6.760 1.00 95.44 343 GLU A N 1
ATOM 2586 C CA . GLU A 1 343 ? -9.306 27.097 8.020 1.00 95.44 343 GLU A CA 1
ATOM 2587 C C . GLU A 1 343 ? -7.959 27.829 7.832 1.00 95.44 343 GLU A C 1
ATOM 2589 O O . GLU A 1 343 ? -7.265 28.088 8.811 1.00 95.44 343 GLU A O 1
ATOM 2594 N N . GLY A 1 344 ? -7.588 28.212 6.603 1.00 96.31 344 GLY A N 1
ATOM 2595 C CA . GLY A 1 344 ? -6.337 28.922 6.312 1.00 96.31 344 GLY A CA 1
ATOM 2596 C C . GLY A 1 344 ? -5.072 28.084 6.534 1.00 96.31 344 GLY A C 1
ATOM 2597 O O . GLY A 1 344 ? -3.996 28.646 6.743 1.00 96.31 344 GLY A O 1
ATOM 2598 N N . VAL A 1 345 ? -5.192 26.755 6.506 1.00 97.25 345 VAL A N 1
ATOM 2599 C CA . VAL A 1 345 ? -4.089 25.811 6.720 1.00 97.25 345 VAL A CA 1
ATOM 2600 C C . VAL A 1 345 ? -3.510 25.388 5.362 1.00 97.25 345 VAL A C 1
ATOM 2602 O O . VAL A 1 345 ? -4.261 24.921 4.506 1.00 97.25 345 VAL A O 1
ATOM 2605 N N . PRO A 1 346 ? -2.189 25.507 5.131 1.00 96.50 346 PRO A N 1
ATOM 2606 C CA . PRO A 1 346 ? -1.568 25.155 3.858 1.00 96.50 346 PRO A CA 1
ATOM 2607 C C . PRO A 1 346 ? -1.372 23.635 3.743 1.00 96.50 346 PRO A C 1
ATOM 2609 O O . PRO A 1 346 ? -0.292 23.107 4.014 1.00 96.50 346 PRO A O 1
ATOM 2612 N N . LEU A 1 347 ? -2.436 22.942 3.342 1.00 97.56 347 LEU A N 1
ATOM 2613 C CA . LEU A 1 347 ? -2.471 21.510 3.044 1.00 97.56 347 LEU A CA 1
ATOM 2614 C C . LEU A 1 347 ? -2.882 21.296 1.582 1.00 97.56 347 LEU A C 1
ATOM 2616 O O . LEU A 1 347 ? -3.856 21.886 1.120 1.00 97.56 347 LEU A O 1
ATOM 2620 N N . ARG A 1 348 ? -2.173 20.407 0.882 1.00 97.12 348 ARG A N 1
ATOM 2621 C CA . ARG A 1 348 ? -2.576 19.850 -0.420 1.00 97.12 348 ARG A CA 1
ATOM 2622 C C . ARG A 1 348 ? -2.479 18.328 -0.413 1.00 97.12 348 ARG A C 1
ATOM 2624 O O . ARG A 1 348 ? -1.709 17.775 0.369 1.00 97.12 348 ARG A O 1
ATOM 2631 N N . LEU A 1 349 ? -3.204 17.648 -1.298 1.00 97.19 349 LEU A N 1
ATOM 2632 C CA . LEU A 1 349 ? -3.047 16.209 -1.509 1.00 97.19 349 LEU A CA 1
ATOM 2633 C C . LEU A 1 349 ? -2.393 15.924 -2.861 1.00 97.19 349 LEU A C 1
ATOM 2635 O O . LEU A 1 349 ? -2.925 16.259 -3.920 1.00 97.19 349 LEU A O 1
ATOM 2639 N N . ILE A 1 350 ? -1.251 15.243 -2.827 1.00 96.44 350 ILE A N 1
ATOM 2640 C CA . ILE A 1 350 ? -0.480 14.866 -4.019 1.00 96.44 350 ILE A CA 1
ATOM 2641 C C . ILE A 1 350 ? -0.716 13.396 -4.401 1.00 96.44 350 ILE A C 1
ATOM 2643 O O . ILE A 1 350 ? -1.291 12.632 -3.627 1.00 96.44 350 ILE A O 1
ATOM 2647 N N . GLY A 1 351 ? -0.288 12.996 -5.602 1.00 96.44 351 GLY A N 1
ATOM 2648 C CA . GLY A 1 351 ? -0.391 11.615 -6.092 1.00 96.44 351 GLY A CA 1
ATOM 2649 C C . GLY A 1 351 ? -1.519 11.348 -7.080 1.00 96.44 351 GLY A C 1
ATOM 2650 O O . GLY A 1 351 ? -2.288 12.233 -7.469 1.00 96.44 351 GLY A O 1
ATOM 2651 N N . HIS A 1 352 ? -1.608 10.088 -7.504 1.00 97.81 352 HIS A N 1
ATOM 2652 C CA . HIS A 1 352 ? -2.743 9.586 -8.272 1.00 97.81 352 HIS A CA 1
ATOM 2653 C C . HIS A 1 352 ? -3.979 9.523 -7.358 1.00 97.81 352 HIS A C 1
ATOM 2655 O O . HIS A 1 352 ? -3.834 9.151 -6.198 1.00 97.81 352 HIS A O 1
ATOM 2661 N N . PRO A 1 353 ? -5.209 9.815 -7.818 1.00 97.88 353 PRO A N 1
ATOM 2662 C CA . PRO A 1 353 ? -6.385 9.766 -6.945 1.00 97.88 353 PRO A CA 1
ATOM 2663 C C . PRO A 1 353 ? -6.571 8.444 -6.181 1.00 97.88 353 PRO A C 1
ATOM 2665 O O . PRO A 1 353 ? -7.044 8.458 -5.058 1.00 97.88 353 PRO A O 1
ATOM 2668 N N . ALA A 1 354 ? -6.120 7.312 -6.725 1.00 97.31 354 ALA A N 1
ATOM 2669 C CA . ALA A 1 354 ? -6.168 6.013 -6.041 1.00 97.31 354 ALA A CA 1
ATOM 2670 C C . ALA A 1 354 ? -5.074 5.775 -4.963 1.00 97.31 354 ALA A C 1
ATOM 2672 O O . ALA A 1 354 ? -5.084 4.726 -4.310 1.00 97.31 354 ALA A O 1
ATOM 2673 N N . ARG A 1 355 ? -4.115 6.700 -4.795 1.00 96.00 355 ARG A N 1
ATOM 2674 C CA . ARG A 1 355 ? -3.024 6.683 -3.800 1.00 96.00 355 ARG A CA 1
ATOM 2675 C C . ARG A 1 355 ? -2.550 8.115 -3.539 1.00 96.00 355 ARG A C 1
ATOM 2677 O O . ARG A 1 355 ? -1.773 8.671 -4.318 1.00 96.00 355 ARG A O 1
ATOM 2684 N N . LEU A 1 356 ? -3.008 8.682 -2.435 1.00 97.12 356 LEU A N 1
ATOM 2685 C CA . LEU A 1 356 ? -2.800 10.079 -2.082 1.00 97.12 356 LEU A CA 1
ATOM 2686 C C . LEU A 1 356 ? -1.869 10.224 -0.880 1.00 97.12 356 LEU A C 1
ATOM 2688 O O . LEU A 1 356 ? -1.789 9.338 -0.028 1.00 97.12 356 LEU A O 1
ATOM 2692 N N . GLU A 1 357 ? -1.232 11.385 -0.780 1.00 95.69 357 GLU A N 1
ATOM 2693 C CA . GLU A 1 357 ? -0.480 11.801 0.403 1.00 95.69 357 GLU A CA 1
ATOM 2694 C C . GLU A 1 357 ? -0.806 13.248 0.762 1.00 95.69 357 GLU A C 1
ATOM 2696 O O . GLU A 1 357 ? -0.899 14.111 -0.114 1.00 95.69 357 GLU A O 1
ATOM 2701 N N . LEU A 1 358 ? -0.987 13.491 2.059 1.00 95.94 358 LEU A N 1
ATOM 2702 C CA . LEU A 1 358 ? -1.157 14.811 2.643 1.00 95.94 358 LEU A CA 1
ATOM 2703 C C . LEU A 1 358 ? 0.192 15.530 2.667 1.00 95.94 358 LEU A C 1
ATOM 2705 O O . LEU A 1 358 ? 1.128 15.091 3.334 1.00 95.94 358 LEU A O 1
ATOM 2709 N N . GLU A 1 359 ? 0.275 16.676 2.004 1.00 94.88 359 GLU A N 1
ATOM 2710 C CA . GLU A 1 359 ? 1.450 17.531 2.035 1.00 94.88 359 GLU A CA 1
ATOM 2711 C C . GLU A 1 359 ? 1.122 18.863 2.714 1.00 94.88 359 GLU A C 1
ATOM 2713 O O . GLU A 1 359 ? 0.441 19.728 2.158 1.00 94.88 359 GLU A O 1
ATOM 2718 N N . PHE A 1 360 ? 1.626 19.018 3.938 1.00 93.94 360 PHE A N 1
ATOM 2719 C CA . PHE A 1 360 ? 1.597 20.279 4.671 1.00 93.94 360 PHE A CA 1
ATOM 2720 C C . PHE A 1 360 ? 2.828 21.126 4.334 1.00 93.94 360 PHE A C 1
ATOM 2722 O O . PHE A 1 360 ? 3.947 20.608 4.256 1.00 93.94 360 PHE A O 1
ATOM 2729 N N . ALA A 1 361 ? 2.641 22.439 4.213 1.00 92.69 361 ALA A N 1
ATOM 2730 C CA . ALA A 1 361 ? 3.741 23.398 4.296 1.00 92.69 361 ALA A CA 1
ATOM 2731 C C . ALA A 1 361 ? 4.020 23.787 5.759 1.00 92.69 361 ALA A C 1
ATOM 2733 O O . ALA A 1 361 ? 3.210 23.528 6.653 1.00 92.69 361 ALA A O 1
ATOM 2734 N N . ASP A 1 362 ? 5.156 24.444 6.003 1.00 83.31 362 ASP A N 1
ATOM 2735 C CA . ASP A 1 362 ? 5.372 25.132 7.277 1.00 83.31 362 ASP A CA 1
ATOM 2736 C C . ASP A 1 362 ? 4.294 26.214 7.461 1.00 83.31 362 ASP A C 1
ATOM 2738 O O . ASP A 1 362 ? 3.935 26.930 6.520 1.00 83.31 362 ASP A O 1
ATOM 2742 N N . HIS A 1 363 ? 3.750 26.319 8.672 1.00 86.81 363 HIS A N 1
ATOM 2743 C CA . HIS A 1 363 ? 2.592 27.159 8.957 1.00 86.81 363 HIS A CA 1
ATOM 2744 C C . HIS A 1 363 ? 2.721 27.818 10.332 1.00 86.81 363 HIS A C 1
ATOM 2746 O O . HIS A 1 363 ? 2.567 27.170 11.368 1.00 86.81 363 HIS A O 1
ATOM 2752 N N . GLY A 1 364 ? 3.008 29.124 10.349 1.00 84.94 364 GLY A N 1
ATOM 2753 C CA . GLY A 1 364 ? 3.235 29.874 11.588 1.00 84.94 364 GLY A CA 1
ATOM 2754 C C . GLY A 1 364 ? 4.367 29.259 12.418 1.00 84.94 364 GLY A C 1
ATOM 2755 O O . GLY A 1 364 ? 5.487 29.121 11.934 1.00 84.94 364 GLY A O 1
ATOM 2756 N N . HIS A 1 365 ? 4.067 28.873 13.659 1.00 76.31 365 HIS A N 1
ATOM 2757 C CA . HIS A 1 365 ? 5.011 28.194 14.558 1.00 76.31 365 HIS A CA 1
ATOM 2758 C C . HIS A 1 365 ? 5.182 26.686 14.301 1.00 76.31 365 HIS A C 1
ATOM 2760 O O . HIS A 1 365 ? 5.998 26.045 14.965 1.00 76.31 365 HIS A O 1
ATOM 2766 N N . LEU A 1 366 ? 4.425 26.100 13.370 1.00 76.44 366 LEU A N 1
ATOM 2767 C CA . LEU A 1 366 ? 4.466 24.669 13.088 1.00 76.44 366 LEU A CA 1
ATOM 2768 C C . LEU A 1 366 ? 5.347 24.364 11.880 1.00 76.44 366 LEU A C 1
ATOM 2770 O O . LEU A 1 366 ? 5.181 24.937 10.803 1.00 76.44 366 LEU A O 1
ATOM 2774 N N . THR A 1 367 ? 6.226 23.378 12.042 1.00 80.94 367 THR A N 1
ATOM 2775 C CA . THR A 1 367 ? 6.846 22.703 10.897 1.00 80.94 367 THR A CA 1
ATOM 2776 C C . THR A 1 367 ? 5.812 21.829 10.190 1.00 80.94 367 THR A C 1
ATOM 2778 O O . THR A 1 367 ? 4.860 21.358 10.821 1.00 80.94 367 THR A O 1
ATOM 2781 N N . ARG A 1 368 ? 6.035 21.508 8.912 1.00 83.31 368 ARG A N 1
ATOM 2782 C CA . ARG A 1 368 ? 5.196 20.559 8.152 1.00 83.31 368 ARG A CA 1
ATOM 2783 C C . ARG A 1 368 ? 4.921 19.242 8.890 1.00 83.31 368 ARG A C 1
ATOM 2785 O O . ARG A 1 368 ? 3.816 18.715 8.843 1.00 83.31 368 ARG A O 1
ATOM 2792 N N . GLY A 1 369 ? 5.925 18.714 9.597 1.00 78.31 369 GLY A N 1
ATOM 2793 C CA . GLY A 1 369 ? 5.814 17.454 10.333 1.00 78.31 369 GLY A CA 1
ATOM 2794 C C . GLY A 1 369 ? 4.952 17.588 11.585 1.00 78.31 369 GLY A C 1
ATOM 2795 O O . GLY A 1 369 ? 4.156 16.700 11.873 1.00 78.31 369 GLY A O 1
ATOM 2796 N N . ALA A 1 370 ? 5.069 18.715 12.293 1.00 77.75 370 ALA A N 1
ATOM 2797 C CA . ALA A 1 370 ? 4.216 19.017 13.435 1.00 77.75 370 ALA A CA 1
ATOM 2798 C C . ALA A 1 370 ? 2.761 19.248 12.997 1.00 77.75 370 ALA A C 1
ATOM 2800 O O . ALA A 1 370 ? 1.852 18.712 13.620 1.00 77.75 370 ALA A O 1
ATOM 2801 N N . ALA A 1 371 ? 2.537 19.972 11.896 1.00 85.19 371 ALA A N 1
ATOM 2802 C CA . ALA A 1 371 ? 1.203 20.169 11.331 1.00 85.19 371 ALA A CA 1
ATOM 2803 C C . ALA A 1 371 ? 0.539 18.834 10.951 1.00 85.19 371 ALA A C 1
ATOM 2805 O O . ALA A 1 371 ? -0.601 18.587 11.345 1.00 85.19 371 ALA A O 1
ATOM 2806 N N . LEU A 1 372 ? 1.274 17.940 10.277 1.00 87.06 372 LEU A N 1
ATOM 2807 C CA . LEU A 1 372 ? 0.793 16.593 9.965 1.00 87.06 372 LEU A CA 1
ATOM 2808 C C . LEU A 1 372 ? 0.476 15.786 11.233 1.00 87.06 372 LEU A C 1
ATOM 2810 O O . LEU A 1 372 ? -0.584 15.174 11.306 1.00 87.06 372 LEU A O 1
ATOM 2814 N N . GLY A 1 373 ? 1.360 15.797 12.236 1.00 81.19 373 GLY A N 1
ATOM 2815 C CA . GLY A 1 373 ? 1.140 15.080 13.496 1.00 81.19 373 GLY A CA 1
ATOM 2816 C C . GLY A 1 373 ? -0.112 15.556 14.239 1.00 81.19 373 GLY A C 1
ATOM 2817 O O . GLY A 1 373 ? -0.918 14.731 14.664 1.00 81.19 373 GLY A O 1
ATOM 2818 N N . LEU A 1 374 ? -0.319 16.876 14.328 1.00 82.12 374 LEU A N 1
ATOM 2819 C CA . LEU A 1 374 ? -1.528 17.466 14.916 1.00 82.12 374 LEU A CA 1
ATOM 2820 C C . LEU A 1 374 ? -2.791 17.075 14.144 1.00 82.12 374 LEU A C 1
ATOM 2822 O O . LEU A 1 374 ? -3.810 16.746 14.750 1.00 82.12 374 LEU A O 1
ATOM 2826 N N . PHE A 1 375 ? -2.728 17.105 12.811 1.00 90.06 375 PHE A N 1
ATOM 2827 C CA . PHE A 1 375 ? -3.850 16.719 11.964 1.00 90.06 375 PHE A CA 1
ATOM 2828 C C . PHE A 1 375 ? -4.217 15.241 12.142 1.00 90.06 375 PHE A C 1
ATOM 2830 O O . PHE A 1 375 ? -5.389 14.922 12.333 1.00 90.06 375 PHE A O 1
ATOM 2837 N N . VAL A 1 376 ? -3.220 14.350 12.111 1.00 87.44 376 VAL A N 1
ATOM 2838 C CA . VAL A 1 376 ? -3.408 12.902 12.278 1.00 87.44 376 VAL A CA 1
ATOM 2839 C C . VAL A 1 376 ? -4.043 12.593 13.629 1.00 87.44 376 VAL A C 1
ATOM 2841 O O . VAL A 1 376 ? -5.074 11.930 13.676 1.00 87.44 376 VAL A O 1
ATOM 2844 N N . GLN A 1 377 ? -3.485 13.123 14.716 1.00 80.12 377 GLN A N 1
ATOM 2845 C CA . GLN A 1 377 ? -4.022 12.920 16.063 1.00 80.12 377 GLN A CA 1
ATOM 2846 C C . GLN A 1 377 ? -5.438 13.501 16.200 1.00 80.12 377 GLN A C 1
ATOM 2848 O O . GLN A 1 377 ? -6.328 12.837 16.725 1.00 80.12 377 GLN A O 1
ATOM 2853 N N . GLY A 1 378 ? -5.689 14.696 15.654 1.00 84.88 378 GLY A N 1
ATOM 2854 C CA . GLY A 1 378 ? -7.022 15.300 15.655 1.00 84.88 378 GLY A CA 1
ATOM 2855 C C . GLY A 1 378 ? -8.065 14.474 14.891 1.00 84.88 378 GLY A C 1
ATOM 2856 O O . GLY A 1 378 ? -9.205 14.361 15.347 1.00 84.88 378 GLY A O 1
ATOM 2857 N N . CYS A 1 379 ? -7.689 13.874 13.759 1.00 90.44 379 CYS A N 1
ATOM 2858 C CA . CYS A 1 379 ? -8.545 12.941 13.021 1.00 90.44 379 CYS A CA 1
ATOM 2859 C C . CYS A 1 379 ? -8.801 11.664 13.825 1.00 90.44 379 CYS A C 1
ATOM 2861 O O . CYS A 1 379 ? -9.935 11.186 13.895 1.00 90.44 379 CYS A O 1
ATOM 2863 N N . LEU A 1 380 ? -7.761 11.150 14.475 1.00 84.75 380 LEU A N 1
ATOM 2864 C CA . LEU A 1 380 ? -7.816 9.903 15.216 1.00 84.75 380 LEU A CA 1
ATOM 2865 C C . LEU A 1 380 ? -8.740 9.974 16.427 1.00 84.75 380 LEU A C 1
ATOM 2867 O O . LEU A 1 380 ? -9.599 9.110 16.580 1.00 84.75 380 LEU A O 1
ATOM 2871 N N . GLU A 1 381 ? -8.656 11.054 17.210 1.00 80.69 381 GLU A N 1
ATOM 2872 C CA . GLU A 1 381 ? -9.595 11.352 18.305 1.00 80.69 381 GLU A CA 1
ATOM 2873 C C . GLU A 1 381 ? -11.067 11.370 17.845 1.00 80.69 381 GLU A C 1
ATOM 2875 O O . GLU A 1 381 ? -11.984 11.311 18.661 1.00 80.69 381 GLU A O 1
ATOM 2880 N N . ARG A 1 382 ? -11.308 11.499 16.536 1.00 87.50 382 ARG A N 1
ATOM 2881 C CA . ARG A 1 382 ? -12.631 11.640 15.917 1.00 87.50 382 ARG A CA 1
ATOM 2882 C C . ARG A 1 382 ? -13.002 10.434 15.051 1.00 87.50 382 ARG A C 1
ATOM 2884 O O . ARG A 1 382 ? -13.887 10.547 14.205 1.00 87.50 382 ARG A O 1
ATOM 2891 N N . GLY A 1 383 ? -12.349 9.290 15.270 1.00 90.12 383 GLY A N 1
ATOM 2892 C CA . GLY A 1 383 ? -12.690 8.031 14.607 1.00 90.12 383 GLY A CA 1
ATOM 2893 C C . GLY A 1 383 ? -12.219 7.953 13.153 1.00 90.12 383 GLY A C 1
ATOM 2894 O O . GLY A 1 383 ? -12.878 7.328 12.322 1.00 90.12 383 GLY A O 1
ATOM 2895 N N . VAL A 1 384 ? -11.104 8.605 12.809 1.00 94.31 384 VAL A N 1
ATOM 2896 C CA . VAL A 1 384 ? -10.505 8.544 11.466 1.00 94.31 384 VAL A CA 1
ATOM 2897 C C . VAL A 1 384 ? -9.023 8.214 11.576 1.00 94.31 384 VAL A C 1
ATOM 2899 O O . VAL A 1 384 ? -8.228 9.023 12.050 1.00 94.31 384 VAL A O 1
ATOM 2902 N N . LEU A 1 385 ? -8.641 7.030 11.103 1.00 91.75 385 LEU A N 1
ATOM 2903 C CA . LEU A 1 385 ? -7.255 6.591 11.044 1.00 91.75 385 LEU A CA 1
ATOM 2904 C C . LEU A 1 385 ? -6.624 7.002 9.707 1.00 91.75 385 LEU A C 1
ATOM 2906 O O . LEU A 1 385 ? -7.011 6.545 8.633 1.00 91.75 385 LEU A O 1
ATOM 2910 N N . THR A 1 386 ? -5.589 7.832 9.786 1.00 90.62 386 THR A N 1
ATOM 2911 C CA . THR A 1 386 ? -4.671 8.141 8.684 1.00 90.62 386 THR A CA 1
ATOM 2912 C C . THR A 1 386 ? -3.265 8.328 9.249 1.00 90.62 386 THR A C 1
ATOM 2914 O O . THR A 1 386 ? -3.103 8.655 10.419 1.00 90.62 386 THR A O 1
ATOM 2917 N N . ASN A 1 387 ? -2.234 8.123 8.433 1.00 86.81 387 ASN A N 1
ATOM 2918 C CA . ASN A 1 387 ? -0.840 8.427 8.773 1.00 86.81 387 ASN A CA 1
ATOM 2919 C C . ASN A 1 387 ? -0.246 9.520 7.862 1.00 86.81 387 ASN A C 1
ATOM 2921 O O . ASN A 1 387 ? 0.973 9.671 7.791 1.00 86.81 387 ASN A O 1
ATOM 2925 N N . GLY A 1 388 ? -1.102 10.243 7.133 1.00 89.69 388 GLY A N 1
ATOM 2926 C CA . GLY A 1 388 ? -0.712 11.132 6.039 1.00 89.69 388 GLY A CA 1
ATOM 2927 C C . GLY A 1 388 ? -0.820 10.483 4.661 1.00 89.69 388 GLY A C 1
ATOM 2928 O O . GLY A 1 388 ? -0.952 11.199 3.676 1.00 89.69 388 GLY A O 1
ATOM 2929 N N . LEU A 1 389 ? -0.848 9.152 4.570 1.00 92.31 389 LEU A N 1
ATOM 2930 C CA . LEU A 1 389 ? -1.266 8.454 3.358 1.00 92.31 389 LEU A CA 1
ATOM 2931 C C . LEU A 1 389 ? -2.780 8.252 3.371 1.00 92.31 389 LEU A C 1
ATOM 2933 O O . LEU A 1 389 ? -3.398 8.035 4.419 1.00 92.31 389 LEU A O 1
ATOM 2937 N N . VAL A 1 390 ? -3.362 8.311 2.180 1.00 96.44 390 VAL A N 1
ATOM 2938 C CA . VAL A 1 390 ? -4.776 8.047 1.943 1.00 96.44 390 VAL A CA 1
ATOM 2939 C C . VAL A 1 390 ? -4.868 7.043 0.797 1.00 96.44 390 VAL A C 1
ATOM 2941 O O . VAL A 1 390 ? -4.521 7.342 -0.350 1.00 96.44 390 VAL A O 1
ATOM 2944 N N . PHE A 1 391 ? -5.314 5.831 1.123 1.00 97.44 391 PHE A N 1
ATOM 2945 C CA . PHE A 1 391 ? -5.561 4.735 0.192 1.00 97.44 391 PHE A CA 1
ATOM 2946 C C . PHE A 1 391 ? -7.068 4.523 0.034 1.00 97.44 391 PHE A C 1
ATOM 2948 O O . PHE A 1 391 ? -7.656 3.751 0.791 1.00 97.44 391 PHE A O 1
ATOM 2955 N N . PRO A 1 392 ? -7.717 5.156 -0.958 1.00 98.12 392 PRO A N 1
ATOM 2956 C CA . PRO A 1 392 ? -9.105 4.852 -1.259 1.00 98.12 392 PRO A CA 1
ATOM 2957 C C . PRO A 1 392 ? -9.285 3.368 -1.610 1.00 98.12 392 PRO A C 1
ATOM 2959 O O . PRO A 1 392 ? -8.387 2.714 -2.160 1.00 98.12 392 PRO A O 1
ATOM 2962 N N . THR A 1 393 ? -10.466 2.853 -1.285 1.00 98.19 393 THR A N 1
ATOM 2963 C CA . THR A 1 393 ? -10.918 1.482 -1.568 1.00 98.19 393 THR A CA 1
ATOM 2964 C C . THR A 1 393 ? -12.355 1.537 -2.053 1.00 98.19 393 THR A C 1
ATOM 2966 O O . THR A 1 393 ? -13.031 2.541 -1.836 1.00 98.19 393 THR A O 1
ATOM 2969 N N . LEU A 1 394 ? -12.860 0.455 -2.646 1.00 97.38 394 LEU A N 1
ATOM 2970 C CA . LEU A 1 394 ? -14.275 0.389 -3.033 1.00 97.38 394 LEU A CA 1
ATOM 2971 C C . LEU A 1 394 ? -15.253 0.475 -1.855 1.00 97.38 394 LEU A C 1
ATOM 2973 O O . LEU A 1 394 ? -16.416 0.805 -2.064 1.00 97.38 394 LEU A O 1
ATOM 2977 N N . ALA A 1 395 ? -14.792 0.193 -0.637 1.00 97.44 395 ALA A N 1
ATOM 2978 C CA . ALA A 1 395 ? -15.626 0.218 0.558 1.00 97.44 395 ALA A CA 1
ATOM 2979 C C . ALA A 1 395 ? -15.727 1.603 1.219 1.00 97.44 395 ALA A C 1
ATOM 2981 O O . ALA A 1 395 ? -16.484 1.763 2.174 1.00 97.44 395 ALA A O 1
ATOM 2982 N N . HIS A 1 396 ? -14.966 2.598 0.751 1.00 98.44 396 HIS A N 1
ATOM 2983 C CA . HIS A 1 396 ? -15.088 3.976 1.226 1.00 98.44 396 HIS A CA 1
ATOM 2984 C C . HIS A 1 396 ? -16.307 4.643 0.581 1.00 98.44 396 HIS A C 1
ATOM 2986 O O . HIS A 1 396 ? -16.234 5.187 -0.521 1.00 98.44 396 HIS A O 1
ATOM 2992 N N . ASP A 1 397 ? -17.436 4.571 1.277 1.00 96.12 397 ASP A N 1
ATOM 2993 C CA . ASP A 1 397 ? -18.704 5.153 0.855 1.00 96.12 397 ASP A CA 1
ATOM 2994 C C . ASP A 1 397 ? -18.842 6.639 1.240 1.00 96.12 397 ASP A C 1
ATOM 2996 O O . ASP A 1 397 ? -17.945 7.265 1.812 1.00 96.12 397 ASP A O 1
ATOM 3000 N N . GLU A 1 398 ? -20.003 7.214 0.922 1.00 97.19 398 GLU A N 1
ATOM 3001 C CA . GLU A 1 398 ? -20.354 8.593 1.278 1.00 97.19 398 GLU A CA 1
ATOM 3002 C C . GLU A 1 398 ? -20.246 8.865 2.774 1.00 97.19 398 GLU A C 1
ATOM 3004 O O . GLU A 1 398 ? -19.707 9.887 3.191 1.00 97.19 398 GLU A O 1
ATOM 3009 N N . ALA A 1 399 ? -20.727 7.933 3.599 1.00 97.88 399 ALA A N 1
ATOM 3010 C CA . ALA A 1 399 ? -20.735 8.101 5.041 1.00 97.88 399 ALA A CA 1
ATOM 3011 C C . ALA A 1 399 ? -19.308 8.131 5.609 1.00 97.88 399 ALA A C 1
ATOM 3013 O O . ALA A 1 399 ? -19.030 8.897 6.538 1.00 97.88 399 ALA A O 1
ATOM 3014 N N . ALA A 1 400 ? -18.397 7.327 5.054 1.00 98.19 400 ALA A N 1
ATOM 3015 C CA . ALA A 1 400 ? -16.980 7.334 5.395 1.00 98.19 400 ALA A CA 1
ATOM 3016 C C . ALA A 1 400 ? -16.296 8.646 4.979 1.00 98.19 400 ALA A C 1
ATOM 3018 O O . ALA A 1 400 ? -15.567 9.234 5.786 1.00 98.19 400 ALA A O 1
ATOM 3019 N N . ILE A 1 401 ? -16.561 9.143 3.765 1.00 98.50 401 ILE A N 1
ATOM 3020 C CA . ILE A 1 401 ? -16.041 10.437 3.293 1.00 98.50 401 ILE A CA 1
ATOM 3021 C C . ILE A 1 401 ? -16.556 11.568 4.190 1.00 98.50 401 ILE A C 1
ATOM 3023 O O . ILE A 1 401 ? -15.764 12.340 4.724 1.00 98.50 401 ILE A O 1
ATOM 3027 N N . ASP A 1 402 ? -17.859 11.629 4.443 1.00 98.25 402 ASP A N 1
ATOM 3028 C CA . ASP A 1 402 ? -18.476 12.667 5.266 1.00 98.25 402 ASP A CA 1
ATOM 3029 C C . ASP A 1 402 ? -17.959 12.660 6.711 1.00 98.25 402 ASP A C 1
ATOM 3031 O O . ASP A 1 402 ? -17.698 13.717 7.294 1.00 98.25 402 ASP A O 1
ATOM 3035 N N . ALA A 1 403 ? -17.791 11.475 7.310 1.00 97.75 403 ALA A N 1
ATOM 3036 C CA . ALA A 1 403 ? -17.175 11.341 8.630 1.00 97.75 403 ALA A CA 1
ATOM 3037 C C . ALA A 1 403 ? -15.731 11.863 8.628 1.00 97.75 403 ALA A C 1
ATOM 3039 O O . ALA A 1 403 ? -15.344 12.603 9.536 1.00 97.75 403 ALA A O 1
ATOM 3040 N N . THR A 1 404 ? -14.980 11.553 7.570 1.00 98.31 404 THR A N 1
ATOM 3041 C CA . THR A 1 404 ? -13.602 12.017 7.371 1.00 98.31 404 THR A CA 1
ATOM 3042 C C . THR A 1 404 ? -13.525 13.534 7.280 1.00 98.31 404 THR A C 1
ATOM 3044 O O . THR A 1 404 ? -12.738 14.146 7.997 1.00 98.31 404 THR A O 1
ATOM 3047 N N . LEU A 1 405 ? -14.371 14.167 6.465 1.00 98.44 405 LEU A N 1
ATOM 3048 C CA . LEU A 1 405 ? -14.370 15.622 6.296 1.00 98.44 405 LEU A CA 1
ATOM 3049 C C . LEU A 1 405 ? -14.787 16.354 7.580 1.00 98.44 405 LEU A C 1
ATOM 3051 O O . LEU A 1 405 ? -14.196 17.379 7.926 1.00 98.44 405 LEU A O 1
ATOM 3055 N N . ARG A 1 406 ? -15.746 15.807 8.343 1.00 97.44 406 ARG A N 1
ATOM 3056 C CA . ARG A 1 406 ? -16.110 16.348 9.665 1.00 97.44 406 ARG A CA 1
ATOM 3057 C C . ARG A 1 406 ? -14.947 16.283 10.654 1.00 97.44 406 ARG A C 1
ATOM 3059 O O . ARG A 1 406 ? -14.678 17.277 11.327 1.00 97.44 406 ARG A O 1
ATOM 3066 N N . ALA A 1 407 ? -14.261 15.143 10.737 1.00 95.69 407 ALA A N 1
ATOM 3067 C CA . ALA A 1 407 ? -13.098 14.980 11.605 1.00 95.69 407 ALA A CA 1
ATOM 3068 C C . ALA A 1 407 ? -11.949 15.912 11.191 1.00 95.69 407 ALA A C 1
ATOM 3070 O O . ALA A 1 407 ? -11.384 16.615 12.031 1.00 95.69 407 ALA A O 1
ATOM 3071 N N . ALA A 1 408 ? -11.667 15.978 9.888 1.00 97.00 408 ALA A N 1
ATOM 3072 C CA . ALA A 1 408 ? -10.613 16.802 9.315 1.00 97.00 408 ALA A CA 1
ATOM 3073 C C . ALA A 1 408 ? -10.826 18.294 9.582 1.00 97.00 408 ALA A C 1
ATOM 3075 O O . ALA A 1 408 ? -9.877 18.972 9.961 1.00 97.00 408 ALA A O 1
ATOM 3076 N N . ARG A 1 409 ? -12.058 18.811 9.459 1.00 96.94 409 ARG A N 1
ATOM 3077 C CA . ARG A 1 409 ? -12.369 20.217 9.770 1.00 96.94 409 ARG A CA 1
ATOM 3078 C C . ARG A 1 409 ? -11.954 20.592 11.193 1.00 96.94 409 ARG A C 1
ATOM 3080 O O . ARG A 1 409 ? -11.317 21.621 11.410 1.00 96.94 409 ARG A O 1
ATOM 3087 N N . GLU A 1 410 ? -12.295 19.759 12.173 1.00 91.94 410 GLU A N 1
ATOM 3088 C CA . GLU A 1 410 ? -11.907 20.009 13.564 1.00 91.94 410 GLU A CA 1
ATOM 3089 C C . GLU A 1 410 ? -10.395 19.836 13.778 1.00 91.94 410 GLU A C 1
ATOM 3091 O O . GLU A 1 410 ? -9.779 20.645 14.472 1.00 91.94 410 GLU A O 1
ATOM 3096 N N . ALA A 1 411 ? -9.770 18.844 13.137 1.00 91.81 411 ALA A N 1
ATOM 3097 C CA . ALA A 1 411 ? -8.321 18.651 13.192 1.00 91.81 411 ALA A CA 1
ATOM 3098 C C . ALA A 1 411 ? -7.551 19.849 12.599 1.00 91.81 411 ALA A C 1
ATOM 3100 O O . ALA A 1 411 ? -6.571 20.316 13.176 1.00 91.81 411 ALA A O 1
ATOM 3101 N N . LEU A 1 412 ? -8.030 20.423 11.494 1.00 95.94 412 LEU A N 1
ATOM 3102 C CA . LEU A 1 412 ? -7.444 21.609 10.864 1.00 95.94 412 LEU A CA 1
ATOM 3103 C C . LEU A 1 412 ? -7.553 22.852 11.755 1.00 95.94 412 LEU A C 1
ATOM 3105 O O . LEU A 1 412 ? -6.625 23.658 11.792 1.00 95.94 412 LEU A O 1
ATOM 3109 N N . ARG A 1 413 ? -8.615 22.987 12.560 1.00 92.06 413 ARG A N 1
ATOM 3110 C CA . ARG A 1 413 ? -8.697 24.050 13.581 1.00 92.06 413 ARG A CA 1
ATOM 3111 C C . ARG A 1 413 ? -7.631 23.907 14.658 1.00 92.06 413 ARG A C 1
ATOM 3113 O O . ARG A 1 413 ? -7.107 24.924 15.116 1.00 92.06 413 ARG A O 1
ATOM 3120 N N . ILE A 1 414 ? -7.308 22.676 15.061 1.00 85.94 414 ILE A N 1
ATOM 3121 C CA . ILE A 1 414 ? -6.213 22.398 16.004 1.00 85.94 414 ILE A CA 1
ATOM 3122 C C . ILE A 1 414 ? -4.881 22.827 15.380 1.00 85.94 414 ILE A C 1
ATOM 3124 O O . ILE A 1 414 ? -4.110 23.540 16.026 1.00 85.94 414 ILE A O 1
ATOM 3128 N N . VAL A 1 415 ? -4.645 22.475 14.110 1.00 88.12 415 VAL A N 1
ATOM 3129 C CA . VAL A 1 415 ? -3.450 22.896 13.359 1.00 88.12 415 VAL A CA 1
ATOM 3130 C C . VAL A 1 415 ? -3.358 24.423 13.279 1.00 88.12 415 VAL A C 1
ATOM 3132 O O . VAL A 1 415 ? -2.324 24.982 13.640 1.00 88.12 415 VAL A O 1
ATOM 3135 N N . ARG A 1 416 ? -4.440 25.119 12.899 1.00 90.81 416 ARG A N 1
ATOM 3136 C CA . ARG A 1 416 ? -4.483 26.592 12.837 1.00 90.81 416 ARG A CA 1
ATOM 3137 C C . ARG A 1 416 ? -4.143 27.229 14.184 1.00 90.81 416 ARG A C 1
ATOM 3139 O O . ARG A 1 416 ? -3.276 28.094 14.262 1.00 90.81 416 ARG A O 1
ATOM 3146 N N . ARG A 1 417 ? -4.785 26.779 15.270 1.00 82.38 417 ARG A N 1
ATOM 3147 C CA . ARG A 1 417 ? -4.484 27.274 16.627 1.00 82.38 417 ARG A CA 1
ATOM 3148 C C . ARG A 1 417 ? -3.018 27.031 16.997 1.00 82.38 417 ARG A C 1
ATOM 3150 O O . ARG A 1 417 ? -2.408 27.880 17.642 1.00 82.38 417 ARG A O 1
ATOM 3157 N N . GLY A 1 418 ? -2.445 25.897 16.588 1.00 79.75 418 GLY A N 1
ATOM 3158 C CA . GLY A 1 418 ? -1.037 25.572 16.829 1.00 79.75 418 GLY A CA 1
ATOM 3159 C C . GLY A 1 418 ? -0.089 26.499 16.084 1.00 79.75 418 GLY A C 1
ATOM 3160 O O . GLY A 1 418 ? 0.872 26.987 16.672 1.00 79.75 418 GLY A O 1
ATOM 3161 N N . ALA A 1 419 ? -0.410 26.829 14.835 1.00 80.50 419 ALA A N 1
ATOM 3162 C CA . ALA A 1 419 ? 0.343 27.795 14.045 1.00 80.50 419 ALA A CA 1
ATOM 3163 C C . ALA A 1 419 ? 0.342 29.202 14.661 1.00 80.50 419 ALA A C 1
ATOM 3165 O O . ALA A 1 419 ? 1.351 29.899 14.570 1.00 80.50 419 ALA A O 1
ATOM 3166 N N . GLU A 1 420 ? -0.741 29.591 15.341 1.00 80.19 420 GLU A N 1
ATOM 3167 C CA . GLU A 1 420 ? -0.863 30.857 16.082 1.00 80.19 420 GLU A CA 1
ATOM 3168 C C . GLU A 1 420 ? -0.145 30.853 17.449 1.00 80.19 420 GLU A C 1
ATOM 3170 O O . GLU A 1 420 ? -0.178 31.859 18.158 1.00 80.19 420 GLU A O 1
ATOM 3175 N N . GLY A 1 421 ? 0.464 29.734 17.862 1.00 65.69 421 GLY A N 1
ATOM 3176 C CA . GLY A 1 421 ? 1.037 29.580 19.206 1.00 65.69 421 GLY A CA 1
ATOM 3177 C C . GLY A 1 421 ? -0.022 29.503 20.315 1.00 65.69 421 GLY A C 1
ATOM 3178 O O . GLY A 1 421 ? 0.287 29.716 21.485 1.00 65.69 421 GLY A O 1
ATOM 3179 N N . ARG A 1 422 ? -1.279 29.223 19.945 1.00 54.25 422 ARG A N 1
ATOM 3180 C CA . ARG A 1 422 ? -2.464 29.181 20.821 1.00 54.25 422 ARG A CA 1
ATOM 3181 C C . ARG A 1 422 ? -3.035 27.773 21.004 1.00 54.25 422 ARG A C 1
ATOM 3183 O O . ARG A 1 422 ? -4.113 27.626 21.572 1.00 54.25 422 ARG A O 1
ATOM 3190 N N . SER A 1 423 ? -2.359 26.747 20.491 1.00 49.16 423 SER A N 1
ATOM 3191 C CA . SER A 1 423 ? -2.716 25.350 20.747 1.00 49.16 423 SER A CA 1
ATOM 3192 C C . SER A 1 423 ? -1.778 24.751 21.781 1.00 49.16 423 SER A C 1
ATOM 3194 O O . SER A 1 423 ? -0.559 24.903 21.686 1.00 49.16 423 SER A O 1
ATOM 3196 N N . HIS A 1 424 ? -2.363 24.046 22.743 1.00 47.47 424 HIS A N 1
ATOM 3197 C CA . HIS A 1 424 ? -1.648 23.289 23.769 1.00 47.47 424 HIS A CA 1
ATOM 3198 C C . HIS A 1 424 ? -1.996 21.797 23.750 1.00 47.47 424 HIS A C 1
ATOM 3200 O O . HIS A 1 424 ? -1.634 21.087 24.680 1.00 47.47 424 HIS A O 1
ATOM 3206 N N . THR A 1 425 ? -2.697 21.293 22.731 1.00 41.31 425 THR A N 1
ATOM 3207 C CA . THR A 1 425 ? -3.395 20.010 22.888 1.00 41.31 425 THR A CA 1
ATOM 3208 C C . THR A 1 425 ? -2.700 18.771 22.367 1.00 41.31 425 THR A C 1
ATOM 3210 O O . THR A 1 425 ? -3.249 17.703 22.592 1.00 41.31 425 THR A O 1
ATOM 3213 N N . LEU A 1 426 ? -1.506 18.828 21.770 1.00 43.50 426 LEU A N 1
ATOM 3214 C CA . LEU A 1 426 ? -0.754 17.599 21.486 1.00 43.50 426 LEU A CA 1
ATOM 3215 C C . LEU A 1 426 ? 0.759 17.867 21.586 1.00 43.50 426 LEU A C 1
ATOM 3217 O O . LEU A 1 426 ? 1.256 18.806 20.954 1.00 43.50 426 LEU A O 1
ATOM 3221 N N . PRO A 1 427 ? 1.502 17.107 22.408 1.00 38.44 427 PRO A N 1
ATOM 3222 C CA . PRO A 1 427 ? 2.895 17.412 22.704 1.00 38.44 427 PRO A CA 1
ATOM 3223 C C . PRO A 1 427 ? 3.815 17.144 21.497 1.00 38.44 427 PRO A C 1
ATOM 3225 O O . PRO A 1 427 ? 3.628 16.150 20.793 1.00 38.44 427 PRO A O 1
ATOM 3228 N N . PRO A 1 428 ? 4.890 17.933 21.285 1.00 32.53 428 PRO A N 1
ATOM 3229 C CA . PRO A 1 428 ? 6.096 17.387 20.675 1.00 32.53 428 PRO A CA 1
ATOM 3230 C C . PRO A 1 428 ? 6.699 16.323 21.617 1.00 32.53 428 PRO A C 1
ATOM 3232 O O . PRO A 1 428 ? 6.675 16.502 22.846 1.00 32.53 428 PRO A O 1
ATOM 3235 N N . PRO A 1 429 ? 7.227 15.211 21.073 1.00 39.91 429 PRO A N 1
ATOM 3236 C CA . PRO A 1 429 ? 7.718 14.109 21.881 1.00 39.91 429 PRO A CA 1
ATOM 3237 C C . PRO A 1 429 ? 9.074 14.474 22.495 1.00 39.91 429 PRO A C 1
ATOM 3239 O O . PRO A 1 429 ? 9.911 15.095 21.841 1.00 39.91 429 PRO A O 1
ATOM 3242 N N . PHE A 1 430 ? 9.274 14.016 23.731 1.00 38.34 430 PHE A N 1
ATOM 3243 C CA . PHE A 1 430 ? 10.492 14.044 24.553 1.00 38.34 430 PHE A CA 1
ATOM 3244 C C . PHE A 1 430 ? 10.687 15.210 25.539 1.00 38.34 430 PHE A C 1
ATOM 3246 O O . PHE A 1 430 ? 10.977 16.351 25.184 1.00 38.34 430 PHE A O 1
ATOM 3253 N N . GLY A 1 431 ? 10.674 14.819 26.820 1.00 32.91 431 GLY A N 1
ATOM 3254 C CA . GLY A 1 431 ? 11.350 15.456 27.951 1.00 32.91 431 GLY A CA 1
ATOM 3255 C C . GLY A 1 431 ? 11.121 14.639 29.240 1.00 32.91 431 GLY A C 1
ATOM 3256 O O . GLY A 1 431 ? 9.969 14.372 29.558 1.00 32.91 431 GLY A O 1
ATOM 3257 N N . PRO A 1 432 ? 12.154 14.235 30.011 1.00 36.19 432 PRO A N 1
ATOM 3258 C CA . PRO A 1 432 ? 12.016 13.384 31.207 1.00 36.19 432 PRO A CA 1
ATOM 3259 C C . PRO A 1 432 ? 11.535 14.151 32.460 1.00 36.19 432 PRO A C 1
ATOM 3261 O O . PRO A 1 432 ? 11.912 13.832 33.588 1.00 36.19 432 PRO A O 1
ATOM 3264 N N . ALA A 1 433 ? 10.732 15.200 32.292 1.00 39.38 433 ALA A N 1
ATOM 3265 C CA . ALA A 1 433 ? 10.358 16.100 33.377 1.00 39.38 433 ALA A CA 1
ATOM 3266 C C . ALA A 1 433 ? 8.916 15.849 33.844 1.00 39.38 433 ALA A C 1
ATOM 3268 O O . ALA A 1 433 ? 7.984 16.445 33.322 1.00 39.38 433 ALA A O 1
ATOM 3269 N N . GLY A 1 434 ? 8.771 14.992 34.862 1.00 52.28 434 GLY A N 1
ATOM 3270 C CA . GLY A 1 434 ? 7.545 14.826 35.651 1.00 52.28 434 GLY A CA 1
ATOM 3271 C C . GLY A 1 434 ? 6.362 14.268 34.865 1.00 52.28 434 GLY A C 1
ATOM 3272 O O . GLY A 1 434 ? 5.534 15.028 34.382 1.00 52.28 434 GLY A O 1
ATOM 3273 N N . LEU A 1 435 ? 6.284 12.940 34.785 1.00 66.38 435 LEU A N 1
ATOM 3274 C CA . LEU A 1 435 ? 5.157 12.237 34.177 1.00 66.38 435 LEU A CA 1
ATOM 3275 C C . LEU A 1 435 ? 3.915 12.369 35.062 1.00 66.38 435 LEU A C 1
ATOM 3277 O O . LEU A 1 435 ? 4.005 12.234 36.281 1.00 66.38 435 LEU A O 1
ATOM 3281 N N . GLY A 1 436 ? 2.760 12.583 34.453 1.00 69.50 436 GLY A N 1
ATOM 3282 C CA . GLY A 1 436 ? 1.464 12.471 35.105 1.00 69.50 436 GLY A CA 1
ATOM 3283 C C . GLY A 1 436 ? 0.345 12.593 34.093 1.00 69.50 436 GLY A C 1
ATOM 3284 O O . GLY A 1 436 ? 0.571 13.078 32.989 1.00 69.50 436 GLY A O 1
ATOM 3285 N N . PHE A 1 437 ? -0.851 12.152 34.456 1.00 72.88 437 PHE A N 1
ATOM 3286 C CA . PHE A 1 437 ? -2.035 12.266 33.616 1.00 72.88 437 PHE A CA 1
ATOM 3287 C C . PHE A 1 437 ? -3.222 12.754 34.438 1.00 72.88 437 PHE A C 1
ATOM 3289 O O . PHE A 1 437 ? -3.351 12.429 35.616 1.00 72.88 437 PHE A O 1
ATOM 3296 N N . LEU A 1 438 ? -4.076 13.554 33.810 1.00 78.25 438 LEU A N 1
ATOM 3297 C CA . LEU A 1 438 ? -5.449 13.777 34.231 1.00 78.25 438 LEU A CA 1
ATOM 3298 C C . LEU A 1 438 ? -6.263 12.651 33.605 1.00 78.25 438 LEU A C 1
ATOM 3300 O O . LEU A 1 438 ? -6.386 12.632 32.386 1.00 78.25 438 LEU A O 1
ATOM 3304 N N . ASP A 1 439 ? -6.758 11.720 34.412 1.00 67.00 439 ASP A N 1
ATOM 3305 C CA . ASP A 1 439 ? -7.528 10.565 33.950 1.00 67.00 439 ASP A CA 1
ATOM 3306 C C . ASP A 1 439 ? -8.953 10.980 33.564 1.00 67.00 439 ASP A C 1
ATOM 3308 O O . ASP A 1 439 ? -9.434 10.602 32.498 1.00 67.00 439 ASP A O 1
ATOM 3312 N N . ALA A 1 440 ? -9.613 11.787 34.403 1.00 73.31 440 ALA A N 1
ATOM 3313 C CA . ALA A 1 440 ? -10.982 12.228 34.162 1.00 73.31 440 ALA A CA 1
ATOM 3314 C C . ALA A 1 440 ? -11.278 13.616 34.743 1.00 73.31 440 ALA A C 1
ATOM 3316 O O . ALA A 1 440 ? -10.703 14.042 35.751 1.00 73.31 440 ALA A O 1
ATOM 3317 N N . ALA A 1 441 ? -12.233 14.292 34.107 1.00 79.75 441 ALA A N 1
ATOM 3318 C CA . ALA A 1 441 ? -12.894 15.484 34.609 1.00 79.75 441 ALA A CA 1
ATOM 3319 C C . ALA A 1 441 ? -14.413 15.315 34.485 1.00 79.75 441 ALA A C 1
ATOM 3321 O O . ALA A 1 441 ? -14.956 15.257 33.383 1.00 79.75 441 ALA A O 1
ATOM 3322 N N . GLU A 1 442 ? -15.102 15.227 35.617 1.00 79.00 442 GLU A N 1
ATOM 3323 C CA . GLU A 1 442 ? -16.522 14.878 35.682 1.00 79.00 442 GLU A CA 1
ATOM 3324 C C . GLU A 1 442 ? -17.301 15.941 36.445 1.00 79.00 442 GLU A C 1
ATOM 3326 O O . GLU A 1 442 ? -16.835 16.445 37.464 1.00 79.00 442 GLU A O 1
ATOM 3331 N N . VAL A 1 443 ? -18.510 16.268 35.988 1.00 76.81 443 VAL A N 1
ATOM 3332 C CA . VAL A 1 443 ? -19.428 17.131 36.737 1.00 76.81 443 VAL A CA 1
ATOM 3333 C C . VAL A 1 443 ? -20.605 16.292 37.213 1.00 76.81 443 VAL A C 1
ATOM 3335 O O . VAL A 1 443 ? -21.474 15.936 36.418 1.00 76.81 443 VAL A O 1
ATOM 3338 N N . THR A 1 444 ? -20.647 16.015 38.514 1.00 72.44 444 THR A N 1
ATOM 3339 C CA . THR A 1 444 ? -21.692 15.202 39.154 1.00 72.44 444 THR A CA 1
ATOM 3340 C C . THR A 1 444 ? -22.235 15.957 40.360 1.00 72.44 444 THR A C 1
ATOM 3342 O O . THR A 1 444 ? -21.467 16.530 41.128 1.00 72.44 444 THR A O 1
ATOM 3345 N N . ASP A 1 445 ? -23.561 16.024 40.502 1.00 77.31 445 ASP A N 1
ATOM 3346 C CA . ASP A 1 445 ? -24.246 16.697 41.620 1.00 77.31 445 ASP A CA 1
ATOM 3347 C C . ASP A 1 445 ? -23.783 18.147 41.882 1.00 77.31 445 ASP A C 1
ATOM 3349 O O . ASP A 1 445 ? -23.746 18.630 43.013 1.00 77.31 445 ASP A O 1
ATOM 3353 N N . GLY A 1 446 ? -23.427 18.869 40.812 1.00 77.06 446 GLY A N 1
ATOM 3354 C CA . GLY A 1 446 ? -22.960 20.254 40.897 1.00 77.06 446 GLY A CA 1
ATOM 3355 C C . GLY A 1 446 ? -21.534 20.407 41.435 1.00 77.06 446 GLY A C 1
ATOM 3356 O O . GLY A 1 446 ? -21.169 21.504 41.859 1.00 77.06 446 GLY A O 1
ATOM 3357 N N . GLN A 1 447 ? -20.732 19.342 41.422 1.00 83.69 447 GLN A N 1
ATOM 3358 C CA . GLN A 1 447 ? -19.310 19.359 41.755 1.00 83.69 447 GLN A CA 1
ATOM 3359 C C . GLN A 1 447 ? -18.475 18.900 40.562 1.00 83.69 447 GLN A C 1
ATOM 3361 O O . GLN A 1 447 ? -18.808 17.911 39.913 1.00 83.69 447 GLN A O 1
ATOM 3366 N N . LEU A 1 448 ? -17.371 19.596 40.304 1.00 85.75 448 LEU A N 1
ATOM 3367 C CA . LEU A 1 448 ? -16.332 19.143 39.390 1.00 85.75 448 LEU A CA 1
ATOM 3368 C C . LEU A 1 448 ? -15.386 18.204 40.139 1.00 85.75 448 LEU A C 1
ATOM 3370 O O . LEU A 1 448 ? -14.721 18.607 41.093 1.00 85.75 448 LEU A O 1
ATOM 3374 N N . ARG A 1 449 ? -15.301 16.961 39.687 1.00 87.94 449 ARG A N 1
ATOM 3375 C CA . ARG A 1 449 ? -14.356 15.957 40.158 1.00 87.94 449 ARG A CA 1
ATOM 3376 C C . ARG A 1 449 ? -13.259 15.786 39.117 1.00 87.94 449 ARG A C 1
ATOM 3378 O O . ARG A 1 449 ? -13.538 15.424 37.981 1.00 87.94 449 ARG A O 1
ATOM 3385 N N . LEU A 1 450 ? -12.017 16.036 39.514 1.00 88.25 450 LEU A N 1
ATOM 3386 C CA . LEU A 1 450 ? -10.834 15.761 38.705 1.00 88.25 450 LEU A CA 1
ATOM 3387 C C . LEU A 1 450 ? -10.074 14.592 39.325 1.00 88.25 450 LEU A C 1
ATOM 3389 O O . LEU A 1 450 ? -9.853 14.573 40.539 1.00 88.25 450 LEU A O 1
ATOM 3393 N N . SER A 1 451 ? -9.657 13.638 38.506 1.00 86.88 451 SER A N 1
ATOM 3394 C CA . SER A 1 451 ? -8.828 12.510 38.928 1.00 86.88 451 SER A CA 1
ATOM 3395 C C . SER A 1 451 ? -7.640 12.339 37.997 1.00 86.88 451 SER A C 1
ATOM 3397 O O . SER A 1 451 ? -7.689 12.699 36.822 1.00 86.88 451 SER A O 1
ATOM 3399 N N . GLY A 1 452 ? -6.548 11.806 38.526 1.00 84.31 452 GLY A N 1
ATOM 3400 C CA . GLY A 1 452 ? -5.335 11.600 37.759 1.00 84.31 452 GLY A CA 1
ATOM 3401 C C . GLY A 1 452 ? -4.255 10.888 38.549 1.00 84.31 452 GLY A C 1
ATOM 3402 O O . GLY A 1 452 ? -4.463 10.426 39.673 1.00 84.31 452 GLY A O 1
ATOM 3403 N N . TRP A 1 453 ? -3.051 10.879 37.989 1.00 85.88 453 TRP A N 1
ATOM 3404 C CA . TRP A 1 453 ? -1.849 10.455 38.690 1.00 85.88 453 TRP A CA 1
ATOM 3405 C C . TRP A 1 453 ? -0.637 11.321 38.342 1.00 85.88 453 TRP A C 1
ATOM 3407 O O . TRP A 1 453 ? -0.589 11.957 37.292 1.00 85.88 453 TRP A O 1
ATOM 3417 N N . LEU A 1 454 ? 0.336 11.394 39.251 1.00 86.00 454 LEU A N 1
ATOM 3418 C CA . LEU A 1 454 ? 1.525 12.242 39.136 1.00 86.00 454 LEU A CA 1
ATOM 3419 C C . LEU A 1 454 ? 2.775 11.541 39.696 1.00 86.00 454 LEU A C 1
ATOM 3421 O O . LEU A 1 454 ? 2.792 11.086 40.838 1.00 86.00 454 LEU A O 1
ATOM 3425 N N . LEU A 1 455 ? 3.856 11.533 38.916 1.00 79.25 455 LEU A N 1
ATOM 3426 C CA . LEU A 1 455 ? 5.212 11.094 39.272 1.00 79.25 455 LEU A CA 1
ATOM 3427 C C . LEU A 1 455 ? 6.247 12.201 38.975 1.00 79.25 455 LEU A C 1
ATOM 3429 O O . LEU A 1 455 ? 7.146 12.042 38.135 1.00 79.25 455 LEU A O 1
ATOM 3433 N N . PRO A 1 456 ? 6.162 13.357 39.656 1.00 74.75 456 PRO A N 1
ATOM 3434 C CA . PRO A 1 456 ? 7.073 14.465 39.425 1.00 74.75 456 PRO A CA 1
ATOM 3435 C C . PRO A 1 456 ? 8.510 14.105 39.801 1.00 74.75 456 PRO A C 1
ATOM 3437 O O . PRO A 1 456 ? 8.811 13.721 40.938 1.00 74.75 456 PRO A O 1
ATOM 3440 N N . LEU A 1 457 ? 9.421 14.287 38.841 1.00 70.69 457 LEU A N 1
ATOM 3441 C CA . LEU A 1 457 ? 10.834 13.915 38.970 1.00 70.69 457 LEU A CA 1
ATOM 3442 C C . LEU A 1 457 ? 11.010 12.433 39.360 1.00 70.69 457 LEU A C 1
ATOM 3444 O O . LEU A 1 457 ? 11.841 12.116 40.207 1.00 70.69 457 LEU A O 1
ATOM 3448 N N . ALA A 1 458 ? 10.200 11.548 38.764 1.00 72.69 458 ALA A N 1
ATOM 3449 C CA . ALA A 1 458 ? 10.253 10.097 38.956 1.00 72.69 458 ALA A CA 1
ATOM 3450 C C . ALA A 1 458 ? 10.060 9.640 40.416 1.00 72.69 458 ALA A C 1
ATOM 3452 O O . ALA A 1 458 ? 10.742 8.740 40.898 1.00 72.69 458 ALA A O 1
ATOM 3453 N N . SER A 1 459 ? 9.143 10.275 41.149 1.00 81.88 459 SER A N 1
ATOM 3454 C CA . SER A 1 459 ? 8.720 9.826 42.481 1.00 81.88 459 SER A CA 1
ATOM 3455 C C . SER A 1 459 ? 7.352 10.432 42.834 1.00 81.88 459 SER A C 1
ATOM 3457 O O . SER A 1 459 ? 7.068 11.549 42.389 1.00 81.88 459 SER A O 1
ATOM 3459 N N . PRO A 1 460 ? 6.505 9.725 43.607 1.00 85.94 460 PRO A N 1
ATOM 3460 C CA . PRO A 1 460 ? 5.177 10.207 43.988 1.00 85.94 460 PRO A CA 1
ATOM 3461 C C . PRO A 1 460 ? 5.234 11.477 44.859 1.00 85.94 460 PRO A C 1
ATOM 3463 O O . PRO A 1 460 ? 6.217 11.685 45.584 1.00 85.94 460 PRO A O 1
ATOM 3466 N N . PRO A 1 461 ? 4.208 12.344 44.794 1.00 89.06 461 PRO A N 1
ATOM 3467 C CA . PRO A 1 461 ? 4.064 13.480 45.698 1.00 89.06 461 PRO A CA 1
ATOM 3468 C C . PRO A 1 461 ? 3.530 13.054 47.078 1.00 89.06 461 PRO A C 1
ATOM 3470 O O . PRO A 1 461 ? 2.850 12.042 47.205 1.00 89.06 461 PRO A O 1
ATOM 3473 N N . ASP A 1 462 ? 3.800 13.869 48.100 1.00 91.44 462 ASP A N 1
ATOM 3474 C CA . ASP A 1 462 ? 3.211 13.724 49.442 1.00 91.44 462 ASP A CA 1
ATOM 3475 C C . ASP A 1 462 ? 1.832 14.401 49.537 1.00 91.44 462 ASP A C 1
ATOM 3477 O O . ASP A 1 462 ? 1.034 14.083 50.414 1.00 91.44 462 ASP A O 1
ATOM 3481 N N . GLU A 1 463 ? 1.566 15.370 48.657 1.00 93.00 463 GLU A N 1
ATOM 3482 C CA . GLU A 1 463 ? 0.345 16.174 48.648 1.00 93.00 463 GLU A CA 1
ATOM 3483 C C . GLU A 1 463 ? 0.056 16.677 47.229 1.00 93.00 463 GLU A C 1
ATOM 3485 O O . GLU A 1 463 ? 0.972 17.090 46.508 1.00 93.00 463 GLU A O 1
ATOM 3490 N N . VAL A 1 464 ? -1.220 16.677 46.841 1.00 94.12 464 VAL A N 1
ATOM 3491 C CA . VAL A 1 464 ? -1.714 17.286 45.601 1.00 94.12 464 VAL A CA 1
ATOM 3492 C C . VAL A 1 464 ? -2.845 18.251 45.956 1.00 94.12 464 VAL A C 1
ATOM 3494 O O . VAL A 1 464 ? -3.732 17.923 46.737 1.00 94.12 464 VAL A O 1
ATOM 3497 N N . GLU A 1 465 ? -2.807 19.456 45.399 1.00 94.81 465 GLU A N 1
ATOM 3498 C CA . GLU A 1 465 ? -3.793 20.514 45.617 1.00 94.81 465 GLU A CA 1
ATOM 3499 C C . GLU A 1 465 ? -4.255 21.068 44.265 1.00 94.81 465 GLU A C 1
ATOM 3501 O O . GLU A 1 465 ? -3.440 21.291 43.364 1.00 94.81 465 GLU A O 1
ATOM 3506 N N . LEU A 1 466 ? -5.544 21.367 44.137 1.00 93.19 466 LEU A N 1
ATOM 3507 C CA . LEU A 1 466 ? -6.092 22.155 43.039 1.00 93.19 466 LEU A CA 1
ATOM 3508 C C . LEU A 1 466 ? -6.415 23.560 43.541 1.00 93.19 466 LEU A C 1
ATOM 3510 O O . LEU A 1 466 ? -7.047 23.722 44.578 1.00 93.19 466 LEU A O 1
ATOM 3514 N N . LEU A 1 467 ? -5.984 24.588 42.819 1.00 91.94 467 LEU A N 1
ATOM 3515 C CA . LEU A 1 467 ? -6.262 25.982 43.156 1.00 91.94 467 LEU A CA 1
ATOM 3516 C C . LEU A 1 467 ? -7.217 26.581 42.134 1.00 91.94 467 LEU A C 1
ATOM 3518 O O . LEU A 1 467 ? -6.941 26.489 40.939 1.00 91.94 467 LEU A O 1
ATOM 3522 N N . ASP A 1 468 ? -8.288 27.225 42.586 1.00 89.25 468 ASP A N 1
ATOM 3523 C CA . ASP A 1 468 ? -9.154 27.999 41.691 1.00 89.25 468 ASP A CA 1
ATOM 3524 C C . ASP A 1 468 ? -8.508 29.328 41.260 1.00 89.25 468 ASP A C 1
ATOM 3526 O O . ASP A 1 468 ? -7.451 29.739 41.756 1.00 89.25 468 ASP A O 1
ATOM 3530 N N . ALA A 1 469 ? -9.166 30.042 40.345 1.00 81.38 469 ALA A N 1
ATOM 3531 C CA . ALA A 1 469 ? -8.718 31.352 39.868 1.00 81.38 469 ALA A CA 1
ATOM 3532 C C . ALA A 1 469 ? -8.616 32.421 40.980 1.00 81.38 469 ALA A C 1
ATOM 3534 O O . ALA A 1 469 ? -7.953 33.442 40.795 1.00 81.38 469 ALA A O 1
ATOM 3535 N N . ARG A 1 470 ? -9.259 32.203 42.136 1.00 84.25 470 ARG A N 1
ATOM 3536 C CA . ARG A 1 470 ? -9.226 33.085 43.314 1.00 84.25 470 ARG A CA 1
ATOM 3537 C C . ARG A 1 470 ? -8.163 32.654 44.332 1.00 84.25 470 ARG A C 1
ATOM 3539 O O . ARG A 1 470 ? -8.023 33.299 45.370 1.00 84.25 470 ARG A O 1
ATOM 3546 N N . GLY A 1 471 ? -7.405 31.596 44.039 1.00 83.06 471 GLY A N 1
ATOM 3547 C CA . GLY A 1 471 ? -6.354 31.059 44.897 1.00 83.06 471 GLY A CA 1
ATOM 3548 C C . GLY A 1 471 ? -6.864 30.200 46.054 1.00 83.06 471 GLY A C 1
ATOM 3549 O O . GLY A 1 471 ? -6.083 29.899 46.958 1.00 83.06 471 GLY A O 1
ATOM 3550 N N . ARG A 1 472 ? -8.141 29.799 46.057 1.00 90.31 472 ARG A N 1
ATOM 3551 C CA . ARG A 1 472 ? -8.656 28.839 47.038 1.00 90.31 472 ARG A CA 1
ATOM 3552 C C . ARG A 1 472 ? -8.102 27.457 46.711 1.00 90.31 472 ARG A C 1
ATOM 3554 O O . ARG A 1 472 ? -8.229 27.005 45.577 1.00 90.31 472 ARG A O 1
ATOM 3561 N N . ALA A 1 473 ? -7.495 26.813 47.702 1.00 91.75 473 ALA A N 1
ATOM 3562 C CA . ALA A 1 473 ? -6.932 25.477 47.572 1.00 91.75 473 ALA A CA 1
ATOM 3563 C C . ALA A 1 473 ? -7.963 24.403 47.940 1.00 91.75 473 ALA A C 1
ATOM 3565 O O . ALA A 1 473 ? -8.693 24.543 48.923 1.00 91.75 473 ALA A O 1
ATOM 3566 N N . TYR A 1 474 ? -7.968 23.327 47.164 1.00 93.75 474 TYR A N 1
ATOM 3567 C CA . TYR A 1 474 ? -8.732 22.110 47.379 1.00 93.75 474 TYR A CA 1
ATOM 3568 C C . TYR A 1 474 ? -7.738 20.952 47.417 1.00 93.75 474 TYR A C 1
ATOM 3570 O O . TYR A 1 474 ? -7.070 20.668 46.421 1.00 93.75 474 TYR A O 1
ATOM 3578 N N . THR A 1 475 ? -7.586 20.327 48.580 1.00 94.75 475 THR A N 1
ATOM 3579 C CA . THR A 1 475 ? -6.660 19.206 48.763 1.00 94.75 475 THR A CA 1
ATOM 3580 C C . THR A 1 475 ? -7.236 17.958 48.106 1.00 94.75 475 THR A C 1
ATOM 3582 O O . THR A 1 475 ? -8.402 17.627 48.316 1.00 94.75 475 THR A O 1
ATOM 3585 N N . ALA A 1 476 ? -6.424 17.281 47.301 1.00 94.25 476 ALA A N 1
ATOM 3586 C CA . ALA A 1 476 ? -6.788 16.020 46.684 1.00 94.25 476 ALA A CA 1
ATOM 3587 C C . ALA A 1 476 ? -6.602 14.859 47.670 1.00 94.25 476 ALA A C 1
ATOM 3589 O O . ALA A 1 476 ? -5.657 14.836 48.462 1.00 94.25 476 ALA A O 1
ATOM 3590 N N . GLU A 1 477 ? -7.468 13.859 47.574 1.00 95.06 477 GLU A N 1
ATOM 3591 C CA . GLU A 1 477 ? -7.263 12.557 48.193 1.00 95.06 477 GLU A CA 1
ATOM 3592 C C . GLU A 1 477 ? -6.248 11.771 47.361 1.00 95.06 477 GLU A C 1
ATOM 3594 O O . GLU A 1 477 ? -6.431 11.591 46.155 1.00 95.06 477 GLU A O 1
ATOM 3599 N N . LEU A 1 478 ? -5.163 11.322 47.994 1.00 92.75 478 LEU A N 1
ATOM 3600 C CA . LEU A 1 478 ? -4.169 10.476 47.338 1.00 92.75 478 LEU A CA 1
ATOM 3601 C C . LEU A 1 478 ? -4.618 9.015 47.348 1.00 92.75 478 LEU A C 1
ATOM 3603 O O . LEU A 1 478 ? -5.165 8.525 48.336 1.00 92.75 478 LEU A O 1
ATOM 3607 N N . GLY A 1 479 ? -4.350 8.316 46.251 1.00 89.56 479 GLY A N 1
ATOM 3608 C CA . GLY A 1 479 ? -4.766 6.934 46.044 1.00 89.56 479 GLY A CA 1
ATOM 3609 C C . GLY A 1 479 ? -3.660 6.050 45.482 1.00 89.56 479 GLY A C 1
ATOM 3610 O O . GLY A 1 479 ? -2.492 6.442 45.397 1.00 89.56 479 GLY A O 1
ATOM 3611 N N . VAL A 1 480 ? -4.054 4.835 45.095 1.00 86.62 480 VAL A N 1
ATOM 3612 C CA . VAL A 1 480 ? -3.143 3.798 44.606 1.00 86.62 480 VAL A CA 1
ATOM 3613 C C . VAL A 1 480 ? -3.445 3.442 43.148 1.00 86.62 480 VAL A C 1
ATOM 3615 O O . VAL A 1 480 ? -4.603 3.250 42.789 1.00 86.62 480 VAL A O 1
ATOM 3618 N N . ARG A 1 481 ? -2.402 3.322 42.321 1.00 74.06 481 ARG A N 1
ATOM 3619 C CA . ARG A 1 481 ? -2.435 2.883 40.916 1.00 74.06 481 ARG A CA 1
ATOM 3620 C C . ARG A 1 481 ? -1.386 1.798 40.677 1.00 74.06 481 ARG A C 1
ATOM 3622 O O . ARG A 1 481 ? -0.219 2.067 40.388 1.00 74.06 481 ARG A O 1
ATOM 3629 N N . GLU A 1 482 ? -1.794 0.543 40.844 1.00 70.12 482 GLU A N 1
ATOM 3630 C CA . GLU A 1 482 ? -0.904 -0.619 40.680 1.00 70.12 482 GLU A CA 1
ATOM 3631 C C . GLU A 1 482 ? -0.419 -0.811 39.235 1.00 70.12 482 GLU A C 1
ATOM 3633 O O . GLU A 1 482 ? 0.655 -1.364 38.992 1.00 70.12 482 GLU A O 1
ATOM 3638 N N . ASP A 1 483 ? -1.207 -0.359 38.266 1.00 57.84 483 ASP A N 1
ATOM 3639 C CA . ASP A 1 483 ? -0.867 -0.328 36.847 1.00 57.84 483 ASP A CA 1
ATOM 3640 C C . ASP A 1 483 ? 0.303 0.627 36.568 1.00 57.84 483 ASP A C 1
ATOM 3642 O O . ASP A 1 483 ? 1.244 0.240 35.871 1.00 57.84 483 ASP A O 1
ATOM 3646 N N . VAL A 1 484 ? 0.322 1.810 37.195 1.00 62.09 484 VAL A N 1
ATOM 3647 C CA . VAL A 1 484 ? 1.441 2.763 37.094 1.00 62.09 484 VAL A CA 1
ATOM 3648 C C . VAL A 1 484 ? 2.708 2.177 37.722 1.00 62.09 484 VAL A C 1
ATOM 3650 O O . VAL A 1 484 ? 3.781 2.238 37.122 1.00 62.09 484 VAL A O 1
ATOM 3653 N N . ALA A 1 485 ? 2.595 1.520 38.879 1.00 69.94 485 ALA A N 1
ATOM 3654 C CA . ALA A 1 485 ? 3.729 0.839 39.511 1.00 69.94 485 ALA A CA 1
ATOM 3655 C C . ALA A 1 485 ? 4.305 -0.295 38.654 1.00 69.94 485 ALA A C 1
ATOM 3657 O O . ALA A 1 485 ? 5.512 -0.528 38.630 1.00 69.94 485 ALA A O 1
ATOM 3658 N N . ARG A 1 486 ? 3.441 -0.999 37.919 1.00 65.56 486 ARG A N 1
ATOM 3659 C CA . ARG A 1 486 ? 3.847 -2.053 36.987 1.00 65.56 486 ARG A CA 1
ATOM 3660 C C . ARG A 1 486 ? 4.520 -1.498 35.733 1.00 65.56 486 ARG A C 1
ATOM 3662 O O . ARG A 1 486 ? 5.383 -2.177 35.177 1.00 65.56 486 ARG A O 1
ATOM 3669 N N . ALA A 1 487 ? 4.106 -0.315 35.282 1.00 51.31 487 ALA A N 1
ATOM 3670 C CA . ALA A 1 487 ? 4.706 0.387 34.151 1.00 51.31 487 ALA A CA 1
ATOM 3671 C C . ALA A 1 487 ? 6.069 1.004 34.504 1.00 51.31 487 ALA A C 1
ATOM 3673 O O . ALA A 1 487 ? 6.947 1.044 33.645 1.00 51.31 487 ALA A O 1
ATOM 3674 N N . HIS A 1 488 ? 6.251 1.403 35.767 1.00 60.06 488 HIS A N 1
ATOM 3675 C CA . HIS A 1 488 ? 7.461 2.043 36.285 1.00 60.06 488 HIS A CA 1
ATOM 3676 C C . HIS A 1 488 ? 8.060 1.298 37.491 1.00 60.06 488 HIS A C 1
ATOM 3678 O O . HIS A 1 488 ? 8.165 1.868 38.583 1.00 60.06 488 HIS A O 1
ATOM 3684 N N . PRO A 1 489 ? 8.466 0.021 37.337 1.00 68.00 489 PRO A N 1
ATOM 3685 C CA . PRO A 1 489 ? 9.015 -0.774 38.437 1.00 68.00 489 PRO A CA 1
ATOM 3686 C C . PRO A 1 489 ? 10.336 -0.211 38.990 1.00 68.00 489 PRO A C 1
ATOM 3688 O O . PRO A 1 489 ? 10.749 -0.568 40.092 1.00 68.00 489 PRO A O 1
ATOM 3691 N N . GLU A 1 490 ? 11.011 0.656 38.234 1.00 73.12 490 GLU A N 1
ATOM 3692 C CA . GLU A 1 490 ? 12.214 1.379 38.640 1.00 73.12 490 GLU A CA 1
ATOM 3693 C C . GLU A 1 490 ? 11.947 2.519 39.637 1.00 73.12 490 GLU A C 1
ATOM 3695 O O . GLU A 1 490 ? 12.879 2.983 40.297 1.00 73.12 490 GLU A O 1
ATOM 3700 N N . ILE A 1 491 ? 10.695 2.967 39.771 1.00 75.00 491 ILE A N 1
ATOM 3701 C CA . ILE A 1 491 ? 10.306 4.073 40.648 1.00 75.00 491 ILE A CA 1
ATOM 3702 C C . ILE A 1 491 ? 9.730 3.514 41.952 1.00 75.00 491 ILE A C 1
ATOM 3704 O O . ILE A 1 491 ? 8.629 2.967 42.004 1.00 75.00 491 ILE A O 1
ATOM 3708 N N . ALA A 1 492 ? 10.466 3.694 43.049 1.00 82.19 492 ALA A N 1
ATOM 3709 C CA . ALA A 1 492 ? 10.025 3.246 44.365 1.00 82.19 492 ALA A CA 1
ATOM 3710 C C . ALA A 1 492 ? 8.734 3.960 44.805 1.00 82.19 492 ALA A C 1
ATOM 3712 O O . ALA A 1 492 ? 8.683 5.190 44.901 1.00 82.19 492 ALA A O 1
ATOM 3713 N N . GLY A 1 493 ? 7.705 3.178 45.134 1.00 84.62 493 GLY A N 1
ATOM 3714 C CA . GLY A 1 493 ? 6.423 3.697 45.603 1.00 84.62 493 GLY A CA 1
ATOM 3715 C C . GLY A 1 493 ? 5.540 4.282 44.501 1.00 84.62 493 GLY A C 1
ATOM 3716 O O . GLY A 1 493 ? 4.638 5.057 44.823 1.00 84.62 493 GLY A O 1
ATOM 3717 N N . ALA A 1 494 ? 5.815 3.972 43.227 1.00 79.25 494 ALA A N 1
ATOM 3718 C CA . ALA A 1 494 ? 5.062 4.463 42.074 1.00 79.25 494 ALA A CA 1
ATOM 3719 C C . ALA A 1 494 ? 3.557 4.177 42.153 1.00 79.25 494 ALA A C 1
ATOM 3721 O O . ALA A 1 494 ? 2.775 4.895 41.542 1.00 79.25 494 ALA A O 1
ATOM 3722 N N . GLU A 1 495 ? 3.135 3.189 42.941 1.00 79.19 495 GLU A N 1
ATOM 3723 C CA . GLU A 1 495 ? 1.727 2.906 43.186 1.00 79.19 495 GLU A CA 1
ATOM 3724 C C . GLU A 1 495 ? 1.016 4.071 43.881 1.00 79.19 495 GLU A C 1
ATOM 3726 O O . GLU A 1 495 ? -0.168 4.262 43.661 1.00 79.19 495 GLU A O 1
ATOM 3731 N N . ARG A 1 496 ? 1.713 4.914 44.652 1.00 90.25 496 ARG A N 1
ATOM 3732 C CA . ARG A 1 496 ? 1.128 6.034 45.417 1.00 90.25 496 ARG A CA 1
ATOM 3733 C C . ARG A 1 496 ? 1.105 7.346 44.632 1.00 90.25 496 ARG A C 1
ATOM 3735 O O . ARG A 1 496 ? 1.473 8.395 45.151 1.00 90.25 496 ARG A O 1
ATOM 3742 N N . CYS A 1 497 ? 0.751 7.280 43.356 1.00 86.56 497 CYS A N 1
ATOM 3743 C CA . CYS A 1 497 ? 0.774 8.433 42.457 1.00 86.56 497 CYS A CA 1
ATOM 3744 C C . CYS A 1 497 ? -0.613 9.013 42.160 1.00 86.56 497 CYS A C 1
ATOM 3746 O O . CYS A 1 497 ? -0.688 10.093 41.576 1.00 86.56 497 CYS A O 1
ATOM 3748 N N . ALA A 1 498 ? -1.691 8.318 42.534 1.00 87.56 498 ALA A N 1
ATOM 3749 C CA . ALA A 1 498 ? -3.052 8.717 42.194 1.00 87.56 498 ALA A CA 1
ATOM 3750 C C . ALA A 1 498 ? -3.520 9.900 43.045 1.00 87.56 498 ALA A C 1
ATOM 3752 O O . ALA A 1 498 ? -3.161 10.006 44.219 1.00 87.56 498 ALA A O 1
ATOM 3753 N N . TRP A 1 499 ? -4.367 10.746 42.475 1.00 94.25 499 TRP A N 1
ATOM 3754 C CA . TRP A 1 499 ? -5.007 11.851 43.171 1.00 94.25 499 TRP A CA 1
ATOM 3755 C C . TRP A 1 499 ? -6.433 12.057 42.655 1.00 94.25 499 TRP A C 1
ATOM 3757 O O . TRP A 1 499 ? -6.718 11.868 41.472 1.00 94.25 499 TRP A O 1
ATOM 3767 N N . VAL A 1 500 ? -7.334 12.456 43.549 1.00 92.31 500 VAL A N 1
ATOM 3768 C CA . VAL A 1 500 ? -8.715 12.829 43.225 1.00 92.31 500 VAL A CA 1
ATOM 3769 C C . VAL A 1 500 ? -9.081 14.085 43.998 1.00 92.31 500 VAL A C 1
ATOM 3771 O O . VAL A 1 500 ? -8.894 14.147 45.207 1.00 92.31 500 VAL A O 1
ATOM 3774 N N . VAL A 1 501 ? -9.628 15.090 43.324 1.00 93.25 501 VAL A N 1
ATOM 3775 C CA . VAL A 1 501 ? -10.087 16.333 43.952 1.00 93.25 501 VAL A CA 1
ATOM 3776 C C . VAL A 1 501 ? -11.493 16.663 43.478 1.00 93.25 501 VAL A C 1
ATOM 3778 O O . VAL A 1 501 ? -11.790 16.592 42.289 1.00 93.25 501 VAL A O 1
ATOM 3781 N N . ALA A 1 502 ? -12.362 17.027 44.416 1.00 90.25 502 ALA A N 1
ATOM 3782 C CA . ALA A 1 502 ? -13.705 17.509 44.130 1.00 90.25 502 ALA A CA 1
ATOM 3783 C C . ALA A 1 502 ? -13.805 18.988 44.509 1.00 90.25 502 ALA A C 1
ATOM 3785 O O . ALA A 1 502 ? -13.440 19.381 45.620 1.00 90.25 502 ALA A O 1
ATOM 3786 N N . VAL A 1 503 ? -14.309 19.808 43.591 1.00 88.88 503 VAL A N 1
ATOM 3787 C CA . VAL A 1 503 ? -14.530 21.240 43.795 1.00 88.88 503 VAL A CA 1
ATOM 3788 C C . VAL A 1 503 ? -15.999 21.594 43.548 1.00 88.88 503 VAL A C 1
ATOM 3790 O O . VAL A 1 503 ? -16.638 21.014 42.671 1.00 88.88 503 VAL A O 1
ATOM 3793 N N . PRO A 1 504 ? -16.583 22.511 44.335 1.00 84.38 504 PRO A N 1
ATOM 3794 C CA . PRO A 1 504 ? -17.974 22.909 44.169 1.00 84.38 504 PRO A CA 1
ATOM 3795 C C . PRO A 1 504 ? -18.159 23.774 42.915 1.00 84.38 504 PRO A C 1
ATOM 3797 O O . PRO A 1 504 ? -17.414 24.732 42.710 1.00 84.38 504 PRO A O 1
ATOM 3800 N N . GLY A 1 505 ? -19.211 23.490 42.147 1.00 75.00 505 GLY A N 1
ATOM 3801 C CA . GLY A 1 505 ? -19.572 24.187 40.912 1.00 75.00 505 GLY A CA 1
ATOM 3802 C C . GLY A 1 505 ? -19.158 23.433 39.646 1.00 75.00 505 GLY A C 1
ATOM 3803 O O . GLY A 1 505 ? -18.207 22.655 39.649 1.00 75.00 505 GLY A O 1
ATOM 3804 N N . ALA A 1 506 ? -19.887 23.678 38.554 1.00 68.06 506 ALA A N 1
ATOM 3805 C CA . ALA A 1 506 ? -19.447 23.306 37.213 1.00 68.06 506 ALA A CA 1
ATOM 3806 C C . ALA A 1 506 ? -18.473 24.382 36.700 1.00 68.06 506 ALA A C 1
ATOM 3808 O O . ALA A 1 506 ? -18.756 25.565 36.906 1.00 68.06 506 ALA A O 1
ATOM 3809 N N . PRO A 1 507 ? -17.351 24.011 36.059 1.00 69.62 507 PRO A N 1
ATOM 3810 C CA . PRO A 1 507 ? -16.406 24.990 35.551 1.00 69.62 507 PRO A CA 1
ATOM 3811 C C . PRO A 1 507 ? -17.043 25.786 34.411 1.00 69.62 507 PRO A C 1
ATOM 3813 O O . PRO A 1 507 ? -17.658 25.210 33.509 1.00 69.62 507 PRO A O 1
ATOM 3816 N N . GLU A 1 508 ? -16.874 27.104 34.428 1.00 72.25 508 GLU A N 1
ATOM 3817 C CA . GLU A 1 508 ? -17.238 27.926 33.272 1.00 72.25 508 GLU A CA 1
ATOM 3818 C C . GLU A 1 508 ? -16.234 27.681 32.127 1.00 72.25 508 GLU A C 1
ATOM 3820 O O . GLU A 1 508 ? -15.041 27.481 32.385 1.00 72.25 508 GLU A O 1
ATOM 3825 N N . PRO A 1 509 ? -16.651 27.719 30.848 1.00 68.06 509 PRO A N 1
ATOM 3826 C CA . PRO A 1 509 ? -15.722 27.593 29.730 1.00 68.06 509 PRO A CA 1
ATOM 3827 C C . PRO A 1 509 ? -14.598 28.637 29.806 1.00 68.06 509 PRO A C 1
ATOM 3829 O O . PRO A 1 509 ? -14.845 29.842 29.874 1.00 68.06 509 PRO A O 1
ATOM 3832 N N . GLY A 1 510 ? -13.347 28.177 29.778 1.00 67.25 510 GLY A N 1
ATOM 3833 C CA . GLY A 1 510 ? -12.164 29.024 29.939 1.00 67.25 510 GLY A CA 1
ATOM 3834 C C . GLY A 1 510 ? -11.784 29.334 31.392 1.00 67.25 510 GLY A C 1
ATOM 3835 O O . GLY A 1 510 ? -10.795 30.039 31.617 1.00 67.25 510 GLY A O 1
ATOM 3836 N N . GLU A 1 511 ? -12.511 28.810 32.384 1.00 82.38 511 GLU A N 1
ATOM 3837 C CA . GLU A 1 511 ? -12.115 28.897 33.787 1.00 82.38 511 GLU A CA 1
ATOM 3838 C C . GLU A 1 511 ? -10.816 28.126 34.022 1.00 82.38 511 GLU A C 1
ATOM 3840 O O . GLU A 1 511 ? -10.650 26.991 33.572 1.00 82.38 511 GLU A O 1
ATOM 3845 N N . SER A 1 512 ? -9.875 28.755 34.731 1.00 84.62 512 SER A N 1
ATOM 3846 C CA . SER A 1 512 ? -8.549 28.189 34.939 1.00 84.62 512 SER A CA 1
ATOM 3847 C C . SER A 1 512 ? -8.276 27.835 36.391 1.00 84.62 512 SER A C 1
ATOM 3849 O O . SER A 1 512 ? -8.426 28.671 37.282 1.00 84.62 512 SER A O 1
ATOM 3851 N N . TRP A 1 513 ? -7.727 26.648 36.571 1.00 89.81 513 TRP A N 1
ATOM 3852 C CA . TRP A 1 513 ? -7.309 26.053 37.824 1.00 89.81 513 TRP A CA 1
ATOM 3853 C C . TRP A 1 513 ? -5.799 25.806 37.800 1.00 89.81 513 TRP A C 1
ATOM 3855 O O . TRP A 1 513 ? -5.173 25.775 36.742 1.00 89.81 513 TRP A O 1
ATOM 3865 N N . THR A 1 514 ? -5.174 25.643 38.960 1.00 90.75 514 THR A N 1
ATOM 3866 C CA . THR A 1 514 ? -3.761 25.253 39.066 1.00 90.75 514 THR A CA 1
ATOM 3867 C C . THR A 1 514 ? -3.638 23.998 39.907 1.00 90.75 514 THR A C 1
ATOM 3869 O O . THR A 1 514 ? -3.804 24.055 41.122 1.00 90.75 514 THR A O 1
ATOM 3872 N N . LEU A 1 515 ? -3.296 22.884 39.270 1.00 91.88 515 LEU A N 1
ATOM 3873 C CA . LEU A 1 515 ? -2.890 21.659 39.938 1.00 91.88 515 LEU A CA 1
ATOM 3874 C C . LEU A 1 515 ? -1.454 21.811 40.438 1.00 91.88 515 LEU A C 1
ATOM 3876 O O . LEU A 1 515 ? -0.564 22.264 39.713 1.00 91.88 515 LEU A O 1
ATOM 3880 N N . ARG A 1 516 ? -1.214 21.450 41.691 1.00 92.31 516 ARG A N 1
ATOM 3881 C CA . ARG A 1 516 ? 0.072 21.605 42.363 1.00 92.31 516 ARG A CA 1
ATOM 3882 C C . ARG A 1 516 ? 0.374 20.348 43.154 1.00 92.31 516 ARG A C 1
ATOM 3884 O O . ARG A 1 516 ? -0.449 19.938 43.956 1.00 92.31 516 ARG A O 1
ATOM 3891 N N . ALA A 1 517 ? 1.567 19.789 42.985 1.00 90.25 517 ALA A N 1
ATOM 3892 C CA . ALA A 1 517 ? 2.031 18.681 43.813 1.00 90.25 517 ALA A CA 1
ATOM 3893 C C . ALA A 1 517 ? 3.224 19.102 44.670 1.00 90.25 517 ALA A C 1
ATOM 3895 O O . ALA A 1 517 ? 4.085 19.881 44.230 1.00 90.25 517 ALA A O 1
ATOM 3896 N N . ARG A 1 518 ? 3.284 18.582 45.895 1.00 88.75 518 ARG A N 1
ATOM 3897 C CA . ARG A 1 518 ? 4.353 18.853 46.853 1.00 88.75 518 ARG A CA 1
ATOM 3898 C C . ARG A 1 518 ? 5.017 17.574 47.326 1.00 88.75 518 ARG A C 1
ATOM 3900 O O . ARG A 1 518 ? 4.397 16.521 47.396 1.00 88.75 518 ARG A O 1
ATOM 3907 N N . ARG A 1 519 ? 6.292 17.699 47.681 1.00 89.12 519 ARG A N 1
ATOM 3908 C CA . ARG A 1 519 ? 7.082 16.661 48.342 1.00 89.12 519 ARG A CA 1
ATOM 3909 C C . ARG A 1 519 ? 8.003 17.311 49.365 1.00 89.12 519 ARG A C 1
ATOM 3911 O O . ARG A 1 519 ? 8.668 18.301 49.047 1.00 89.12 519 ARG A O 1
ATOM 3918 N N . ALA A 1 520 ? 8.001 16.813 50.598 1.00 86.62 520 ALA A N 1
ATOM 3919 C CA . ALA A 1 520 ? 8.684 17.400 51.750 1.00 86.62 520 ALA A CA 1
ATOM 3920 C C . ALA A 1 520 ? 8.423 18.920 51.890 1.00 86.62 520 ALA A C 1
ATOM 3922 O O . ALA A 1 520 ? 9.338 19.714 52.117 1.00 86.62 520 ALA A O 1
ATOM 3923 N N . GLY A 1 521 ? 7.173 19.343 51.665 1.00 82.75 521 GLY A N 1
ATOM 3924 C CA . GLY A 1 521 ? 6.744 20.746 51.742 1.00 82.75 521 GLY A CA 1
ATOM 3925 C C . GLY A 1 521 ? 7.163 21.646 50.568 1.00 82.75 521 GLY A C 1
ATOM 3926 O O . GLY A 1 521 ? 6.779 22.816 50.539 1.00 82.75 521 GLY A O 1
ATOM 3927 N N . ARG A 1 522 ? 7.910 21.137 49.577 1.00 84.94 522 ARG A N 1
ATOM 3928 C CA . ARG A 1 522 ? 8.314 21.881 48.369 1.00 84.94 522 ARG A CA 1
ATOM 3929 C C . ARG A 1 522 ? 7.400 21.559 47.199 1.00 84.94 522 ARG A C 1
ATOM 3931 O O . ARG A 1 522 ? 7.068 20.400 46.991 1.00 84.94 522 ARG A O 1
ATOM 3938 N N . VAL A 1 523 ? 7.042 22.568 46.405 1.00 84.69 523 VAL A N 1
ATOM 3939 C CA . VAL A 1 523 ? 6.329 22.356 45.136 1.00 84.69 523 VAL A CA 1
ATOM 3940 C C . VAL A 1 523 ? 7.276 21.675 44.154 1.00 84.69 523 VAL A C 1
ATOM 3942 O O . VAL A 1 523 ? 8.333 22.221 43.848 1.00 84.69 523 VAL A O 1
ATOM 3945 N N . VAL A 1 524 ? 6.894 20.489 43.690 1.00 82.44 524 VAL A N 1
ATOM 3946 C CA . VAL A 1 524 ? 7.661 19.676 42.728 1.00 82.44 524 VAL A CA 1
ATOM 3947 C C . VAL A 1 524 ? 6.956 19.543 41.380 1.00 82.44 524 VAL A C 1
ATOM 3949 O O . VAL A 1 524 ? 7.530 18.992 40.447 1.00 82.44 524 VAL A O 1
ATOM 3952 N N . PHE A 1 525 ? 5.717 20.029 41.294 1.00 85.75 525 PHE A N 1
ATOM 3953 C CA . PHE A 1 525 ? 4.900 20.024 40.091 1.00 85.75 525 PHE A CA 1
ATOM 3954 C C . PHE A 1 525 ? 3.872 21.150 40.138 1.00 85.75 525 PHE A C 1
ATOM 3956 O O . PHE A 1 525 ? 3.242 21.385 41.178 1.00 85.75 525 PHE A O 1
ATOM 3963 N N . ARG A 1 526 ? 3.656 21.812 39.008 1.00 84.44 526 ARG A N 1
ATOM 3964 C CA . ARG A 1 526 ? 2.588 22.779 38.799 1.00 84.44 526 ARG A CA 1
ATOM 3965 C C . ARG A 1 526 ? 2.074 22.685 37.367 1.00 84.44 526 ARG A C 1
ATOM 3967 O O . ARG A 1 526 ? 2.819 22.942 36.436 1.00 84.44 526 ARG A O 1
ATOM 3974 N N . CYS A 1 527 ? 0.783 22.444 37.196 1.00 83.56 527 CYS A N 1
ATOM 3975 C CA . CYS A 1 527 ? 0.118 22.466 35.896 1.00 83.56 527 CYS A CA 1
ATOM 3976 C C . CYS A 1 527 ? -1.129 23.348 35.975 1.00 83.56 527 CYS A C 1
ATOM 3978 O O . CYS A 1 527 ? -1.829 23.355 36.986 1.00 83.56 527 CYS A O 1
ATOM 3980 N N . ARG A 1 528 ? -1.396 24.134 34.935 1.00 82.25 528 ARG A N 1
ATOM 3981 C CA . ARG A 1 528 ? -2.623 24.925 34.833 1.00 82.25 528 ARG A CA 1
ATOM 3982 C C . ARG A 1 528 ? -3.671 24.091 34.110 1.00 82.25 528 ARG A C 1
ATOM 3984 O O . ARG A 1 528 ? -3.414 23.653 33.002 1.00 82.25 528 ARG A O 1
ATOM 3991 N N . LEU A 1 529 ? -4.839 23.900 34.701 1.00 84.00 529 LEU A N 1
ATOM 3992 C CA . LEU A 1 529 ? -5.954 23.202 34.069 1.00 84.00 529 LEU A CA 1
ATOM 3993 C C . LEU A 1 529 ? -6.978 24.239 33.590 1.00 84.00 529 LEU A C 1
ATOM 3995 O O . LEU A 1 529 ? -7.225 25.207 34.304 1.00 84.00 529 LEU A O 1
ATOM 3999 N N . VAL A 1 530 ? -7.551 24.095 32.400 1.00 80.25 530 VAL A N 1
ATOM 4000 C CA . VAL A 1 530 ? -8.543 25.033 31.846 1.00 80.25 530 VAL A CA 1
ATOM 4001 C C . VAL A 1 530 ? -9.770 24.254 31.393 1.00 80.25 530 VAL A C 1
ATOM 4003 O O . VAL A 1 530 ? -9.628 23.312 30.623 1.00 80.25 530 VAL A O 1
ATOM 4006 N N . GLY A 1 531 ? -10.960 24.645 31.854 1.00 74.31 531 GLY A N 1
ATOM 4007 C CA . GLY A 1 531 ? -12.207 24.011 31.421 1.00 74.31 531 GLY A CA 1
ATOM 4008 C C . GLY A 1 531 ? -12.479 24.291 29.941 1.00 74.31 531 GLY A C 1
ATOM 4009 O O . GLY A 1 531 ? -12.501 25.456 29.527 1.00 74.31 531 GLY A O 1
ATOM 4010 N N . GLY A 1 532 ? -12.649 23.242 29.137 1.00 65.81 532 GLY A N 1
ATOM 4011 C CA . GLY A 1 532 ? -12.828 23.351 27.691 1.00 65.81 532 GLY A CA 1
ATOM 4012 C C . GLY A 1 532 ? -14.187 23.908 27.240 1.00 65.81 532 GLY A C 1
ATOM 4013 O O . GLY A 1 532 ? -15.149 24.014 27.997 1.00 65.81 532 GLY A O 1
ATOM 4014 N N . LEU A 1 533 ? -14.287 24.255 25.950 1.00 45.09 533 LEU A N 1
ATOM 4015 C CA . LEU A 1 533 ? -15.502 24.826 25.325 1.00 45.09 533 LEU A CA 1
ATOM 4016 C C . LEU A 1 533 ? -16.647 23.815 25.084 1.00 45.09 533 LEU A C 1
ATOM 4018 O O . LEU A 1 533 ? -17.722 24.208 24.623 1.00 45.09 533 LEU A O 1
ATOM 4022 N N . ARG A 1 534 ? -16.437 22.519 25.342 1.00 46.91 534 ARG A N 1
ATOM 4023 C CA . ARG A 1 534 ? -17.451 21.460 25.205 1.00 46.91 534 ARG A CA 1
ATOM 4024 C C . ARG A 1 534 ? -17.297 20.423 26.312 1.00 46.91 534 ARG A C 1
ATOM 4026 O O . ARG A 1 534 ? -16.203 19.911 26.507 1.00 46.91 534 ARG A O 1
ATOM 4033 N N . ALA A 1 535 ? -18.416 20.042 26.927 1.00 40.66 535 ALA A N 1
ATOM 4034 C CA . ALA A 1 535 ? -18.514 18.814 27.705 1.00 40.66 535 ALA A CA 1
ATOM 4035 C C . ALA A 1 535 ? -18.398 17.618 26.745 1.00 40.66 535 ALA A C 1
ATOM 4037 O O . ALA A 1 535 ? -19.327 17.326 25.987 1.00 40.66 535 ALA A O 1
ATOM 4038 N N . TYR A 1 536 ? -17.240 16.964 26.723 1.00 41.41 536 TYR A N 1
ATOM 4039 C CA . TYR A 1 536 ? -17.131 15.634 26.136 1.00 41.41 536 TYR A CA 1
ATOM 4040 C C . TYR A 1 536 ? -17.708 14.636 27.144 1.00 41.41 536 TYR A C 1
ATOM 4042 O O . TYR A 1 536 ? -17.436 14.771 28.333 1.00 41.41 536 TYR A O 1
ATOM 4050 N N . PRO A 1 537 ? -18.484 13.626 26.716 1.00 40.00 537 PRO A N 1
ATOM 4051 C CA . PRO A 1 537 ? -18.994 12.615 27.639 1.00 40.00 537 PRO A CA 1
ATOM 4052 C C . PRO A 1 537 ? -17.870 11.845 28.361 1.00 40.00 537 PRO A C 1
ATOM 4054 O O . PRO A 1 537 ? -18.137 11.270 29.409 1.00 40.00 537 PRO A O 1
ATOM 4057 N N . ARG A 1 538 ? -16.630 11.869 27.832 1.00 46.06 538 ARG A N 1
ATOM 4058 C CA . ARG A 1 538 ? -15.376 11.452 28.485 1.00 46.06 538 ARG A CA 1
ATOM 4059 C C . ARG A 1 538 ? -14.191 12.264 27.936 1.00 46.06 538 ARG A C 1
ATOM 4061 O O . ARG A 1 538 ? -14.019 12.330 26.718 1.00 46.06 538 ARG A O 1
ATOM 4068 N N . SER A 1 539 ? -13.375 12.874 28.796 1.00 46.25 539 SER A N 1
ATOM 4069 C CA . SER A 1 539 ? -12.075 13.448 28.416 1.00 46.25 539 SER A CA 1
ATOM 4070 C C . SER A 1 539 ? -11.043 12.319 28.320 1.00 46.25 539 SER A C 1
ATOM 4072 O O . SER A 1 539 ? -10.876 11.584 29.287 1.00 46.25 539 SER A O 1
ATOM 4074 N N . MET A 1 540 ? -10.347 12.157 27.188 1.00 47.88 540 MET A N 1
ATOM 4075 C CA . MET A 1 540 ? -9.203 11.231 27.126 1.00 47.88 540 MET A CA 1
ATOM 4076 C C . MET A 1 540 ? -8.136 11.638 28.153 1.00 47.88 540 MET A C 1
ATOM 4078 O O . MET A 1 540 ? -7.970 12.848 28.352 1.00 47.88 540 MET A O 1
ATOM 4082 N N . PRO A 1 541 ? -7.385 10.688 28.749 1.00 55.34 541 PRO A N 1
ATOM 4083 C CA . PRO A 1 541 ? -6.333 11.024 29.690 1.00 55.34 541 PRO A CA 1
ATOM 4084 C C . PRO A 1 541 ? -5.376 12.065 29.107 1.00 55.34 541 PRO A C 1
ATOM 4086 O O . PRO A 1 541 ? -4.850 11.896 28.003 1.00 55.34 541 PRO A O 1
ATOM 4089 N N . ARG A 1 542 ? -5.168 13.174 29.819 1.00 63.12 542 ARG A N 1
ATOM 4090 C CA . ARG A 1 542 ? -4.316 14.278 29.353 1.00 63.12 542 ARG A CA 1
ATOM 4091 C C . ARG A 1 542 ? -3.005 14.276 30.105 1.00 63.12 542 ARG A C 1
ATOM 4093 O O . ARG A 1 542 ? -3.006 14.326 31.330 1.00 63.12 542 ARG A O 1
ATOM 4100 N N . GLU A 1 543 ? -1.892 14.262 29.381 1.00 64.94 543 GLU A N 1
ATOM 4101 C CA . GLU A 1 543 ? -0.572 14.352 29.997 1.00 64.94 543 GLU A CA 1
ATOM 4102 C C . GLU A 1 543 ? -0.430 15.679 30.764 1.00 64.94 543 GLU A C 1
ATOM 4104 O O . GLU A 1 543 ? -0.662 16.770 30.238 1.00 64.94 543 GLU A O 1
ATOM 4109 N N . LEU A 1 544 ? -0.033 15.578 32.024 1.00 67.94 544 LEU A N 1
ATOM 4110 C CA . LEU A 1 544 ? 0.241 16.678 32.927 1.00 67.94 544 LEU A CA 1
ATOM 4111 C C . LEU A 1 544 ? 1.749 16.903 32.959 1.00 67.94 544 LEU A C 1
ATOM 4113 O O . LEU A 1 544 ? 2.502 16.046 33.415 1.00 67.94 544 LEU A O 1
ATOM 4117 N N . ARG A 1 545 ? 2.186 18.089 32.534 1.00 67.44 545 ARG A N 1
ATOM 4118 C CA . ARG A 1 545 ? 3.594 18.500 32.588 1.00 67.44 545 ARG A CA 1
ATOM 4119 C C . ARG A 1 545 ? 3.781 19.716 33.476 1.00 67.44 545 ARG A C 1
ATOM 4121 O O . ARG A 1 545 ? 2.939 20.619 33.512 1.00 67.44 545 ARG A O 1
ATOM 4128 N N . ASP A 1 546 ? 4.922 19.762 34.155 1.00 71.25 546 ASP A N 1
ATOM 4129 C CA . ASP A 1 546 ? 5.281 20.913 34.976 1.00 71.25 546 ASP A CA 1
ATOM 4130 C C . ASP A 1 546 ? 5.388 22.176 34.102 1.00 71.25 546 ASP A C 1
ATOM 4132 O O . ASP A 1 546 ? 5.953 22.158 33.007 1.00 71.25 546 ASP A O 1
ATOM 4136 N N . GLY A 1 547 ? 4.773 23.267 34.548 1.00 64.69 547 GLY A N 1
ATOM 4137 C CA . GLY A 1 547 ? 4.698 24.546 33.843 1.00 64.69 547 GLY A CA 1
ATOM 4138 C C . GLY A 1 547 ? 3.720 24.618 32.661 1.00 64.69 547 GLY A C 1
ATOM 4139 O O . GLY A 1 547 ? 3.634 25.678 32.044 1.00 64.69 547 GLY A O 1
ATOM 4140 N N . HIS A 1 548 ? 2.984 23.550 32.336 1.00 66.31 548 HIS A N 1
ATOM 4141 C CA . HIS A 1 548 ? 2.109 23.509 31.155 1.00 66.31 548 HIS A CA 1
ATOM 4142 C C . HIS A 1 548 ? 0.645 23.844 31.468 1.00 66.31 548 HIS A C 1
ATOM 4144 O O . HIS A 1 548 ? 0.221 23.822 32.626 1.00 66.31 548 HIS A O 1
ATOM 4150 N N . VAL A 1 549 ? -0.120 24.153 30.414 1.00 66.88 549 VAL A N 1
ATOM 4151 C CA . VAL A 1 549 ? -1.574 24.359 30.453 1.00 66.88 549 VAL A CA 1
ATOM 4152 C C . VAL A 1 549 ? -2.267 23.164 29.797 1.00 66.88 549 VAL A C 1
ATOM 4154 O O . VAL A 1 549 ? -1.921 22.816 28.672 1.00 66.88 549 VAL A O 1
ATOM 4157 N N . VAL A 1 550 ? -3.238 22.562 30.477 1.00 66.44 550 VAL A N 1
ATOM 4158 C CA . VAL A 1 550 ? -4.010 21.401 30.020 1.00 66.44 550 VAL A CA 1
ATOM 4159 C C . VAL A 1 550 ? -5.487 21.776 29.966 1.00 66.44 550 VAL A C 1
ATOM 4161 O O . VAL A 1 550 ? -6.052 22.220 30.962 1.00 66.44 550 VAL A O 1
ATOM 4164 N N . GLU A 1 551 ? -6.100 21.628 28.793 1.00 69.88 551 GLU A N 1
ATOM 4165 C CA . GLU A 1 551 ? -7.545 21.806 28.604 1.00 69.88 551 GLU A CA 1
ATOM 4166 C C . GLU A 1 551 ? -8.252 20.471 28.882 1.00 69.88 551 GLU A C 1
ATOM 4168 O O . GLU A 1 551 ? -7.821 19.438 28.355 1.00 69.88 551 GLU A O 1
ATOM 4173 N N . PHE A 1 552 ? -9.291 20.485 29.719 1.00 67.19 552 PHE A N 1
ATOM 4174 C CA . PHE A 1 552 ? -10.043 19.294 30.131 1.00 67.19 552 PHE A CA 1
ATOM 4175 C C . PHE A 1 552 ? -11.540 19.419 29.862 1.00 67.19 552 PHE A C 1
ATOM 4177 O O . PHE A 1 552 ? -12.063 20.561 29.904 1.00 67.19 552 PHE A O 1
#

Solvent-accessible surface area (backbone atoms only — not comparable to full-atom values): 28943 Å² total; per-residue (Å²): 141,80,87,79,85,75,76,81,70,90,70,59,67,71,61,27,53,51,48,48,55,50,48,52,62,50,31,58,75,74,36,98,68,38,81,63,75,97,69,76,47,53,72,45,45,51,68,92,85,66,51,83,86,47,77,71,48,59,48,38,35,33,36,27,26,64,61,74,50,57,25,41,40,27,39,38,83,82,45,13,28,38,67,14,36,75,40,64,70,32,52,48,37,27,60,60,40,56,79,77,46,50,68,65,99,60,90,53,72,52,64,54,57,36,39,52,54,45,38,74,48,25,88,50,29,67,39,68,49,66,24,50,42,59,37,48,14,47,49,46,52,52,46,41,32,23,68,74,52,74,23,73,25,34,38,34,38,82,87,70,67,71,51,66,72,60,40,38,50,42,92,86,62,78,92,70,63,74,87,46,62,82,33,27,44,74,48,60,85,89,35,64,68,60,46,51,52,49,49,66,74,41,62,86,34,43,8,28,41,40,25,41,78,56,72,47,62,74,71,52,91,62,44,68,55,50,51,44,51,54,29,50,77,60,60,18,38,33,32,34,45,26,50,69,38,29,50,36,66,20,64,34,4,53,38,60,68,68,68,47,74,49,58,29,40,21,35,14,30,38,48,16,42,61,39,68,31,12,29,26,31,14,42,51,83,64,50,67,48,47,76,81,54,69,80,78,59,100,63,53,70,33,39,39,30,36,32,17,18,39,43,38,48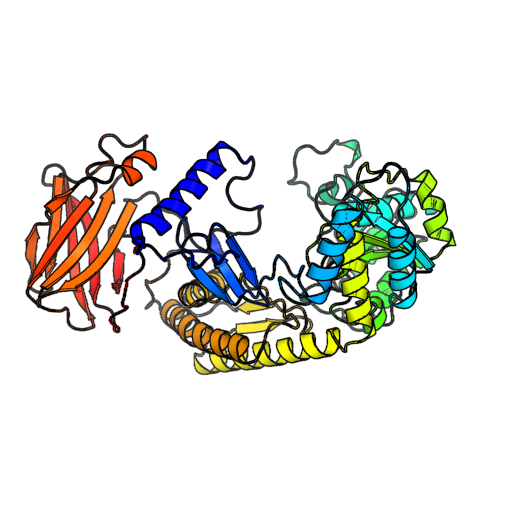,51,47,49,72,76,44,69,52,21,60,52,14,26,48,48,20,47,50,52,44,54,50,50,38,50,44,22,58,76,53,71,40,66,48,46,70,43,40,51,43,37,38,31,32,62,46,50,50,70,40,80,74,27,49,30,66,54,40,48,17,43,32,28,43,37,14,40,79,53,35,26,42,47,82,48,46,38,31,42,24,70,37,55,46,70,69,51,48,52,48,43,48,58,20,41,46,57,7,41,49,50,33,40,32,33,24,72,71,71,48,71,86,74,80,81,87,87,75,96,62,20,56,28,34,39,50,41,70,46,77,55,98,58,23,30,36,41,32,30,34,36,27,42,75,68,32,41,48,78,44,43,33,40,22,45,81,86,66,53,75,38,73,33,51,74,40,76,32,65,67,53,22,67,75,36,71,90,32,77,62,32,27,48,20,24,38,37,34,72,43,87,41,68,78,51,70,70,41,49,34,36,40,37,28,22,45,96,88,38,79,64,34,39,29,35,38,27,32,40,93,60,92,59,99,67,50,74,67,40,77,42,39,61,83,38,62,40,75,86

pLDDT: mean 85.28, std 17.57, range [27.14, 98.88]